Protein 6MNZ (pdb70)

Secondary structure (DSSP, 8-state):
--HHHHHHHHHHT--EEEE--TTTT--EEEEEEGGG--HHHHHHIIIIIBS--EEEE-HHHHHHHT--BS-S-S------BBS-EE-SS-SSS-SHHHHHHHHHHHHSTT--GGG-EEEEEEEEEE--TTGGGT--SHHHHHHHHHHHTTS-S-EEEEEBB-TTSSBP-HHHHHHHHHHTT-EEEEHHHHHHHHHHHS--EEEEEEEEEE-SS-EEEEEEEEETT-S--EEEEE-S-GGGS-EEEEEE---TTTTSS-SSHHHHTT---EEE---SSBPPSSTT---HHHHHHHHHHHHHHHHHTT--SEEE-SPP--TTSS-SSSSS-EEEE---/--HHHHHHHHHTT-EEEEE--TTTT--EEEEEEGGG--HHHHHHHHHHTBS--EEEE-HHHHHHHT--BS----------BBS-EE-SS-SSS-SHHHHHHHHHHHHSTT--GGG-EEEEEEEEEE--TTGGGT--SHHHHHHHHHHHTTS-S-EEEEEBB-TTSSBP-HHHHHHHHHHTT--EEEHHHHHHHHHHHS--EEEEEEEEEE-SS-EEEEEEEEETT---EEEEEE-S-GGGSEEEEB-----STTSSS-SSHHHHTTT--EEE---S-BPPS-TT---HHHHHHHHHHHHHHHHHTT--EEEE-SPP--TTTTTTSSS--EEEE---

InterPro domains:
  IPR000422 3,4-dihydroxy-2-butanone 4-phosphate synthase, RibB [MF_00180] (1-203)
  IPR000422 3,4-dihydroxy-2-butanone 4-phosphate synthase, RibB [PF00926] (7-198)
  IPR000422 3,4-dihydroxy-2-butanone 4-phosphate synthase, RibB [TIGR00506] (4-199)
  IPR017945 DHBP synthase RibB-like alpha/beta domain superfamily [SSF55821] (2-202)
  IPR032677 GTP cyclohydrolase II [PF00925] (210-365)
  IPR036144 GTP cyclohydrolase II superfamily [G3DSA:3.40.50.10990] (206-368)
  IPR036144 GTP cyclohydrolase II superfamily [SSF142695] (205-365)

Organism: Acinetobacter baumannii (NCBI:txid470)

Solvent-accessible surface area: 31764 Å² total; per-residue (Å²): 97,131,11,82,70,2,19,52,11,0,150,62,10,108,12,0,0,1,27,6,10,145,86,89,64,38,33,0,5,0,0,0,0,0,54,68,7,144,68,118,10,0,52,43,0,57,60,74,0,102,19,104,6,10,0,0,0,12,110,121,14,3,176,74,1,108,7,82,42,107,82,67,108,142,70,154,134,98,78,47,56,1,31,43,0,4,2,94,52,46,122,84,2,89,54,21,48,31,28,2,77,2,0,62,16,0,5,46,74,162,3,131,54,121,59,4,64,83,106,13,72,1,53,0,8,23,5,50,78,2,3,0,4,47,30,8,0,8,3,0,0,0,3,2,0,0,95,56,4,63,41,45,27,0,0,0,7,0,47,3,38,68,171,100,52,79,41,2,100,155,59,38,1,91,119,28,6,148,160,59,62,29,71,22,5,40,0,0,61,2,1,39,50,22,0,45,94,52,161,3,11,118,94,58,60,95,136,79,25,128,16,102,48,32,48,11,58,4,28,52,2,103,8,98,24,85,40,14,17,2,1,0,9,3,104,39,109,15,155,145,42,109,11,19,0,38,18,0,36,38,38,49,41,38,18,24,76,61,77,8,46,47,7,7,86,55,21,192,11,17,0,2,28,10,80,96,91,4,97,7,10,0,52,98,78,92,44,49,7,103,59,36,22,22,28,2,5,0,7,10,0,11,90,57,7,23,6,86,95,12,68,11,29,16,89,110,68,120,185,104,9,28,79,44,13,54,116,142,9,42,120,125,66,42,82,176,91,128,11,67,67,3,15,53,18,1,141,64,13,115,11,0,0,1,14,3,10,141,84,80,80,37,35,0,4,0,1,0,0,0,62,64,3,143,63,117,7,0,56,42,0,56,62,83,0,112,16,104,2,9,0,0,0,14,106,120,13,2,176,77,1,105,6,84,41,108,90,64,115,139,70,162,121,96,72,48,57,1,30,47,0,12,5,97,50,39,120,86,2,92,49,21,51,37,26,2,77,2,0,67,16,0,7,46,71,158,3,123,54,115,58,4,66,81,107,12,72,0,53,0,7,24,6,52,74,6,3,1,4,57,28,8,0,11,2,0,0,0,3,4,0,0,103,52,3,66,39,47,28,0,0,0,8,0,46,4,40,68,167,101,50,70,41,2,100,132,68,41,1,82,122,29,4,143,156,56,66,26,54,21,6,23,0,1,58,2,0,38,48,17,0,31,96,46,152,1,12,111,100,52,58,91,121,75,17,129,17,98,49,33,48,10,55,2,32,45,2,106,9,79,36,26,105,19,6,7,2,0,11,4,130,40,111,14,150,114,40,92,11,26,4,37,22,2,41,41,51,12,49,31,24,15,82,24,92,7,50,47,7,8,84,43,25,200,12,16,0,2,29,7,75,88,97,3,90,9,2,0,53,109,63,90,44,40,7,108,76,22,21,24,26,2,4,0,13,10,0,9,88,64,6,24,3,98,95,14,70,12,25,15,86,104,70,136,200,96,9,30,51,48,30,74,68,152,8,39,93,161,63,50,80,175

Sequence (672 aa):
SRVEELVADIRAGKMVILMDDEDRENEGDLVIAATHVRPEDINFMITHARGLVCLTLSRERCKQLNLPLMVDQNGAGTNFTLSIEAAEGITTGISAAERAHTIQAAVAAHAKPTDIVQPGHIFPLMAQPGGVLHRAGHTEAGCDLARLAGLEPASVICEIIKEDGTMARRADLEIFAEKHGLKIGTIADLIHYRMTNEQTVERLDQRTIQTEYGSFELYRYREIGNPDIHLALVKGEPKEGVTTVRVHGFSPVRDLLKLNKADGEPAWVLVWIGQDHLQDLGPALAALSHQYQTIGVGAQILRDLGVEKMKLLSSPLRFNALSGFNLEVVEYVTADSRVEELVADIRAGKMVILMDDEDRENEGDLVIAATHVRPEDINFMITHARGLVCLTLSRERCKQLNLPLMVDQNGAGTNFTLSIEAAEGITTGISAAERAHTIQAAVAAHAKPTDIVQPGHIFPLMAQPGGVLHRAGHTEAGCDLARLAGLEPASVICEIIKEDGTMARRADLEIFAEKHGLKIGTIADLIHYRMTNEQTVERLDQRTIQTEYGSFELYRYREIGNPDIHLALVKGEPKEGVTTVRVHGFSPVRDLLKLNKADGEPAWVLVWIGQDHLQDLGPALAALSHQYQTIGVGAQILRDLGVEKMKLLSSPLRFNALSGFNLEVVEYVTAD

Nearest PDB structures (foldseek):
  6mnz-assembly1_B  TM=9.993E-01  e=4.288E-69  Acinetobacter baumannii
  3h07-assembly1_B  TM=9.634E-01  e=2.143E-24  Yersinia pestis CO92
  3h07-assembly1_A  TM=9.671E-01  e=2.880E-24  Yersinia pestis CO92
  4p77-assembly1_A  TM=9.689E-01  e=4.925E-23  Vibrio cholerae O1 biovar El Tor str. N16961
  4ffj-assembly1_A  TM=9.693E-01  e=1.615E-21  Streptococcus pneumoniae

Radius of gyration: 29.87 Å; Cα contacts (8 Å, |Δi|>4): 1478; chains: 2; bounding box: 69×84×53 Å

Structure (mmCIF, N/CA/C/O backbone):
data_6MNZ
#
_entry.id   6MNZ
#
_cell.length_a   116.707
_cell.length_b   136.857
_cell.length_c   51.856
_cell.angle_alpha   90.000
_cell.angle_beta   98.527
_cell.angle_gamma   90.000
#
_symmetry.space_group_name_H-M   'C 1 2 1'
#
loop_
_entity.id
_entity.type
_entity.pdbx_description
1 polymer '3,4-dihydroxy-2-butanone 4-phosphate synthase'
2 non-polymer 'SULFATE ION'
3 non-polymer 'CHLORIDE ION'
4 water water
#
loop_
_atom_site.group_PDB
_atom_site.id
_atom_site.type_symbol
_atom_site.label_atom_id
_atom_site.label_alt_id
_atom_site.label_comp_id
_atom_site.label_asym_id
_atom_site.label_entity_id
_atom_site.label_seq_id
_atom_site.pdbx_PDB_ins_code
_atom_site.Cartn_x
_atom_site.Cartn_y
_atom_site.Cartn_z
_atom_site.occupancy
_atom_site.B_iso_or_equiv
_atom_site.auth_seq_id
_atom_site.auth_comp_id
_atom_site.auth_asym_id
_atom_site.auth_atom_id
_atom_site.pdbx_PDB_model_num
ATOM 1 N N . SER A 1 4 ? 380.16519 16.19454 36.68740 1.000 56.35938 4 SER A N 1
ATOM 2 C CA . SER A 1 4 ? 379.17511 15.49285 37.49530 1.000 52.79844 4 SER A CA 1
ATOM 3 C C . SER A 1 4 ? 378.47387 14.40740 36.68113 1.000 51.82727 4 SER A C 1
ATOM 4 O O . SER A 1 4 ? 377.64409 13.66556 37.20625 1.000 57.44108 4 SER A O 1
ATOM 11 N N . ARG A 1 5 ? 378.85280 14.28510 35.41141 1.000 45.13965 5 ARG A N 1
ATOM 12 C CA . ARG A 1 5 ? 378.07569 13.55392 34.41854 1.000 47.71364 5 ARG A CA 1
ATOM 13 C C . ARG A 1 5 ? 378.94865 12.47207 33.80062 1.000 51.25090 5 ARG A C 1
ATOM 14 O O . ARG A 1 5 ? 380.07118 12.74944 33.36534 1.000 60.83885 5 ARG A O 1
ATOM 35 N N . VAL A 1 6 ? 378.42117 11.24607 33.74612 1.000 53.88805 6 VAL A N 1
ATOM 36 C CA . VAL A 1 6 ? 379.27220 10.07415 33.55895 1.000 59.48865 6 VAL A CA 1
ATOM 37 C C . VAL A 1 6 ? 380.06093 10.18855 32.26094 1.000 58.24909 6 VAL A C 1
ATOM 38 O O . VAL A 1 6 ? 381.21027 9.74022 32.17473 1.000 58.16750 6 VAL A O 1
ATOM 51 N N . GLU A 1 7 ? 379.43661 10.72904 31.21221 1.000 55.79090 7 GLU A N 1
ATOM 52 C CA . GLU A 1 7 ? 380.07396 10.73184 29.90049 1.000 52.97221 7 GLU A CA 1
ATOM 53 C C . GLU A 1 7 ? 381.29582 11.64097 29.87364 1.000 56.20144 7 GLU A C 1
ATOM 54 O O . GLU A 1 7 ? 382.29317 11.31537 29.21922 1.000 49.71124 7 GLU A O 1
ATOM 66 N N . GLU A 1 8 ? 381.27439 12.73330 30.64110 1.000 52.89319 8 GLU A N 1
ATOM 67 C CA . GLU A 1 8 ? 382.47537 13.54674 30.79419 1.000 50.65872 8 GLU A CA 1
ATOM 68 C C . GLU A 1 8 ? 383.52817 12.82032 31.61988 1.000 47.87945 8 GLU A C 1
ATOM 69 O O . GLU A 1 8 ? 384.73007 12.96359 31.36748 1.000 55.48295 8 GLU A O 1
ATOM 81 N N . LEU A 1 9 ? 383.10307 12.14327 32.68836 1.000 48.07682 9 LEU A N 1
ATOM 82 C CA . LEU A 1 9 ? 384.03908 11.37054 33.49608 1.000 48.24260 9 LEU A CA 1
ATOM 83 C C . LEU A 1 9 ? 384.79999 10.36028 32.64636 1.000 46.04764 9 LEU A C 1
ATOM 84 O O . LEU A 1 9 ? 386.02851 10.26004 32.74274 1.000 64.86299 9 LEU A O 1
ATOM 100 N N . VAL A 1 10 ? 384.10457 9.67965 31.73372 1.000 32.34867 10 VAL A N 1
ATOM 101 C CA . VAL A 1 10 ? 384.78381 8.77731 30.80879 1.000 39.92054 10 VAL A CA 1
ATOM 102 C C . VAL A 1 10 ? 385.71559 9.55826 29.88958 1.000 39.05205 10 VAL A C 1
ATOM 103 O O . VAL A 1 10 ? 386.80314 9.08606 29.53993 1.000 39.87320 10 VAL A O 1
ATOM 116 N N . ALA A 1 11 ? 385.32170 10.77595 29.50656 1.000 35.40427 11 ALA A N 1
ATOM 117 C CA . ALA A 1 11 ? 386.09262 11.51756 28.51399 1.000 40.94700 11 ALA A CA 1
ATOM 118 C C . ALA A 1 11 ? 387.38635 12.05742 29.11101 1.000 39.20208 11 ALA A C 1
ATOM 119 O O . ALA A 1 11 ? 388.42521 12.08029 28.44054 1.000 36.20172 11 ALA A O 1
ATOM 126 N N . ASP A 1 12 ? 387.34520 12.49303 30.37104 1.000 43.37886 12 ASP A N 1
ATOM 127 C CA . ASP A 1 12 ? 388.55584 12.97263 31.02730 1.000 39.54161 12 ASP A CA 1
ATOM 128 C C . ASP A 1 12 ? 389.54490 11.83897 31.25657 1.000 41.34181 12 ASP A C 1
ATOM 129 O O . ASP A 1 12 ? 390.75108 12.00719 31.04175 1.000 50.72185 12 ASP A O 1
ATOM 138 N N . ILE A 1 13 ? 389.04056 10.64528 31.56935 1.000 38.71255 13 ILE A N 1
ATOM 139 C CA . ILE A 1 13 ? 389.91487 9.48614 31.70382 1.000 41.65761 13 ILE A CA 1
ATOM 140 C C . ILE A 1 13 ? 390.58663 9.18116 30.37269 1.000 42.23400 13 ILE A C 1
ATOM 141 O O . ILE A 1 13 ? 391.80735 8.99151 30.30555 1.000 40.96281 13 ILE A O 1
ATOM 157 N N . ARG A 1 14 ? 389.82345 9.25239 29.28005 1.000 38.60990 14 ARG A N 1
ATOM 158 C CA . ARG A 1 14 ? 390.41750 9.13478 27.95361 1.000 36.54916 14 ARG A CA 1
ATOM 159 C C . ARG A 1 14 ? 391.48925 10.19389 27.73490 1.000 44.67378 14 ARG A C 1
ATOM 160 O O . ARG A 1 14 ? 392.51255 9.92765 27.09388 1.000 51.97727 14 ARG A O 1
ATOM 181 N N . ALA A 1 15 ? 391.24421 11.41878 28.20332 1.000 47.42936 15 ALA A N 1
ATOM 182 C CA . ALA A 1 15 ? 392.20400 12.50097 28.02865 1.000 46.03971 15 ALA A CA 1
ATOM 183 C C . ALA A 1 15 ? 393.42048 12.38239 28.93801 1.000 48.76377 15 ALA A C 1
ATOM 184 O O . ALA A 1 15 ? 394.37514 13.14619 28.76005 1.000 67.83966 15 ALA A O 1
ATOM 191 N N . GLY A 1 16 ? 393.40692 11.47731 29.91226 1.000 44.23166 16 GLY A N 1
ATOM 192 C CA . GLY A 1 16 ? 394.52172 11.33449 30.82478 1.000 54.62231 16 GLY A CA 1
ATOM 193 C C . GLY A 1 16 ? 394.47439 12.21109 32.05589 1.000 52.53789 16 GLY A C 1
ATOM 194 O O . GLY A 1 16 ? 395.49070 12.32274 32.75231 1.000 61.60210 16 GLY A O 1
ATOM 198 N N . LYS A 1 17 ? 393.36664 12.90640 32.29749 1.000 44.43693 17 LYS A N 1
ATOM 199 C CA . LYS A 1 17 ? 393.21263 13.70559 33.50028 1.000 46.40293 17 LYS A CA 1
ATOM 200 C C . LYS A 1 17 ? 392.69980 12.83148 34.64343 1.000 46.22924 17 LYS A C 1
ATOM 201 O O . LYS A 1 17 ? 392.43247 11.63832 34.47875 1.000 45.28175 17 LYS A O 1
ATOM 220 N N . MET A 1 18 ? 392.55868 13.43332 35.81961 1.000 50.62709 18 MET A N 1
ATOM 221 C CA . MET A 1 18 ? 391.97005 12.74988 36.95931 1.000 43.30781 18 MET A CA 1
ATOM 222 C C . MET A 1 18 ? 390.47555 13.03995 37.05069 1.000 34.90681 18 MET A C 1
ATOM 223 O O . MET A 1 18 ? 389.96572 14.01246 36.48979 1.000 36.99917 18 MET A O 1
ATOM 237 N N . VAL A 1 19 ? 389.78113 12.19024 37.80450 1.000 20.07088 19 VAL A N 1
ATOM 238 C CA . VAL A 1 19 ? 388.37704 12.39691 38.13021 1.000 25.39256 19 VAL A CA 1
ATOM 239 C C . VAL A 1 19 ? 388.14400 11.84711 39.52768 1.000 25.59784 19 VAL A C 1
ATOM 240 O O . VAL A 1 19 ? 388.84735 10.93850 39.97642 1.000 36.43066 19 VAL A O 1
ATOM 253 N N . ILE A 1 20 ? 387.25178 12.49788 40.26490 1.000 27.00323 20 ILE A N 1
ATOM 254 C CA . ILE A 1 20 ? 386.90223 12.06720 41.61290 1.000 26.57688 20 ILE A CA 1
ATOM 255 C C . ILE A 1 20 ? 385.67195 11.17565 41.53350 1.000 26.56901 20 ILE A C 1
ATOM 256 O O . ILE A 1 20 ? 384.70993 11.48773 40.82197 1.000 37.21233 20 ILE A O 1
ATOM 272 N N . LEU A 1 21 ? 385.73152 10.03132 42.20837 1.000 31.47219 21 LEU A N 1
ATOM 273 C CA . LEU A 1 21 ? 384.63327 9.07353 42.24028 1.000 34.54363 21 LEU A CA 1
ATOM 274 C C . LEU A 1 21 ? 384.25341 8.82205 43.69135 1.000 36.49382 21 LEU A C 1
ATOM 275 O O . LEU A 1 21 ? 385.09054 8.38780 44.49036 1.000 37.10971 21 LEU A O 1
ATOM 291 N N . MET A 1 22 ? 382.98126 9.02511 44.00844 1.000 28.29815 22 MET A N 1
ATOM 292 C CA . MET A 1 22 ? 382.44045 8.69752 45.31750 1.000 27.24016 22 MET A CA 1
ATOM 293 C C . MET A 1 22 ? 381.67429 7.38649 45.23655 1.000 34.69365 22 MET A C 1
ATOM 294 O O . MET A 1 22 ? 380.93122 7.14795 44.27952 1.000 44.17896 22 MET A O 1
ATOM 308 N N . ASP A 1 23 ? 381.78617 6.58343 46.28860 1.000 38.27034 23 ASP A N 1
ATOM 309 C CA . ASP A 1 23 ? 380.90808 5.44285 46.46479 1.000 29.02194 23 ASP A CA 1
ATOM 310 C C . ASP A 1 23 ? 379.70156 5.84511 47.30910 1.000 31.32220 23 ASP A C 1
ATOM 311 O O . ASP A 1 23 ? 379.54326 7.00224 47.70450 1.000 39.24942 23 ASP A O 1
ATOM 320 N N . ASP A 1 24 ? 378.79296 4.89442 47.51255 1.000 34.44096 24 ASP A N 1
ATOM 321 C CA . ASP A 1 24 ? 377.55570 5.17721 48.22506 1.000 32.18282 24 ASP A CA 1
ATOM 322 C C . ASP A 1 24 ? 377.85641 5.78080 49.58976 1.000 31.77225 24 ASP A C 1
ATOM 323 O O . ASP A 1 24 ? 378.80140 5.37741 50.27277 1.000 37.18076 24 ASP A O 1
ATOM 332 N N . GLU A 1 25 ? 377.05886 6.77932 49.97277 1.000 34.14883 25 GLU A N 1
ATOM 333 C CA . GLU A 1 25 ? 377.30593 7.48448 51.22359 1.000 35.71219 25 GLU A CA 1
ATOM 334 C C . GLU A 1 25 ? 377.30921 6.53454 52.41232 1.000 32.04072 25 GLU A C 1
ATOM 335 O O . GLU A 1 25 ? 377.88621 6.86409 53.45430 1.000 44.01840 25 GLU A O 1
ATOM 347 N N . ASP A 1 26 ? 376.71390 5.35212 52.27113 1.000 31.51168 26 ASP A N 1
ATOM 348 C CA . ASP A 1 26 ? 376.62872 4.39767 53.36517 1.000 33.69088 26 ASP A CA 1
ATOM 349 C C . ASP A 1 26 ? 377.57038 3.20715 53.20930 1.000 40.97070 26 ASP A C 1
ATOM 350 O O . ASP A 1 26 ? 377.37817 2.20196 53.90310 1.000 44.75273 26 ASP A O 1
ATOM 359 N N . ARG A 1 27 ? 378.44615 3.20330 52.19903 1.000 41.97344 27 ARG A N 1
ATOM 360 C CA . ARG A 1 27 ? 379.38335 2.09071 52.07299 1.000 37.26766 27 ARG A CA 1
ATOM 361 C C . ARG A 1 27 ? 380.78193 2.36455 52.61485 1.000 44.83953 27 ARG A C 1
ATOM 362 O O . ARG A 1 27 ? 381.05099 2.07328 53.78509 1.000 46.38714 27 ARG A O 1
ATOM 383 N N . GLU A 1 28 ? 381.50407 3.24296 51.92630 1.000 28.52978 28 GLU A N 1
ATOM 384 C CA . GLU A 1 28 ? 382.72975 3.84351 52.43431 1.000 29.46670 28 GLU A CA 1
ATOM 385 C C . GLU A 1 28 ? 382.60147 5.34434 52.58998 1.000 28.73246 28 GLU A C 1
ATOM 386 O O . GLU A 1 28 ? 383.13904 5.91301 53.54189 1.000 41.15227 28 GLU A O 1
ATOM 398 N N . ASN A 1 29 ? 381.87743 5.99522 51.68016 1.000 40.44956 29 ASN A N 1
ATOM 399 C CA . ASN A 1 29 ? 381.60728 7.42510 51.77221 1.000 41.24703 29 ASN A CA 1
ATOM 400 C C . ASN A 1 29 ? 382.90247 8.22297 51.62764 1.000 36.76229 29 ASN A C 1
ATOM 401 O O . ASN A 1 29 ? 383.19283 9.12605 52.41223 1.000 31.05374 29 ASN A O 1
ATOM 412 N N . GLU A 1 30 ? 383.65851 7.90800 50.57996 1.000 32.33283 30 GLU A N 1
ATOM 413 C CA . GLU A 1 30 ? 384.94623 8.53100 50.32509 1.000 30.04314 30 GLU A CA 1
ATOM 414 C C . GLU A 1 30 ? 385.01980 8.95396 48.86586 1.000 29.55356 30 GLU A C 1
ATOM 415 O O . GLU A 1 30 ? 384.43156 8.32200 47.98587 1.000 36.25696 30 GLU A O 1
ATOM 427 N N . GLY A 1 31 ? 385.90650 9.90950 48.60113 1.000 29.76672 31 GLY A N 1
ATOM 428 C CA . GLY A 1 31 ? 386.23707 10.32054 47.24842 1.000 27.98230 31 GLY A CA 1
ATOM 429 C C . GLY A 1 31 ? 387.65669 9.90570 46.89940 1.000 26.89270 31 GLY A C 1
ATOM 430 O O . GLY A 1 31 ? 388.56325 10.00668 47.72848 1.000 33.80930 31 GLY A O 1
ATOM 434 N N . ASP A 1 32 ? 387.79999 9.31516 45.71803 1.000 20.22878 32 ASP A N 1
ATOM 435 C CA . ASP A 1 32 ? 389.09532 8.92615 45.17932 1.000 29.15874 32 ASP A CA 1
ATOM 436 C C . ASP A 1 32 ? 389.35149 9.70919 43.90192 1.000 29.79043 32 ASP A C 1
ATOM 437 O O . ASP A 1 32 ? 388.55070 9.64359 42.96338 1.000 36.09115 32 ASP A O 1
ATOM 446 N N . LEU A 1 33 ? 390.52705 10.32610 43.81311 1.000 31.11688 33 LEU A N 1
ATOM 447 C CA . LEU A 1 33 ? 391.11638 10.59883 42.51109 1.000 29.64832 33 LEU A CA 1
ATOM 448 C C . LEU A 1 33 ? 391.26966 9.29915 41.73293 1.000 29.38774 33 LEU A C 1
ATOM 449 O O . LEU A 1 33 ? 391.47709 8.23290 42.31641 1.000 31.32217 33 LEU A O 1
ATOM 465 N N . VAL A 1 34 ? 390.97803 9.36468 40.43593 1.000 29.98779 34 VAL A N 1
ATOM 466 C CA . VAL A 1 34 ? 390.97507 8.19388 39.56502 1.000 24.46091 34 VAL A CA 1
ATOM 467 C C . VAL A 1 34 ? 391.54224 8.62256 38.22126 1.000 34.39361 34 VAL A C 1
ATOM 468 O O . VAL A 1 34 ? 391.10928 9.63578 37.66023 1.000 42.73931 34 VAL A O 1
ATOM 481 N N . ILE A 1 35 ? 392.59844 7.94602 37.77904 1.000 39.32840 35 ILE A N 1
ATOM 482 C CA . ILE A 1 35 ? 393.21677 8.21687 36.48849 1.000 45.62910 35 ILE A CA 1
ATOM 483 C C . ILE A 1 35 ? 393.49190 6.89027 35.79706 1.000 36.62809 35 ILE A C 1
ATOM 484 O O . ILE A 1 35 ? 393.76479 5.87584 36.44538 1.000 39.81793 35 ILE A O 1
ATOM 500 N N . ALA A 1 36 ? 393.43366 6.90529 34.46808 1.000 31.85121 36 ALA A N 1
ATOM 501 C CA . ALA A 1 36 ? 393.77506 5.71955 33.69414 1.000 35.60164 36 ALA A CA 1
ATOM 502 C C . ALA A 1 36 ? 395.22484 5.33436 33.94870 1.000 46.19764 36 ALA A C 1
ATOM 503 O O . ALA A 1 36 ? 396.13976 6.12373 33.69338 1.000 59.91241 36 ALA A O 1
ATOM 510 N N . ALA A 1 37 ? 395.43087 4.12087 34.46683 1.000 42.48667 37 ALA A N 1
ATOM 511 C CA . ALA A 1 37 ? 396.78014 3.65495 34.76154 1.000 37.40976 37 ALA A CA 1
ATOM 512 C C . ALA A 1 37 ? 397.68789 3.76063 33.54504 1.000 38.87049 37 ALA A C 1
ATOM 513 O O . ALA A 1 37 ? 398.87709 4.06663 33.68338 1.000 55.65663 37 ALA A O 1
ATOM 520 N N . THR A 1 38 ? 397.11876 3.65779 32.34329 1.000 37.67035 38 THR A N 1
ATOM 521 C CA . THR A 1 38 ? 397.92919 3.72591 31.13422 1.000 55.11183 38 THR A CA 1
ATOM 522 C C . THR A 1 38 ? 398.46411 5.13174 30.89099 1.000 49.72704 38 THR A C 1
ATOM 523 O O . THR A 1 38 ? 399.50304 5.29104 30.24019 1.000 57.06998 38 THR A O 1
ATOM 534 N N . HIS A 1 39 ? 397.74650 6.15863 31.34401 1.000 46.00818 39 HIS A N 1
ATOM 535 C CA . HIS A 1 39 ? 398.16116 7.53983 31.14673 1.000 55.12763 39 HIS A CA 1
ATOM 536 C C . HIS A 1 39 ? 398.80006 8.14961 32.38832 1.000 55.19868 39 HIS A C 1
ATOM 537 O O . HIS A 1 39 ? 399.05172 9.35904 32.40914 1.000 45.55812 39 HIS A O 1
ATOM 551 N N . VAL A 1 40 ? 399.10131 7.34228 33.40755 1.000 49.81388 40 VAL A N 1
ATOM 552 C CA . VAL A 1 40 ? 399.60905 7.88833 34.65991 1.000 48.63738 40 VAL A CA 1
ATOM 553 C C . VAL A 1 40 ? 401.05930 8.31749 34.48210 1.000 46.22138 40 VAL A C 1
ATOM 554 O O . VAL A 1 40 ? 401.87417 7.59705 33.88910 1.000 59.08337 40 VAL A O 1
ATOM 567 N N . ARG A 1 41 ? 401.40311 9.46027 35.05845 1.000 47.79257 41 ARG A N 1
ATOM 568 C CA . ARG A 1 41 ? 402.70356 10.08864 34.89254 1.000 48.70054 41 ARG A CA 1
ATOM 569 C C . ARG A 1 41 ? 403.25684 10.46812 36.25565 1.000 38.19933 41 ARG A C 1
ATOM 570 O O . ARG A 1 41 ? 402.51437 10.50548 37.24263 1.000 35.91747 41 ARG A O 1
ATOM 591 N N . PRO A 1 42 ? 404.58525 10.58140 36.37587 1.000 35.65693 42 PRO A N 1
ATOM 592 C CA . PRO A 1 42 ? 405.17967 10.96138 37.66571 1.000 36.50172 42 PRO A CA 1
ATOM 593 C C . PRO A 1 42 ? 404.41478 12.06074 38.38358 1.000 26.88222 42 PRO A C 1
ATOM 594 O O . PRO A 1 42 ? 404.05501 11.90570 39.55448 1.000 26.08734 42 PRO A O 1
ATOM 605 N N . GLU A 1 43 ? 404.13169 13.16315 37.68721 1.000 37.51238 43 GLU A N 1
ATOM 606 C CA . GLU A 1 43 ? 403.45328 14.28321 38.32760 1.000 44.08945 43 GLU A CA 1
ATOM 607 C C . GLU A 1 43 ? 402.02454 13.94130 38.72823 1.000 36.50968 43 GLU A C 1
ATOM 608 O O . GLU A 1 43 ? 401.47792 14.58828 39.62700 1.000 34.18042 43 GLU A O 1
ATOM 620 N N . ASP A 1 44 ? 401.44476 12.88258 38.15799 1.000 48.26890 44 ASP A N 1
ATOM 621 C CA . ASP A 1 44 ? 400.11531 12.45705 38.58173 1.000 43.56837 44 ASP A CA 1
ATOM 622 C C . ASP A 1 44 ? 400.16452 11.75964 39.93555 1.000 37.59928 44 ASP A C 1
ATOM 623 O O . ASP A 1 44 ? 399.38145 12.08615 40.83510 1.000 39.24154 44 ASP A O 1
ATOM 632 N N . ILE A 1 45 ? 401.14306 10.87450 40.13565 1.000 42.67876 45 ILE A N 1
ATOM 633 C CA . ILE A 1 45 ? 401.32112 10.25368 41.44427 1.000 32.03281 45 ILE A CA 1
ATOM 634 C C . ILE A 1 45 ? 401.64297 11.31137 42.49117 1.000 33.16188 45 ILE A C 1
ATOM 635 O O . ILE A 1 45 ? 401.15018 11.25574 43.62389 1.000 30.01150 45 ILE A O 1
ATOM 651 N N . ASN A 1 46 ? 402.43989 12.31544 42.11907 1.000 41.34176 46 ASN A N 1
ATOM 652 C CA . ASN A 1 46 ? 402.83915 13.33268 43.08582 1.000 36.12275 46 ASN A CA 1
ATOM 653 C C . ASN A 1 46 ? 401.65163 14.18557 43.51392 1.000 30.45368 46 ASN A C 1
ATOM 654 O O . ASN A 1 46 ? 401.53575 14.55067 44.68933 1.000 27.23222 46 ASN A O 1
ATOM 665 N N . PHE A 1 47 ? 400.77967 14.54650 42.56955 1.000 38.46774 47 PHE A N 1
ATOM 666 C CA . PHE A 1 47 ? 399.54642 15.23524 42.93330 1.000 33.58826 47 PHE A CA 1
ATOM 667 C C . PHE A 1 47 ? 398.71049 14.39281 43.88662 1.000 33.83303 47 PHE A C 1
ATOM 668 O O . PHE A 1 47 ? 398.11919 14.91940 44.83658 1.000 48.26891 47 PHE A O 1
ATOM 685 N N . MET A 1 48 ? 398.72746 13.07109 43.70743 1.000 31.33796 48 MET A N 1
ATOM 686 C CA . MET A 1 48 ? 397.90803 12.20137 44.54303 1.000 27.35857 48 MET A CA 1
ATOM 687 C C . MET A 1 48 ? 398.41816 12.18407 45.97890 1.000 30.42997 48 MET A C 1
ATOM 688 O O . MET A 1 48 ? 397.66459 12.46201 46.91866 1.000 28.12180 48 MET A O 1
ATOM 702 N N . ILE A 1 49 ? 399.71525 11.92893 46.16522 1.000 37.97032 49 ILE A N 1
ATOM 703 C CA . ILE A 1 49 ? 400.27260 11.85610 47.50965 1.000 39.32049 49 ILE A CA 1
ATOM 704 C C . ILE A 1 49 ? 400.30555 13.20705 48.20592 1.000 36.69916 49 ILE A C 1
ATOM 705 O O . ILE A 1 49 ? 400.66519 13.27316 49.38649 1.000 37.74926 49 ILE A O 1
ATOM 721 N N . THR A 1 50 ? 400.07177 14.29454 47.47244 1.000 40.44958 50 THR A N 1
ATOM 722 C CA . THR A 1 50 ? 400.17256 15.64365 48.01682 1.000 41.27861 50 THR A CA 1
ATOM 723 C C . THR A 1 50 ? 398.81884 16.19988 48.44029 1.000 33.98304 50 THR A C 1
ATOM 724 O O . THR A 1 50 ? 398.68762 16.73907 49.54232 1.000 35.07262 50 THR A O 1
ATOM 735 N N . HIS A 1 51 ? 397.83640 16.17501 47.54301 1.000 31.76437 51 HIS A N 1
ATOM 736 C CA . HIS A 1 51 ? 396.56296 16.84251 47.76622 1.000 44.35001 51 HIS A CA 1
ATOM 737 C C . HIS A 1 51 ? 395.41815 15.87085 48.01398 1.000 41.76028 51 HIS A C 1
ATOM 738 O O . HIS A 1 51 ? 394.32590 16.31006 48.38842 1.000 47.38198 51 HIS A O 1
ATOM 752 N N . ALA A 1 52 ? 395.67434 14.56536 47.95061 1.000 39.34155 52 ALA A N 1
ATOM 753 C CA . ALA A 1 52 ? 394.73441 13.55503 48.42326 1.000 32.37235 52 ALA A CA 1
ATOM 754 C C . ALA A 1 52 ? 395.26933 12.76740 49.60766 1.000 38.53093 52 ALA A C 1
ATOM 755 O O . ALA A 1 52 ? 394.53149 12.52466 50.57160 1.000 32.34863 52 ALA A O 1
ATOM 762 N N . ARG A 1 53 ? 396.50925 12.29164 49.53289 1.000 48.05308 53 ARG A N 1
ATOM 763 C CA . ARG A 1 53 ? 397.23901 11.77809 50.68664 1.000 36.99133 53 ARG A CA 1
ATOM 764 C C . ARG A 1 53 ? 396.60310 10.52047 51.26617 1.000 45.47120 53 ARG A C 1
ATOM 765 O O . ARG A 1 53 ? 396.89650 10.14322 52.40574 1.000 39.14681 53 ARG A O 1
ATOM 786 N N . GLY A 1 54 ? 395.83413 9.79320 50.45943 1.000 44.24740 54 GLY A N 1
ATOM 787 C CA . GLY A 1 54 ? 395.51505 8.40989 50.73488 1.000 38.50725 54 GLY A CA 1
ATOM 788 C C . GLY A 1 54 ? 396.53751 7.44467 50.16459 1.000 33.58823 54 GLY A C 1
ATOM 789 O O . GLY A 1 54 ? 397.62755 7.81776 49.72771 1.000 35.87798 54 GLY A O 1
ATOM 793 N N . LEU A 1 55 ? 396.15525 6.17242 50.15734 1.000 24.75300 55 LEU A N 1
ATOM 794 C CA . LEU A 1 55 ? 396.95435 5.13367 49.52227 1.000 27.34278 55 LEU A CA 1
ATOM 795 C C . LEU A 1 55 ? 396.77831 5.20704 48.01000 1.000 38.93361 55 LEU A C 1
ATOM 796 O O . LEU A 1 55 ? 395.66869 5.02109 47.49810 1.000 41.98924 55 LEU A O 1
ATOM 812 N N . VAL A 1 56 ? 397.88812 5.36813 47.29344 1.000 44.50004 56 VAL A N 1
ATOM 813 C CA . VAL A 1 56 ? 397.88524 5.20088 45.84509 1.000 37.14131 56 VAL A CA 1
ATOM 814 C C . VAL A 1 56 ? 397.78127 3.71783 45.51691 1.000 33.15401 56 VAL A C 1
ATOM 815 O O . VAL A 1 56 ? 398.64586 2.92113 45.89851 1.000 34.59888 56 VAL A O 1
ATOM 828 N N . CYS A 1 57 ? 396.75691 3.35341 44.75148 1.000 39.62840 57 CYS A N 1
ATOM 829 C CA . CYS A 1 57 ? 396.48824 1.96875 44.39935 1.000 32.56970 57 CYS A CA 1
ATOM 830 C C . CYS A 1 57 ? 396.25100 1.87439 42.89905 1.000 34.70943 57 CYS A C 1
ATOM 831 O O . CYS A 1 57 ? 396.15713 2.89083 42.20732 1.000 32.30125 57 CYS A O 1
ATOM 839 N N . LEU A 1 58 ? 396.38738 0.65302 42.38042 1.000 42.82878 58 LEU A N 1
ATOM 840 C CA . LEU A 1 58 ? 396.35856 0.38795 40.94127 1.000 34.60679 58 LEU A CA 1
ATOM 841 C C . LEU A 1 58 ? 395.32735 -0.70699 40.68422 1.000 35.57005 58 LEU A C 1
ATOM 842 O O . LEU A 1 58 ? 395.56474 -1.87514 41.00070 1.000 38.87044 58 LEU A O 1
ATOM 858 N N . THR A 1 59 ? 394.13819 -0.31416 40.24345 1.000 31.36167 59 THR A N 1
ATOM 859 C CA . THR A 1 59 ? 393.07896 -1.28143 39.99408 1.000 34.07774 59 THR A CA 1
ATOM 860 C C . THR A 1 59 ? 393.39337 -2.09932 38.74571 1.000 29.82990 59 THR A C 1
ATOM 861 O O . THR A 1 59 ? 393.86095 -1.55394 37.74144 1.000 29.04032 59 THR A O 1
ATOM 872 N N . LEU A 1 60 ? 393.33717 -3.42468 38.88439 1.000 29.49829 60 LEU A N 1
ATOM 873 C CA . LEU A 1 60 ? 393.57144 -4.35138 37.78616 1.000 33.84088 60 LEU A CA 1
ATOM 874 C C . LEU A 1 60 ? 392.36619 -5.26549 37.62040 1.000 34.13302 60 LEU A C 1
ATOM 875 O O . LEU A 1 60 ? 391.76952 -5.71413 38.60475 1.000 31.69328 60 LEU A O 1
ATOM 891 N N . SER A 1 61 ? 392.23326 -5.78307 36.40431 1.000 30.43788 61 SER A N 1
ATOM 892 C CA . SER A 1 61 ? 391.32808 -6.88817 36.14393 1.000 34.14883 61 SER A CA 1
ATOM 893 C C . SER A 1 61 ? 391.93983 -8.21046 36.59867 1.000 38.30987 61 SER A C 1
ATOM 894 O O . SER A 1 61 ? 393.16057 -8.36516 36.69420 1.000 47.50830 61 SER A O 1
ATOM 902 N N . ARG A 1 62 ? 391.06528 -9.20044 36.79216 1.000 37.11759 62 ARG A N 1
ATOM 903 C CA . ARG A 1 62 ? 391.51923 -10.54531 37.12849 1.000 30.54841 62 ARG A CA 1
ATOM 904 C C . ARG A 1 62 ? 392.33069 -11.15747 35.99508 1.000 31.36167 62 ARG A C 1
ATOM 905 O O . ARG A 1 62 ? 393.37044 -11.78212 36.23450 1.000 35.99904 62 ARG A O 1
ATOM 926 N N . GLU A 1 63 ? 391.90984 -10.93263 34.74915 1.000 32.83027 63 GLU A N 1
ATOM 927 C CA . GLU A 1 63 ? 392.73310 -11.31912 33.60954 1.000 40.14161 63 GLU A CA 1
ATOM 928 C C . GLU A 1 63 ? 394.12926 -10.72408 33.72974 1.000 32.40392 63 GLU A C 1
ATOM 929 O O . GLU A 1 63 ? 395.13417 -11.43881 33.65269 1.000 41.34967 63 GLU A O 1
ATOM 941 N N . ARG A 1 64 ? 394.20654 -9.41987 33.99635 1.000 28.46395 64 ARG A N 1
ATOM 942 C CA . ARG A 1 64 ? 395.50454 -8.76697 34.10372 1.000 30.35890 64 ARG A CA 1
ATOM 943 C C . ARG A 1 64 ? 396.30554 -9.30945 35.27947 1.000 31.05372 64 ARG A C 1
ATOM 944 O O . ARG A 1 64 ? 397.54130 -9.30317 35.24036 1.000 28.89031 64 ARG A O 1
ATOM 965 N N . CYS A 1 65 ? 395.62960 -9.68456 36.36853 1.000 30.86422 65 CYS A N 1
ATOM 966 C CA . CYS A 1 65 ? 396.32703 -10.26028 37.51375 1.000 28.24287 65 CYS A CA 1
ATOM 967 C C . CYS A 1 65 ? 396.87023 -11.64731 37.19259 1.000 31.74067 65 CYS A C 1
ATOM 968 O O . CYS A 1 65 ? 398.03883 -11.94144 37.47155 1.000 33.87248 65 CYS A O 1
ATOM 976 N N . LYS A 1 66 ? 396.06741 -12.47910 36.52274 1.000 41.80762 66 LYS A N 1
ATOM 977 C CA . LYS A 1 66 ? 396.53294 -13.80307 36.12242 1.000 42.12347 66 LYS A CA 1
ATOM 978 C C . LYS A 1 66 ? 397.68956 -13.70343 35.13529 1.000 38.60199 66 LYS A C 1
ATOM 979 O O . LYS A 1 66 ? 398.72123 -14.36292 35.30826 1.000 41.39706 66 LYS A O 1
ATOM 998 N N . GLN A 1 67 ? 397.57733 -12.80765 34.15205 1.000 30.50895 67 GLN A N 1
ATOM 999 C CA . GLN A 1 67 ? 398.70627 -12.52094 33.27372 1.000 32.89343 67 GLN A CA 1
ATOM 1000 C C . GLN A 1 67 ? 399.94395 -12.13061 34.07249 1.000 43.51307 67 GLN A C 1
ATOM 1001 O O . GLN A 1 67 ? 401.06428 -12.52642 33.72860 1.000 39.01258 67 GLN A O 1
ATOM 1015 N N . LEU A 1 68 ? 399.75919 -11.40327 35.17237 1.000 41.11280 68 LEU A N 1
ATOM 1016 C CA . LEU A 1 68 ? 400.87224 -11.00874 36.02435 1.000 30.23260 68 LEU A CA 1
ATOM 1017 C C . LEU A 1 68 ? 401.24777 -12.06961 37.05146 1.000 34.44889 68 LEU A C 1
ATOM 1018 O O . LEU A 1 68 ? 402.22096 -11.87785 37.78730 1.000 35.65690 68 LEU A O 1
ATOM 1034 N N . ASN A 1 69 ? 400.51531 -13.17982 37.11479 1.000 44.13683 69 ASN A N 1
ATOM 1035 C CA . ASN A 1 69 ? 400.74813 -14.21350 38.12262 1.000 38.48355 69 ASN A CA 1
ATOM 1036 C C . ASN A 1 69 ? 400.72090 -13.61651 39.52848 1.000 35.27793 69 ASN A C 1
ATOM 1037 O O . ASN A 1 69 ? 401.66038 -13.76380 40.31345 1.000 36.65965 69 ASN A O 1
ATOM 1048 N N . LEU A 1 70 ? 399.69438 -12.80976 39.78636 1.000 36.32015 70 LEU A N 1
ATOM 1049 C CA . LEU A 1 70 ? 399.68653 -11.87445 40.91041 1.000 37.55183 70 LEU A CA 1
ATOM 1050 C C . LEU A 1 70 ? 398.42963 -12.09246 41.74336 1.000 29.37985 70 LEU A C 1
ATOM 1051 O O . LEU A 1 70 ? 397.34413 -11.62145 41.36314 1.000 30.83264 70 LEU A O 1
ATOM 1067 N N . PRO A 1 71 ? 398.53498 -12.76311 42.90207 1.000 22.55013 71 PRO A N 1
ATOM 1068 C CA . PRO A 1 71 ? 397.31931 -13.15255 43.63024 1.000 26.85322 71 PRO A CA 1
ATOM 1069 C C . PRO A 1 71 ? 396.91629 -12.16558 44.71458 1.000 34.62254 71 PRO A C 1
ATOM 1070 O O . PRO A 1 71 ? 397.72612 -11.33595 45.14131 1.000 30.71422 71 PRO A O 1
ATOM 1081 N N . LEU A 1 72 ? 395.76910 -12.42985 45.33561 1.000 32.68022 72 LEU A N 1
ATOM 1082 C CA . LEU A 1 72 ? 395.39708 -11.73532 46.55933 1.000 24.01872 72 LEU A CA 1
ATOM 1083 C C . LEU A 1 72 ? 396.34937 -12.09895 47.68924 1.000 28.62191 72 LEU A C 1
ATOM 1084 O O . LEU A 1 72 ? 396.68861 -13.26960 47.88341 1.000 42.13133 72 LEU A O 1
ATOM 1100 N N . MET A 1 73 ? 396.74700 -11.08963 48.46811 1.000 40.45745 73 MET A N 1
ATOM 1101 C CA . MET A 1 73 ? 397.73312 -11.31245 49.51919 1.000 40.29955 73 MET A CA 1
ATOM 1102 C C . MET A 1 73 ? 397.12342 -11.95749 50.75984 1.000 36.50966 73 MET A C 1
ATOM 1103 O O . MET A 1 73 ? 397.82628 -12.67747 51.47639 1.000 42.92092 73 MET A O 1
ATOM 1117 N N . VAL A 1 74 ? 395.83936 -11.72400 51.03412 1.000 34.78053 74 VAL A N 1
ATOM 1118 C CA . VAL A 1 74 ? 395.09698 -12.49898 52.02394 1.000 48.61372 74 VAL A CA 1
ATOM 1119 C C . VAL A 1 74 ? 393.82700 -13.04051 51.38147 1.000 58.99651 74 VAL A C 1
ATOM 1120 O O . VAL A 1 74 ? 393.14372 -12.32563 50.63962 1.000 49.36384 74 VAL A O 1
ATOM 1133 N N . ASP A 1 75 ? 393.50842 -14.30548 51.67292 1.000 63.72865 75 ASP A N 1
ATOM 1134 C CA . ASP A 1 75 ? 392.36483 -14.98079 51.06411 1.000 51.40893 75 ASP A CA 1
ATOM 1135 C C . ASP A 1 75 ? 391.16189 -15.07182 51.99965 1.000 70.41372 75 ASP A C 1
ATOM 1136 O O . ASP A 1 75 ? 390.12299 -14.46023 51.73426 1.000 78.12777 75 ASP A O 1
ATOM 1145 N N . GLN A 1 76 ? 391.31504 -15.74317 53.13953 1.000 85.72341 76 GLN A N 1
ATOM 1146 C CA . GLN A 1 76 ? 390.36942 -15.64198 54.24366 1.000 90.15296 76 GLN A CA 1
ATOM 1147 C C . GLN A 1 76 ? 391.04740 -14.93191 55.40446 1.000 112.34765 76 GLN A C 1
ATOM 1148 O O . GLN A 1 76 ? 392.20789 -15.21712 55.71935 1.000 105.51004 76 GLN A O 1
ATOM 1162 N N . ASN A 1 77 ? 390.35013 -13.95951 55.98695 1.000 130.42085 77 ASN A N 1
ATOM 1163 C CA . ASN A 1 77 ? 390.78613 -13.33174 57.22783 1.000 129.22863 77 ASN A CA 1
ATOM 1164 C C . ASN A 1 77 ? 389.80908 -13.55908 58.37126 1.000 140.93005 77 ASN A C 1
ATOM 1165 O O . ASN A 1 77 ? 390.12280 -14.31263 59.29948 1.000 150.34169 77 ASN A O 1
ATOM 1176 N N . GLY A 1 78 ? 388.57008 -13.10260 58.22328 1.000 141.36432 78 GLY A N 1
ATOM 1177 C CA . GLY A 1 78 ? 387.61990 -13.08007 59.31437 1.000 141.86962 78 GLY A CA 1
ATOM 1178 C C . GLY A 1 78 ? 386.19483 -13.21399 58.82456 1.000 135.82944 78 GLY A C 1
ATOM 1179 O O . GLY A 1 78 ? 385.28664 -12.63439 59.42786 1.000 125.92828 78 GLY A O 1
ATOM 1183 N N . ALA A 1 79 ? 386.05819 -13.64077 57.57294 1.000 139.09828 79 ALA A N 1
ATOM 1184 C CA . ALA A 1 79 ? 384.77073 -13.63009 56.88977 1.000 149.94688 79 ALA A CA 1
ATOM 1185 C C . ALA A 1 79 ? 384.29555 -12.20094 56.65266 1.000 144.26200 79 ALA A C 1
ATOM 1186 O O . ALA A 1 79 ? 384.17839 -11.75885 55.50998 1.000 125.46246 79 ALA A O 1
ATOM 1193 N N . GLY A 1 82 ? 386.83972 -5.13234 56.86285 1.000 64.94992 82 GLY A N 1
ATOM 1194 C CA . GLY A 1 82 ? 386.11999 -4.68965 55.68397 1.000 74.56682 82 GLY A CA 1
ATOM 1195 C C . GLY A 1 82 ? 386.25437 -5.65675 54.52519 1.000 79.89637 82 GLY A C 1
ATOM 1196 O O . GLY A 1 82 ? 386.97108 -6.65291 54.61763 1.000 71.47965 82 GLY A O 1
ATOM 1199 N N . THR A 1 83 ? 385.55791 -5.36146 53.43034 1.000 72.30078 83 THR A N 1
ATOM 1200 C CA . THR A 1 83 ? 385.67664 -6.11777 52.18819 1.000 65.53417 83 THR A CA 1
ATOM 1201 C C . THR A 1 83 ? 386.53067 -5.31032 51.21618 1.000 39.87330 83 THR A C 1
ATOM 1202 O O . THR A 1 83 ? 386.12187 -4.23225 50.77213 1.000 49.71120 83 THR A O 1
ATOM 1213 N N . ASN A 1 84 ? 387.74660 -5.78770 50.95218 1.000 41.09704 84 ASN A N 1
ATOM 1214 C CA . ASN A 1 84 ? 388.64459 -5.09615 50.03513 1.000 46.75822 84 ASN A CA 1
ATOM 1215 C C . ASN A 1 84 ? 389.70572 -6.06514 49.53955 1.000 52.00095 84 ASN A C 1
ATOM 1216 O O . ASN A 1 84 ? 390.47011 -6.60505 50.34530 1.000 48.32949 84 ASN A O 1
ATOM 1227 N N . PHE A 1 85 ? 389.89737 -6.09203 48.21944 1.000 52.76685 85 PHE A N 1
ATOM 1228 C CA . PHE A 1 85 ? 390.80964 -7.03754 47.57744 1.000 52.83787 85 PHE A CA 1
ATOM 1229 C C . PHE A 1 85 ? 392.11117 -6.30971 47.25042 1.000 43.71842 85 PHE A C 1
ATOM 1230 O O . PHE A 1 85 ? 392.37675 -5.92363 46.11218 1.000 43.98685 85 PHE A O 1
ATOM 1247 N N . THR A 1 86 ? 392.96608 -6.19378 48.26204 1.000 40.33116 86 THR A N 1
ATOM 1248 C CA . THR A 1 86 ? 394.36088 -5.84527 48.04728 1.000 40.97069 86 THR A CA 1
ATOM 1249 C C . THR A 1 86 ? 395.14528 -7.05107 47.53581 1.000 45.10013 86 THR A C 1
ATOM 1250 O O . THR A 1 86 ? 394.69681 -8.19872 47.61094 1.000 39.58108 86 THR A O 1
ATOM 1261 N N . LEU A 1 87 ? 396.28340 -6.76036 46.91575 1.000 49.51116 87 LEU A N 1
ATOM 1262 C CA . LEU A 1 87 ? 397.15853 -7.77200 46.34581 1.000 37.00709 87 LEU A CA 1
ATOM 1263 C C . LEU A 1 87 ? 398.48809 -7.79654 47.08739 1.000 44.17894 87 LEU A C 1
ATOM 1264 O O . LEU A 1 87 ? 398.83555 -6.87009 47.82495 1.000 42.09190 87 LEU A O 1
ATOM 1280 N N . SER A 1 88 ? 399.29741 -8.80174 46.75825 1.000 39.28102 88 SER A N 1
ATOM 1281 C CA . SER A 1 88 ? 400.73689 -8.69416 46.94284 1.000 31.36962 88 SER A CA 1
ATOM 1282 C C . SER A 1 88 ? 401.26067 -7.41895 46.29540 1.000 30.99059 88 SER A C 1
ATOM 1283 O O . SER A 1 88 ? 400.78186 -6.99792 45.23883 1.000 36.29644 88 SER A O 1
ATOM 1291 N N . ILE A 1 89 ? 402.13622 -6.72318 47.02211 1.000 38.88884 89 ILE A N 1
ATOM 1292 C CA . ILE A 1 89 ? 402.56067 -5.39353 46.61110 1.000 33.83306 89 ILE A CA 1
ATOM 1293 C C . ILE A 1 89 ? 403.42235 -5.49439 45.35673 1.000 43.62361 89 ILE A C 1
ATOM 1294 O O . ILE A 1 89 ? 404.13313 -6.48396 45.13535 1.000 44.04212 89 ILE A O 1
ATOM 1310 N N . GLU A 1 90 ? 403.43782 -4.41446 44.58260 1.000 37.25976 90 GLU A N 1
ATOM 1311 C CA . GLU A 1 90 ? 403.94712 -4.41673 43.22028 1.000 40.38904 90 GLU A CA 1
ATOM 1312 C C . GLU A 1 90 ? 405.17064 -3.51745 43.13957 1.000 37.78085 90 GLU A C 1
ATOM 1313 O O . GLU A 1 90 ? 405.20437 -2.44366 43.74992 1.000 38.15194 90 GLU A O 1
ATOM 1325 N N . ALA A 1 91 ? 406.20196 -3.99422 42.44861 1.000 35.83852 91 ALA A N 1
ATOM 1326 C CA . ALA A 1 91 ? 407.33837 -3.16047 42.09248 1.000 38.64147 91 ALA A CA 1
ATOM 1327 C C . ALA A 1 91 ? 407.86403 -3.57255 40.72675 1.000 41.65764 91 ALA A C 1
ATOM 1328 O O . ALA A 1 91 ? 407.80774 -4.74597 40.35069 1.000 50.28759 91 ALA A O 1
ATOM 1335 N N . ALA A 1 92 ? 408.35534 -2.58775 39.97782 1.000 39.53368 92 ALA A N 1
ATOM 1336 C CA . ALA A 1 92 ? 408.98462 -2.83731 38.69219 1.000 33.69093 92 ALA A CA 1
ATOM 1337 C C . ALA A 1 92 ? 410.49206 -3.01620 38.87869 1.000 45.08440 92 ALA A C 1
ATOM 1338 O O . ALA A 1 92 ? 410.95555 -3.42418 39.94651 1.000 63.14963 92 ALA A O 1
ATOM 1345 N N . GLU A 1 93 ? 411.21863 -3.01229 37.76215 1.000 55.54873 93 GLU A N 1
ATOM 1346 C CA . GLU A 1 93 ? 412.66951 -3.18006 37.73642 1.000 52.56152 93 GLU A CA 1
ATOM 1347 C C . GLU A 1 93 ? 413.31065 -2.14134 36.82138 1.000 44.42906 93 GLU A C 1
ATOM 1348 O O . GLU A 1 93 ? 414.11747 -2.45538 35.94327 1.000 65.61307 93 GLU A O 1
ATOM 1360 N N . GLY A 1 94 ? 412.91515 -0.88232 36.98815 1.000 33.62777 94 GLY A N 1
ATOM 1361 C CA . GLY A 1 94 ? 413.84384 0.22285 36.86327 1.000 42.77882 94 GLY A CA 1
ATOM 1362 C C . GLY A 1 94 ? 413.91532 1.06211 38.12110 1.000 52.91677 94 GLY A C 1
ATOM 1363 O O . GLY A 1 94 ? 414.08505 2.28363 38.05823 1.000 36.08332 94 GLY A O 1
ATOM 1367 N N . ILE A 1 95 ? 413.79915 0.40947 39.27276 1.000 40.00746 95 ILE A N 1
ATOM 1368 C CA . ILE A 1 95 ? 413.49433 1.07315 40.53214 1.000 39.76265 95 ILE A CA 1
ATOM 1369 C C . ILE A 1 95 ? 414.67616 0.89327 41.47051 1.000 32.08812 95 ILE A C 1
ATOM 1370 O O . ILE A 1 95 ? 415.38961 -0.11334 41.41012 1.000 44.15263 95 ILE A O 1
ATOM 1386 N N . THR A 1 96 ? 414.92643 1.90551 42.29901 1.000 35.15159 96 THR A N 1
ATOM 1387 C CA . THR A 1 96 ? 415.82776 1.74147 43.43298 1.000 40.52855 96 THR A CA 1
ATOM 1388 C C . THR A 1 96 ? 415.07397 1.41666 44.71623 1.000 41.35758 96 THR A C 1
ATOM 1389 O O . THR A 1 96 ? 415.14648 0.29079 45.21906 1.000 43.14990 96 THR A O 1
ATOM 1400 N N . THR A 1 97 ? 414.24454 2.34857 45.17969 1.000 34.37783 97 THR A N 1
ATOM 1401 C CA . THR A 1 97 ? 413.39650 2.13164 46.34022 1.000 35.44376 97 THR A CA 1
ATOM 1402 C C . THR A 1 97 ? 411.93316 1.94869 45.97973 1.000 43.26833 97 THR A C 1
ATOM 1403 O O . THR A 1 97 ? 411.21749 1.23913 46.68978 1.000 41.09704 97 THR A O 1
ATOM 1414 N N . GLY A 1 98 ? 411.46310 2.61208 44.92737 1.000 47.81885 98 GLY A N 1
ATOM 1415 C CA . GLY A 1 98 ? 410.11046 2.43553 44.45380 1.000 37.62296 98 GLY A CA 1
ATOM 1416 C C . GLY A 1 98 ? 409.08011 3.32531 45.11046 1.000 36.99919 98 GLY A C 1
ATOM 1417 O O . GLY A 1 98 ? 407.89891 3.23963 44.75254 1.000 30.87214 98 GLY A O 1
ATOM 1421 N N . ILE A 1 99 ? 409.49585 4.22377 46.00684 1.000 50.54809 99 ILE A N 1
ATOM 1422 C CA . ILE A 1 99 ? 408.57218 5.12866 46.68621 1.000 36.79395 99 ILE A CA 1
ATOM 1423 C C . ILE A 1 99 ? 408.53726 6.51030 46.04864 1.000 45.51857 99 ILE A C 1
ATOM 1424 O O . ILE A 1 99 ? 407.57338 7.25906 46.27704 1.000 36.05171 99 ILE A O 1
ATOM 1440 N N . SER A 1 100 ? 409.49280 6.83160 45.18121 1.000 48.41891 100 SER A N 1
ATOM 1441 C CA . SER A 1 100 ? 409.47010 8.10571 44.47953 1.000 31.59073 100 SER A CA 1
ATOM 1442 C C . SER A 1 100 ? 408.25455 8.18665 43.56351 1.000 38.64936 100 SER A C 1
ATOM 1443 O O . SER A 1 100 ? 407.76136 7.17599 43.05603 1.000 41.98134 100 SER A O 1
ATOM 1451 N N . ALA A 1 101 ? 407.82065 9.41853 43.29003 1.000 39.42312 101 ALA A N 1
ATOM 1452 C CA . ALA A 1 101 ? 406.65504 9.62251 42.43743 1.000 29.30882 101 ALA A CA 1
ATOM 1453 C C . ALA A 1 101 ? 406.87382 9.01216 41.05955 1.000 29.96412 101 ALA A C 1
ATOM 1454 O O . ALA A 1 101 ? 406.03344 8.25364 40.56212 1.000 25.93733 101 ALA A O 1
ATOM 1461 N N . ALA A 1 102 ? 408.03606 9.27299 40.45897 1.000 34.02248 102 ALA A N 1
ATOM 1462 C CA . ALA A 1 102 ? 408.34750 8.68332 39.16178 1.000 31.02217 102 ALA A CA 1
ATOM 1463 C C . ALA A 1 102 ? 408.39348 7.16279 39.24788 1.000 40.29953 102 ALA A C 1
ATOM 1464 O O . ALA A 1 102 ? 407.96286 6.46805 38.32072 1.000 28.50345 102 ALA A O 1
ATOM 1471 N N . GLU A 1 103 ? 409.08950 6.63590 40.25871 1.000 47.24773 103 GLU A N 1
ATOM 1472 C CA . GLU A 1 103 ? 409.31652 5.19611 40.32734 1.000 39.17839 103 GLU A CA 1
ATOM 1473 C C . GLU A 1 103 ? 408.00911 4.43962 40.52783 1.000 34.54365 103 GLU A C 1
ATOM 1474 O O . GLU A 1 103 ? 407.74152 3.45742 39.82509 1.000 45.16328 103 GLU A O 1
ATOM 1486 N N . ARG A 1 104 ? 407.12228 4.96733 41.37319 1.000 32.11178 104 ARG A N 1
ATOM 1487 C CA . ARG A 1 104 ? 405.78443 4.39914 41.49153 1.000 41.87075 104 ARG A CA 1
ATOM 1488 C C . ARG A 1 104 ? 405.05455 4.43678 40.15499 1.000 40.29958 104 ARG A C 1
ATOM 1489 O O . ARG A 1 104 ? 404.53159 3.41722 39.68981 1.000 46.59241 104 ARG A O 1
ATOM 1510 N N . ALA A 1 105 ? 404.99171 5.61538 39.53120 1.000 36.31225 105 ALA A N 1
ATOM 1511 C CA . ALA A 1 105 ? 404.45694 5.71715 38.17819 1.000 31.59066 105 ALA A CA 1
ATOM 1512 C C . ALA A 1 105 ? 405.09162 4.68038 37.26073 1.000 37.40977 105 ALA A C 1
ATOM 1513 O O . ALA A 1 105 ? 404.39051 3.89195 36.61663 1.000 45.20277 105 ALA A O 1
ATOM 1520 N N . HIS A 1 106 ? 406.42053 4.56755 37.31095 1.000 43.85261 106 HIS A N 1
ATOM 1521 C CA . HIS A 1 106 ? 407.11351 3.59113 36.47818 1.000 44.00262 106 HIS A CA 1
ATOM 1522 C C . HIS A 1 106 ? 406.66946 2.17178 36.80825 1.000 42.10767 106 HIS A C 1
ATOM 1523 O O . HIS A 1 106 ? 406.46314 1.35233 35.90499 1.000 43.70261 106 HIS A O 1
ATOM 1537 N N . THR A 1 107 ? 406.45501 1.87893 38.09201 1.000 33.08297 107 THR A N 1
ATOM 1538 C CA . THR A 1 107 ? 405.97457 0.55529 38.47415 1.000 46.57658 107 THR A CA 1
ATOM 1539 C C . THR A 1 107 ? 404.61704 0.26519 37.84494 1.000 44.04210 107 THR A C 1
ATOM 1540 O O . THR A 1 107 ? 404.36230 -0.85133 37.37829 1.000 41.53920 107 THR A O 1
ATOM 1551 N N . ILE A 1 108 ? 403.70300 1.23607 37.89780 1.000 36.53335 108 ILE A N 1
ATOM 1552 C CA . ILE A 1 108 ? 402.37405 1.03789 37.32655 1.000 38.61779 108 ILE A CA 1
ATOM 1553 C C . ILE A 1 108 ? 402.48070 0.70094 35.84418 1.000 38.57041 108 ILE A C 1
ATOM 1554 O O . ILE A 1 108 ? 401.84419 -0.23946 35.35476 1.000 28.66925 108 ILE A O 1
ATOM 1570 N N . GLN A 1 109 ? 403.30679 1.45188 35.11184 1.000 47.99783 109 GLN A N 1
ATOM 1571 C CA . GLN A 1 109 ? 403.44168 1.22686 33.67681 1.000 48.22684 109 GLN A CA 1
ATOM 1572 C C . GLN A 1 109 ? 403.80070 -0.22220 33.37858 1.000 45.76340 109 GLN A C 1
ATOM 1573 O O . GLN A 1 109 ? 403.23248 -0.83820 32.46917 1.000 41.30233 109 GLN A O 1
ATOM 1587 N N . ALA A 1 110 ? 404.72709 -0.79169 34.15319 1.000 55.07234 110 ALA A N 1
ATOM 1588 C CA . ALA A 1 110 ? 405.12934 -2.17510 33.92957 1.000 45.87389 110 ALA A CA 1
ATOM 1589 C C . ALA A 1 110 ? 403.94955 -3.12131 34.09918 1.000 39.50212 110 ALA A C 1
ATOM 1590 O O . ALA A 1 110 ? 403.77499 -4.05602 33.30863 1.000 42.53404 110 ALA A O 1
ATOM 1597 N N . ALA A 1 111 ? 403.08785 -2.85286 35.08171 1.000 37.66242 111 ALA A N 1
ATOM 1598 C CA . ALA A 1 111 ? 401.95878 -3.74037 35.33208 1.000 41.38917 111 ALA A CA 1
ATOM 1599 C C . ALA A 1 111 ? 400.94213 -3.67493 34.19911 1.000 40.11797 111 ALA A C 1
ATOM 1600 O O . ALA A 1 111 ? 400.45614 -4.71360 33.73621 1.000 40.22061 111 ALA A O 1
ATOM 1607 N N . VAL A 1 112 ? 400.69380 -2.47602 33.66473 1.000 39.32839 112 VAL A N 1
ATOM 1608 C CA . VAL A 1 112 ? 399.61185 -2.26904 32.71056 1.000 35.64110 112 VAL A CA 1
ATOM 1609 C C . VAL A 1 112 ? 400.11045 -2.15187 31.27950 1.000 34.71736 112 VAL A C 1
ATOM 1610 O O . VAL A 1 112 ? 399.32159 -1.81728 30.38556 1.000 41.45232 112 VAL A O 1
ATOM 1623 N N . ALA A 1 113 ? 401.40964 -2.32318 31.04804 1.000 41.23914 113 ALA A N 1
ATOM 1624 C CA . ALA A 1 113 ? 401.90703 -2.53372 29.69619 1.000 40.22851 113 ALA A CA 1
ATOM 1625 C C . ALA A 1 113 ? 401.13071 -3.64950 29.00863 1.000 36.34386 113 ALA A C 1
ATOM 1626 O O . ALA A 1 113 ? 400.66435 -4.59244 29.65317 1.000 32.29336 113 ALA A O 1
ATOM 1633 N N . ALA A 1 114 ? 400.92343 -3.49041 27.69930 1.000 46.37132 114 ALA A N 1
ATOM 1634 C CA . ALA A 1 114 ? 399.97232 -4.33722 26.98681 1.000 44.57908 114 ALA A CA 1
ATOM 1635 C C . ALA A 1 114 ? 400.30079 -5.81393 27.17564 1.000 44.71326 114 ALA A C 1
ATOM 1636 O O . ALA A 1 114 ? 399.46068 -6.59468 27.63813 1.000 44.08950 114 ALA A O 1
ATOM 1643 N N . HIS A 1 115 ? 401.53669 -6.20469 26.87140 1.000 47.09774 115 HIS A N 1
ATOM 1644 C CA . HIS A 1 115 ? 401.95297 -7.60342 26.88318 1.000 45.25804 115 HIS A CA 1
ATOM 1645 C C . HIS A 1 115 ? 402.85743 -7.90340 28.07699 1.000 41.23128 115 HIS A C 1
ATOM 1646 O O . HIS A 1 115 ? 403.82750 -8.65628 27.97034 1.000 43.67891 115 HIS A O 1
ATOM 1660 N N . ALA A 1 116 ? 402.58103 -7.26496 29.21224 1.000 43.62365 116 ALA A N 1
ATOM 1661 C CA . ALA A 1 116 ? 403.44413 -7.38960 30.37815 1.000 45.31330 116 ALA A CA 1
ATOM 1662 C C . ALA A 1 116 ? 403.55231 -8.84539 30.81597 1.000 40.63909 116 ALA A C 1
ATOM 1663 O O . ALA A 1 116 ? 402.62192 -9.63909 30.65320 1.000 40.56802 116 ALA A O 1
ATOM 1670 N N . LYS A 1 117 ? 404.70959 -9.19447 31.35703 1.000 40.48905 117 LYS A N 1
ATOM 1671 C CA . LYS A 1 117 ? 404.97013 -10.50474 31.92782 1.000 34.48049 117 LYS A CA 1
ATOM 1672 C C . LYS A 1 117 ? 405.02405 -10.43421 33.44726 1.000 32.15913 117 LYS A C 1
ATOM 1673 O O . LYS A 1 117 ? 405.16296 -9.35423 34.03093 1.000 35.20684 117 LYS A O 1
ATOM 1692 N N . PRO A 1 118 ? 404.98950 -11.58453 34.12344 1.000 29.76938 118 PRO A N 1
ATOM 1693 C CA . PRO A 1 118 ? 405.24930 -11.57773 35.57286 1.000 30.51683 118 PRO A CA 1
ATOM 1694 C C . PRO A 1 118 ? 406.65423 -11.13028 35.92829 1.000 33.62773 118 PRO A C 1
ATOM 1695 O O . PRO A 1 118 ? 406.88941 -10.74645 37.08034 1.000 36.02800 118 PRO A O 1
ATOM 1706 N N . THR A 1 119 ? 407.63013 -11.39748 35.05949 1.000 40.56011 119 THR A N 1
ATOM 1707 C CA . THR A 1 119 ? 409.00827 -10.99228 35.30166 1.000 41.93397 119 THR A CA 1
ATOM 1708 C C . THR A 1 119 ? 409.25957 -9.52153 34.99547 1.000 43.66312 119 THR A C 1
ATOM 1709 O O . THR A 1 119 ? 410.29480 -8.98893 35.40979 1.000 48.63740 119 THR A O 1
ATOM 1720 N N . ASP A 1 120 ? 408.30343 -8.83085 34.37616 1.000 36.83339 120 ASP A N 1
ATOM 1721 C CA . ASP A 1 120 ? 408.31224 -7.37418 34.36149 1.000 39.51788 120 ASP A CA 1
ATOM 1722 C C . ASP A 1 120 ? 408.08703 -6.76207 35.73889 1.000 38.83097 120 ASP A C 1
ATOM 1723 O O . ASP A 1 120 ? 408.06862 -5.53091 35.84589 1.000 40.63118 120 ASP A O 1
ATOM 1732 N N . ILE A 1 121 ? 407.83198 -7.57040 36.76727 1.000 36.28857 121 ILE A N 1
ATOM 1733 C CA . ILE A 1 121 ? 407.24551 -7.08509 38.01175 1.000 35.03317 121 ILE A CA 1
ATOM 1734 C C . ILE A 1 121 ? 407.66368 -8.01961 39.13782 1.000 34.33046 121 ILE A C 1
ATOM 1735 O O . ILE A 1 121 ? 408.03860 -9.17178 38.90407 1.000 45.88968 121 ILE A O 1
ATOM 1751 N N . VAL A 1 122 ? 407.67925 -7.48768 40.35932 1.000 33.99091 122 VAL A N 1
ATOM 1752 C CA . VAL A 1 122 ? 408.14030 -8.22301 41.52990 1.000 32.33285 122 VAL A CA 1
ATOM 1753 C C . VAL A 1 122 ? 407.27521 -7.83585 42.72429 1.000 31.51168 122 VAL A C 1
ATOM 1754 O O . VAL A 1 122 ? 406.65338 -6.77266 42.75002 1.000 32.40388 122 VAL A O 1
ATOM 1767 N N . GLN A 1 123 ? 407.39975 -8.62466 43.79305 1.000 32.75918 123 GLN A N 1
ATOM 1768 C CA . GLN A 1 123 ? 406.69337 -8.39737 45.04515 1.000 31.57227 123 GLN A CA 1
ATOM 1769 C C . GLN A 1 123 ? 407.64987 -8.65979 46.20006 1.000 40.71018 123 GLN A C 1
ATOM 1770 O O . GLN A 1 123 ? 408.42613 -9.62457 46.14775 1.000 52.49837 123 GLN A O 1
ATOM 1784 N N . PRO A 1 124 ? 407.55855 -7.88748 47.29548 1.000 53.40629 124 PRO A N 1
ATOM 1785 C CA . PRO A 1 124 ? 406.64047 -6.76397 47.51339 1.000 32.08022 124 PRO A CA 1
ATOM 1786 C C . PRO A 1 124 ? 407.16828 -5.48769 46.88359 1.000 30.50108 124 PRO A C 1
ATOM 1787 O O . PRO A 1 124 ? 408.28026 -5.51059 46.35879 1.000 39.40733 124 PRO A O 1
ATOM 1798 N N . GLY A 1 125 ? 406.51311 -4.36335 47.15685 1.000 41.07337 125 GLY A N 1
ATOM 1799 C CA . GLY A 1 125 ? 406.90241 -3.10772 46.55018 1.000 60.00712 125 GLY A CA 1
ATOM 1800 C C . GLY A 1 125 ? 406.33910 -1.89742 47.26232 1.000 49.30862 125 GLY A C 1
ATOM 1801 O O . GLY A 1 125 ? 406.12679 -1.92717 48.47828 1.000 72.94026 125 GLY A O 1
ATOM 1805 N N . HIS A 1 126 ? 405.90776 -0.90687 46.47888 1.000 43.44995 126 HIS A N 1
ATOM 1806 C CA . HIS A 1 126 ? 405.26011 0.27582 47.02939 1.000 38.87837 126 HIS A CA 1
ATOM 1807 C C . HIS A 1 126 ? 404.06992 0.72745 46.19102 1.000 43.90786 126 HIS A C 1
ATOM 1808 O O . HIS A 1 126 ? 403.52480 1.80760 46.45142 1.000 34.81999 126 HIS A O 1
ATOM 1822 N N . ILE A 1 127 ? 403.65504 -0.05263 45.19671 1.000 43.33151 127 ILE A N 1
ATOM 1823 C CA . ILE A 1 127 ? 402.36567 0.11590 44.53882 1.000 42.32873 127 ILE A CA 1
ATOM 1824 C C . ILE A 1 127 ? 401.47030 -1.03942 44.95744 1.000 38.68095 127 ILE A C 1
ATOM 1825 O O . ILE A 1 127 ? 401.94256 -2.16647 45.14508 1.000 36.34384 127 ILE A O 1
ATOM 1841 N N . PHE A 1 128 ? 400.18411 -0.74659 45.14846 1.000 35.03318 128 PHE A N 1
ATOM 1842 C CA . PHE A 1 128 ? 399.25596 -1.64186 45.83745 1.000 42.28925 128 PHE A CA 1
ATOM 1843 C C . PHE A 1 128 ? 398.11810 -1.98158 44.88674 1.000 44.42109 128 PHE A C 1
ATOM 1844 O O . PHE A 1 128 ? 397.08641 -1.29128 44.86859 1.000 38.15985 128 PHE A O 1
ATOM 1861 N N . PRO A 1 129 ? 398.27974 -2.99582 44.03994 1.000 44.42107 129 PRO A N 1
ATOM 1862 C CA . PRO A 1 129 ? 397.23105 -3.30037 43.06222 1.000 32.59339 129 PRO A CA 1
ATOM 1863 C C . PRO A 1 129 ? 396.00186 -3.87970 43.73817 1.000 28.77979 129 PRO A C 1
ATOM 1864 O O . PRO A 1 129 ? 396.07678 -4.47633 44.81479 1.000 24.43715 129 PRO A O 1
ATOM 1875 N N . LEU A 1 130 ? 394.85280 -3.65869 43.10498 1.000 38.75986 130 LEU A N 1
ATOM 1876 C CA . LEU A 1 130 ? 393.57243 -4.13891 43.60509 1.000 30.87216 130 LEU A CA 1
ATOM 1877 C C . LEU A 1 130 ? 392.85943 -4.89517 42.49620 1.000 34.21989 130 LEU A C 1
ATOM 1878 O O . LEU A 1 130 ? 392.82651 -4.43675 41.34960 1.000 42.95250 130 LEU A O 1
ATOM 1894 N N . MET A 1 131 ? 392.37487 -6.09042 42.82071 1.000 27.62702 131 MET A N 1
ATOM 1895 C CA . MET A 1 131 ? 391.74128 -6.97364 41.84702 1.000 30.73794 131 MET A CA 1
ATOM 1896 C C . MET A 1 131 ? 390.23674 -6.72993 41.87626 1.000 37.13341 131 MET A C 1
ATOM 1897 O O . MET A 1 131 ? 389.56235 -7.07668 42.85137 1.000 47.58726 131 MET A O 1
ATOM 1911 N N . ALA A 1 132 ? 389.71158 -6.13872 40.80696 1.000 38.42829 132 ALA A N 1
ATOM 1912 C CA . ALA A 1 132 ? 388.27296 -5.99566 40.65542 1.000 37.65190 132 ALA A CA 1
ATOM 1913 C C . ALA A 1 132 ? 387.62045 -7.35370 40.40798 1.000 39.91267 132 ALA A C 1
ATOM 1914 O O . ALA A 1 132 ? 388.26751 -8.32230 40.00017 1.000 46.74243 132 ALA A O 1
ATOM 1921 N N . GLN A 1 133 ? 386.34025 -7.43896 40.75243 1.000 30.35895 133 GLN A N 1
ATOM 1922 C CA . GLN A 1 133 ? 385.55454 -8.62621 40.46327 1.000 40.04690 133 GLN A CA 1
ATOM 1923 C C . GLN A 1 133 ? 385.14084 -8.65220 38.99493 1.000 48.58209 133 GLN A C 1
ATOM 1924 O O . GLN A 1 133 ? 385.25605 -7.64348 38.29303 1.000 39.66794 133 GLN A O 1
ATOM 1938 N N . PRO A 1 134 ? 384.86144 -9.84542 38.45856 1.000 45.78709 134 PRO A N 1
ATOM 1939 C CA . PRO A 1 134 ? 384.76191 -9.97754 36.99333 1.000 44.88963 134 PRO A CA 1
ATOM 1940 C C . PRO A 1 134 ? 383.81026 -8.98006 36.35345 1.000 54.81965 134 PRO A C 1
ATOM 1941 O O . PRO A 1 134 ? 384.19391 -8.26980 35.41471 1.000 52.40366 134 PRO A O 1
ATOM 1952 N N . GLY A 1 135 ? 382.57102 -8.91484 36.82801 1.000 35.46747 135 GLY A N 1
ATOM 1953 C CA . GLY A 1 135 ? 381.58671 -8.04772 36.22039 1.000 39.43894 135 GLY A CA 1
ATOM 1954 C C . GLY A 1 135 ? 381.75239 -6.58040 36.52425 1.000 42.38402 135 GLY A C 1
ATOM 1955 O O . GLY A 1 135 ? 380.91262 -5.77145 36.12018 1.000 32.12756 135 GLY A O 1
ATOM 1959 N N . GLY A 1 136 ? 382.78594 -6.21450 37.27713 1.000 54.03012 136 GLY A N 1
ATOM 1960 C CA . GLY A 1 136 ? 383.02488 -4.81163 37.55288 1.000 49.70331 136 GLY A CA 1
ATOM 1961 C C . GLY A 1 136 ? 381.97410 -4.24618 38.48705 1.000 39.20210 136 GLY A C 1
ATOM 1962 O O . GLY A 1 136 ? 381.44349 -4.93570 39.36519 1.000 40.00743 136 GLY A O 1
ATOM 1966 N N . VAL A 1 137 ? 381.56522 -3.01492 38.19790 1.000 38.44408 137 VAL A N 1
ATOM 1967 C CA . VAL A 1 137 ? 380.69635 -2.24472 39.07953 1.000 38.15192 137 VAL A CA 1
ATOM 1968 C C . VAL A 1 137 ? 379.27829 -2.80407 39.02007 1.000 31.52748 137 VAL A C 1
ATOM 1969 O O . VAL A 1 137 ? 378.38617 -2.34201 39.73964 1.000 21.26310 137 VAL A O 1
ATOM 1982 N N . LEU A 1 138 ? 379.07466 -3.85958 38.22878 1.000 42.72350 138 LEU A N 1
ATOM 1983 C CA . LEU A 1 138 ? 377.76277 -4.49676 38.19065 1.000 37.78084 138 LEU A CA 1
ATOM 1984 C C . LEU A 1 138 ? 377.40701 -5.13709 39.52668 1.000 35.89378 138 LEU A C 1
ATOM 1985 O O . LEU A 1 138 ? 376.22288 -5.36741 39.79863 1.000 35.25423 138 LEU A O 1
ATOM 2001 N N . HIS A 1 139 ? 378.40650 -5.63815 40.25033 1.000 33.91986 139 HIS A N 1
ATOM 2002 C CA . HIS A 1 139 ? 378.17263 -6.48522 41.41294 1.000 32.17233 139 HIS A CA 1
ATOM 2003 C C . HIS A 1 139 ? 378.74674 -5.90362 42.69342 1.000 37.55191 139 HIS A C 1
ATOM 2004 O O . HIS A 1 139 ? 378.00770 -5.71763 43.66771 1.000 52.16674 139 HIS A O 1
ATOM 2018 N N . ARG A 1 140 ? 380.03353 -5.56617 42.70816 1.000 41.33388 140 ARG A N 1
ATOM 2019 C CA . ARG A 1 140 ? 380.62804 -4.79851 43.79460 1.000 35.68849 140 ARG A CA 1
ATOM 2020 C C . ARG A 1 140 ? 380.74415 -3.34218 43.36598 1.000 37.10975 140 ARG A C 1
ATOM 2021 O O . ARG A 1 140 ? 381.48046 -3.02607 42.42517 1.000 47.84781 140 ARG A O 1
ATOM 2042 N N . ALA A 1 141 ? 380.12683 -2.45323 44.13736 1.000 40.62329 141 ALA A N 1
ATOM 2043 C CA . ALA A 1 141 ? 380.16622 -1.01856 43.85744 1.000 42.59723 141 ALA A CA 1
ATOM 2044 C C . ALA A 1 141 ? 381.28499 -0.32817 44.63297 1.000 46.70293 141 ALA A C 1
ATOM 2045 O O . ALA A 1 141 ? 381.07432 0.68235 45.30253 1.000 43.90790 141 ALA A O 1
ATOM 2052 N N . GLY A 1 142 ? 382.51151 -0.82490 44.46401 1.000 37.86774 142 GLY A N 1
ATOM 2053 C CA . GLY A 1 142 ? 383.67920 -0.21578 45.05751 1.000 42.85774 142 GLY A CA 1
ATOM 2054 C C . GLY A 1 142 ? 384.44581 0.65568 44.07923 1.000 34.88316 142 GLY A C 1
ATOM 2055 O O . GLY A 1 142 ? 384.35613 0.48491 42.86513 1.000 40.96279 142 GLY A O 1
ATOM 2059 N N . HIS A 1 143 ? 385.33181 1.48939 44.63323 1.000 32.29335 143 HIS A N 1
ATOM 2060 C CA . HIS A 1 143 ? 386.22436 2.28086 43.79342 1.000 30.79317 143 HIS A CA 1
ATOM 2061 C C . HIS A 1 143 ? 387.10691 1.39320 42.92691 1.000 28.76398 143 HIS A C 1
ATOM 2062 O O . HIS A 1 143 ? 387.56673 1.82465 41.86381 1.000 24.65823 143 HIS A O 1
ATOM 2076 N N . THR A 1 144 ? 387.45121 0.20229 43.41903 1.000 31.24323 144 THR A N 1
ATOM 2077 C CA . THR A 1 144 ? 388.28056 -0.71738 42.64849 1.000 38.15983 144 THR A CA 1
ATOM 2078 C C . THR A 1 144 ? 387.61553 -1.07095 41.32435 1.000 33.28032 144 THR A C 1
ATOM 2079 O O . THR A 1 144 ? 388.19954 -0.89317 40.24918 1.000 31.70907 144 THR A O 1
ATOM 2090 N N . GLU A 1 145 ? 386.41143 -1.64125 41.39073 1.000 34.40152 145 GLU A N 1
ATOM 2091 C CA . GLU A 1 145 ? 385.66577 -1.94339 40.17562 1.000 44.88690 145 GLU A CA 1
ATOM 2092 C C . GLU A 1 145 ? 385.37137 -0.68164 39.37705 1.000 35.59375 145 GLU A C 1
ATOM 2093 O O . GLU A 1 145 ? 385.44401 -0.69868 38.14265 1.000 32.04859 145 GLU A O 1
ATOM 2105 N N . ALA A 1 146 ? 385.19405 0.44997 40.06140 1.000 33.73036 146 ALA A N 1
ATOM 2106 C CA . ALA A 1 146 ? 384.81158 1.67562 39.37174 1.000 32.85394 146 ALA A CA 1
ATOM 2107 C C . ALA A 1 146 ? 385.97715 2.24074 38.57288 1.000 31.96965 146 ALA A C 1
ATOM 2108 O O . ALA A 1 146 ? 385.79982 2.67951 37.43085 1.000 36.54121 146 ALA A O 1
ATOM 2115 N N . GLY A 1 147 ? 387.18595 2.18372 39.13194 1.000 35.93324 147 GLY A N 1
ATOM 2116 C CA . GLY A 1 147 ? 388.35182 2.62940 38.39001 1.000 32.98029 147 GLY A CA 1
ATOM 2117 C C . GLY A 1 147 ? 388.57559 1.83090 37.12148 1.000 38.34140 147 GLY A C 1
ATOM 2118 O O . 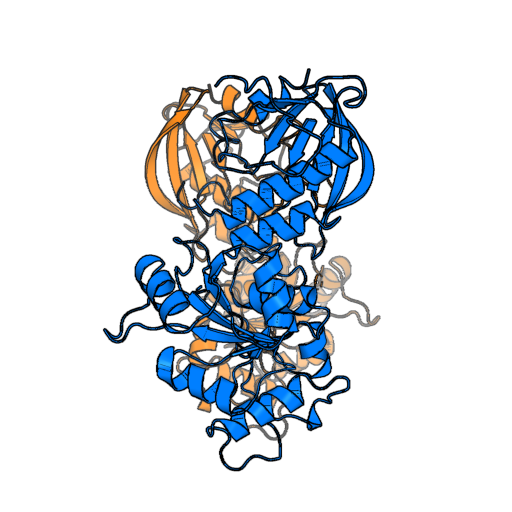GLY A 1 147 ? 388.82768 2.39919 36.05578 1.000 31.67750 147 GLY A O 1
ATOM 2122 N N . CYS A 1 148 ? 388.41174 0.50940 37.20061 1.000 34.78839 148 CYS A N 1
ATOM 2123 C CA . CYS A 1 148 ? 388.59765 -0.33310 36.02460 1.000 36.23328 148 CYS A CA 1
ATOM 2124 C C . CYS A 1 148 ? 387.52695 -0.04985 34.97856 1.000 27.87180 148 CYS A C 1
ATOM 2125 O O . CYS A 1 148 ? 387.83492 0.18529 33.80485 1.000 29.86936 148 CYS A O 1
ATOM 2133 N N . ASP A 1 149 ? 386.25435 -0.16292 35.36664 1.000 33.58034 149 ASP A N 1
ATOM 2134 C CA . ASP A 1 149 ? 385.17408 0.00338 34.40094 1.000 37.18076 149 ASP A CA 1
ATOM 2135 C C . ASP A 1 149 ? 385.20271 1.38532 33.76356 1.000 39.06782 149 ASP A C 1
ATOM 2136 O O . ASP A 1 149 ? 385.02801 1.50771 32.54545 1.000 37.89139 149 ASP A O 1
ATOM 2145 N N . LEU A 1 150 ? 385.59541 2.40517 34.52832 1.000 33.00396 150 LEU A N 1
ATOM 2146 C CA . LEU A 1 150 ? 385.72818 3.74365 33.96520 1.000 26.52955 150 LEU A CA 1
ATOM 2147 C C . LEU A 1 150 ? 386.82145 3.78199 32.90577 1.000 33.15398 150 LEU A C 1
ATOM 2148 O O . LEU A 1 150 ? 386.60711 4.27259 31.79116 1.000 36.92021 150 LEU A O 1
ATOM 2164 N N . ALA A 1 151 ? 387.99717 3.23777 33.22587 1.000 37.39394 151 ALA A N 1
ATOM 2165 C CA . ALA A 1 151 ? 389.07515 3.19092 32.24517 1.000 37.26762 151 ALA A CA 1
ATOM 2166 C C . ALA A 1 151 ? 388.67117 2.37046 31.02834 1.000 37.78085 151 ALA A C 1
ATOM 2167 O O . ALA A 1 151 ? 389.05135 2.69271 29.89650 1.000 36.43069 151 ALA A O 1
ATOM 2174 N N . ARG A 1 152 ? 387.90615 1.29855 31.24274 1.000 40.81276 152 ARG A N 1
ATOM 2175 C CA . ARG A 1 152 ? 387.42367 0.49825 30.12410 1.000 31.74070 152 ARG A CA 1
ATOM 2176 C C . ARG A 1 152 ? 386.54382 1.32340 29.19501 1.000 34.62259 152 ARG A C 1
ATOM 2177 O O . ARG A 1 152 ? 386.71011 1.27678 27.97114 1.000 41.28651 152 ARG A O 1
ATOM 2198 N N . LEU A 1 153 ? 385.70091 2.18880 29.76060 1.000 39.61264 153 LEU A N 1
ATOM 2199 C CA . LEU A 1 153 ? 384.76970 2.95673 28.94403 1.000 42.70776 153 LEU A CA 1
ATOM 2200 C C . LEU A 1 153 ? 385.47507 4.01381 28.10650 1.000 47.72941 153 LEU A C 1
ATOM 2201 O O . LEU A 1 153 ? 384.96370 4.39117 27.04673 1.000 48.46370 153 LEU A O 1
ATOM 2217 N N . ALA A 1 154 ? 386.65343 4.46199 28.53068 1.000 52.59311 154 ALA A N 1
ATOM 2218 C CA . ALA A 1 154 ? 387.53875 5.24549 27.68087 1.000 42.09194 154 ALA A CA 1
ATOM 2219 C C . ALA A 1 154 ? 388.27816 4.39680 26.65575 1.000 42.81038 154 ALA A C 1
ATOM 2220 O O . ALA A 1 154 ? 389.26942 4.86932 26.08861 1.000 42.28139 154 ALA A O 1
ATOM 2227 N N . GLY A 1 155 ? 387.91669 3.12250 26.51877 1.000 39.43108 155 GLY A N 1
ATOM 2228 C CA . GLY A 1 155 ? 388.55989 2.26297 25.54764 1.000 49.49011 155 GLY A CA 1
ATOM 2229 C C . GLY A 1 155 ? 389.99137 1.91631 25.87049 1.000 45.81865 155 GLY A C 1
ATOM 2230 O O . GLY A 1 155 ? 390.69565 1.37384 25.01573 1.000 48.10050 155 GLY A O 1
ATOM 2234 N N . LEU A 1 156 ? 390.41579 2.13327 27.10803 1.000 40.11011 156 LEU A N 1
ATOM 2235 C CA . LEU A 1 156 ? 391.77790 1.85276 27.53170 1.000 47.27932 156 LEU A CA 1
ATOM 2236 C C . LEU A 1 156 ? 391.83137 0.54091 28.30846 1.000 47.80046 156 LEU A C 1
ATOM 2237 O O . LEU A 1 156 ? 390.82794 -0.15965 28.46199 1.000 51.02980 156 LEU A O 1
ATOM 2253 N N . GLU A 1 157 ? 393.05276 0.12084 28.61993 1.000 41.64973 157 GLU A N 1
ATOM 2254 C CA . GLU A 1 157 ? 393.24862 -1.01197 29.50989 1.000 36.45442 157 GLU A CA 1
ATOM 2255 C C . GLU A 1 157 ? 392.39463 -0.83092 30.76407 1.000 41.46814 157 GLU A C 1
ATOM 2256 O O . GLU A 1 157 ? 392.40911 0.25371 31.36215 1.000 50.02703 157 GLU A O 1
ATOM 2268 N N . PRO A 1 158 ? 391.65730 -1.86269 31.20624 1.000 40.97070 158 PRO A N 1
ATOM 2269 C CA . PRO A 1 158 ? 390.77644 -1.66958 32.36867 1.000 34.06993 158 PRO A CA 1
ATOM 2270 C C . PRO A 1 158 ? 391.56813 -1.46122 33.64977 1.000 44.90271 158 PRO A C 1
ATOM 2271 O O . PRO A 1 158 ? 391.47967 -2.26266 34.58539 1.000 42.18664 158 PRO A O 1
ATOM 2282 N N . ALA A 1 159 ? 392.39315 -0.41534 33.67194 1.000 42.51822 159 ALA A N 1
ATOM 2283 C CA . ALA A 1 159 ? 393.34180 -0.18547 34.75286 1.000 26.17427 159 ALA A CA 1
ATOM 2284 C C . ALA A 1 159 ? 393.33636 1.29143 35.11043 1.000 39.08363 159 ALA A C 1
ATOM 2285 O O . ALA A 1 159 ? 393.49857 2.14469 34.23357 1.000 52.15885 159 ALA A O 1
ATOM 2292 N N . SER A 1 160 ? 393.22985 1.58344 36.40370 1.000 39.58104 160 SER A N 1
ATOM 2293 C CA . SER A 1 160 ? 393.21937 2.95364 36.89029 1.000 31.44856 160 SER A CA 1
ATOM 2294 C C . SER A 1 160 ? 394.07292 3.04091 38.14523 1.000 43.14197 160 SER A C 1
ATOM 2295 O O . SER A 1 160 ? 394.28373 2.04987 38.84891 1.000 38.83888 160 SER A O 1
ATOM 2303 N N . VAL A 1 161 ? 394.51285 4.25749 38.45098 1.000 41.78129 161 VAL A N 1
ATOM 2304 C CA . VAL A 1 161 ? 395.21814 4.55752 39.69156 1.000 25.06887 161 VAL A CA 1
ATOM 2305 C C . VAL A 1 161 ? 394.31287 5.42645 40.55065 1.000 28.35338 161 VAL A C 1
ATOM 2306 O O . VAL A 1 161 ? 393.75375 6.41759 40.06496 1.000 30.80895 161 VAL A O 1
ATOM 2319 N N . ILE A 1 162 ? 394.10458 5.01388 41.79923 1.000 21.15256 162 ILE A N 1
ATOM 2320 C CA . ILE A 1 162 ? 393.12858 5.65982 42.66584 1.000 23.10281 162 ILE A CA 1
ATOM 2321 C C . ILE A 1 162 ? 393.75552 5.93045 44.02625 1.000 38.03347 162 ILE A C 1
ATOM 2322 O O . ILE A 1 162 ? 394.63403 5.19594 44.48804 1.000 46.56082 162 ILE A O 1
ATOM 2338 N N . CYS A 1 163 ? 393.29636 7.00530 44.66483 1.000 30.42209 163 CYS A N 1
ATOM 2339 C CA . CYS A 1 163 ? 393.86473 7.47394 45.92213 1.000 29.49039 163 CYS A CA 1
ATOM 2340 C C . CYS A 1 163 ? 392.76890 8.16933 46.71529 1.000 26.21370 163 CYS A C 1
ATOM 2341 O O . CYS A 1 163 ? 392.12356 9.08796 46.20138 1.000 29.49826 163 CYS A O 1
ATOM 2349 N N . GLU A 1 164 ? 392.64256 7.81295 47.99149 1.000 30.49312 164 GLU A N 1
ATOM 2350 C CA . GLU A 1 164 ? 391.62761 8.42225 48.84029 1.000 32.25387 164 GLU A CA 1
ATOM 2351 C C . GLU A 1 164 ? 391.93653 9.89713 49.07342 1.000 38.54673 164 GLU A C 1
ATOM 2352 O O . GLU A 1 164 ? 393.09130 10.28248 49.27467 1.000 50.51655 164 GLU A O 1
ATOM 2364 N N . ILE A 1 165 ? 390.88601 10.71002 49.12847 1.000 33.69880 165 ILE A N 1
ATOM 2365 C CA . ILE A 1 165 ? 391.01011 12.14841 49.33841 1.000 37.98872 165 ILE A CA 1
ATOM 2366 C C . ILE A 1 165 ? 390.73682 12.42934 50.81160 1.000 31.77223 165 ILE A C 1
ATOM 2367 O O . ILE A 1 165 ? 389.60118 12.30099 51.28194 1.000 29.19035 165 ILE A O 1
ATOM 2383 N N . ILE A 1 166 ? 391.78686 12.77820 51.55012 1.000 30.09048 166 ILE A N 1
ATOM 2384 C CA . ILE A 1 166 ? 391.70949 13.01616 52.98716 1.000 39.91261 166 ILE A CA 1
ATOM 2385 C C . ILE A 1 166 ? 391.81692 14.51531 53.22842 1.000 27.35860 166 ILE A C 1
ATOM 2386 O O . ILE A 1 166 ? 392.73605 15.16834 52.71917 1.000 33.50926 166 ILE A O 1
ATOM 2402 N N . LYS A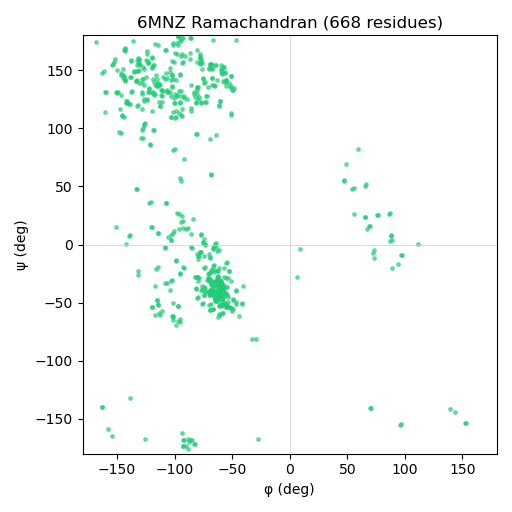 1 167 ? 390.90336 15.05122 54.03292 1.000 28.44026 167 LYS A N 1
ATOM 2403 C CA . LYS A 1 167 ? 390.90786 16.47766 54.32058 1.000 34.56728 167 LYS A CA 1
ATOM 2404 C C . LYS A 1 167 ? 392.24083 16.89514 54.92999 1.000 35.87800 167 LYS A C 1
ATOM 2405 O O . LYS A 1 167 ? 392.94006 16.09836 55.56202 1.000 39.57316 167 LYS A O 1
ATOM 2424 N N . GLU A 1 168 ? 392.59533 18.16575 54.72334 1.000 40.04690 168 GLU A N 1
ATOM 2425 C CA . GLU A 1 168 ? 393.62110 18.79563 55.54733 1.000 40.33116 168 GLU A CA 1
ATOM 2426 C C . GLU A 1 168 ? 393.38720 18.51629 57.02577 1.000 34.97001 168 GLU A C 1
ATOM 2427 O O . GLU A 1 168 ? 394.30266 18.07486 57.73008 1.000 33.96723 168 GLU A O 1
ATOM 2439 N N . ASP A 1 169 ? 392.12084 18.54441 57.44892 1.000 41.56286 169 ASP A N 1
ATOM 2440 C CA . ASP A 1 169 ? 391.76767 18.22667 58.82771 1.000 41.48392 169 ASP A CA 1
ATOM 2441 C C . ASP A 1 169 ? 392.32414 16.88345 59.27812 1.000 41.34180 169 ASP A C 1
ATOM 2442 O O . ASP A 1 169 ? 392.56842 16.69535 60.47513 1.000 35.38847 169 ASP A O 1
ATOM 2451 N N . GLY A 1 170 ? 392.61695 15.98227 58.34278 1.000 48.77160 170 GLY A N 1
ATOM 2452 C CA . GLY A 1 170 ? 393.06310 14.64563 58.66576 1.000 40.41803 170 GLY A CA 1
ATOM 2453 C C . GLY A 1 170 ? 391.97301 13.59670 58.65367 1.000 43.18936 170 GLY A C 1
ATOM 2454 O O . GLY A 1 170 ? 392.28633 12.40137 58.72334 1.000 31.28273 170 GLY A O 1
ATOM 2458 N N . THR A 1 171 ? 390.71407 14.00379 58.54043 1.000 45.33697 171 THR A N 1
ATOM 2459 C CA . THR A 1 171 ? 389.59840 13.08719 58.37253 1.000 29.55358 171 THR A CA 1
ATOM 2460 C C . THR A 1 171 ? 389.22907 12.97815 56.89730 1.000 27.95075 171 THR A C 1
ATOM 2461 O O . THR A 1 171 ? 389.83950 13.60656 56.02925 1.000 35.76743 171 THR A O 1
ATOM 2472 N N . MET A 1 172 ? 388.31332 12.05645 56.60960 1.000 31.25112 172 MET A N 1
ATOM 2473 C CA . MET A 1 172 ? 387.99734 11.70164 55.23335 1.000 35.60163 172 MET A CA 1
ATOM 2474 C C . MET A 1 172 ? 387.07845 12.75019 54.61668 1.000 37.33076 172 MET A C 1
ATOM 2475 O O . MET A 1 172 ? 386.08075 13.15208 55.22458 1.000 31.03005 172 MET A O 1
ATOM 2489 N N . ALA A 1 173 ? 387.48535 13.27682 53.46516 1.000 35.04105 173 ALA A N 1
ATOM 2490 C CA . ALA A 1 173 ? 386.64634 14.20396 52.71790 1.000 35.44375 173 ALA A CA 1
ATOM 2491 C C . ALA A 1 173 ? 385.33211 13.54123 52.32602 1.000 36.14906 173 ALA A C 1
ATOM 2492 O O . ALA A 1 173 ? 385.32486 12.48718 51.68328 1.000 33.24084 173 ALA A O 1
ATOM 2499 N N . ARG A 1 174 ? 384.22178 14.15706 52.72335 1.000 37.44922 174 ARG A N 1
ATOM 2500 C CA . ARG A 1 174 ? 382.89449 13.73352 52.31048 1.000 37.20186 174 ARG A CA 1
ATOM 2501 C C . ARG A 1 174 ? 382.41450 14.57835 51.13244 1.000 47.13721 174 ARG A C 1
ATOM 2502 O O . ARG A 1 174 ? 383.11671 15.46691 50.64407 1.000 48.72426 174 ARG A O 1
ATOM 2523 N N . ARG A 1 175 ? 381.20176 14.27198 50.65894 1.000 47.31095 175 ARG A N 1
ATOM 2524 C CA . ARG A 1 175 ? 380.68182 14.89479 49.44430 1.000 54.88287 175 ARG A CA 1
ATOM 2525 C C . ARG A 1 175 ? 380.88869 16.40473 49.46375 1.000 48.13209 175 ARG A C 1
ATOM 2526 O O . ARG A 1 175 ? 381.45862 16.97785 48.52839 1.000 45.73970 175 ARG A O 1
ATOM 2547 N N . ALA A 1 176 ? 380.47814 17.05780 50.55307 1.000 43.93948 176 ALA A N 1
ATOM 2548 C CA . ALA A 1 176 ? 380.67847 18.49688 50.68306 1.000 42.35245 176 ALA A CA 1
ATOM 2549 C C . ALA A 1 176 ? 382.12761 18.87905 50.40826 1.000 47.00300 176 ALA A C 1
ATOM 2550 O O . ALA A 1 176 ? 382.41189 19.69836 49.52727 1.000 49.70332 176 ALA A O 1
ATOM 2557 N N . ASP A 1 177 ? 383.06460 18.25781 51.12791 1.000 49.06376 177 ASP A N 1
ATOM 2558 C CA . ASP A 1 177 ? 384.47143 18.60560 50.96698 1.000 45.77129 177 ASP A CA 1
ATOM 2559 C C . ASP A 1 177 ? 385.01989 18.13757 49.62504 1.000 51.48771 177 ASP A C 1
ATOM 2560 O O . ASP A 1 177 ? 385.88566 18.80429 49.04656 1.000 46.00027 177 ASP A O 1
ATOM 2569 N N . LEU A 1 178 ? 384.50783 17.02386 49.09507 1.000 46.26871 178 LEU A N 1
ATOM 2570 C CA . LEU A 1 178 ? 384.96766 16.55288 47.79311 1.000 42.05241 178 LEU A CA 1
ATOM 2571 C C . LEU A 1 178 ? 384.51892 17.49051 46.67918 1.000 40.89967 178 LEU A C 1
ATOM 2572 O O . LEU A 1 178 ? 385.28976 17.77972 45.75670 1.000 41.46023 178 LEU A O 1
ATOM 2588 N N . GLU A 1 179 ? 383.29517 18.01704 46.77474 1.000 50.42968 179 GLU A N 1
ATOM 2589 C CA . GLU A 1 179 ? 382.80756 18.94975 45.76416 1.000 41.39711 179 GLU A CA 1
ATOM 2590 C C . GLU A 1 179 ? 383.68008 20.19630 45.71141 1.000 42.73147 179 GLU A C 1
ATOM 2591 O O . GLU A 1 179 ? 384.05887 20.66117 44.63013 1.000 49.37169 179 GLU A O 1
ATOM 2603 N N . ILE A 1 180 ? 383.99893 20.76010 46.87842 1.000 48.97688 180 ILE A N 1
ATOM 2604 C CA . ILE A 1 180 ? 384.93596 21.87917 46.93857 1.000 38.93366 180 ILE A CA 1
ATOM 2605 C C . ILE A 1 180 ? 386.24745 21.50177 46.26373 1.000 45.10016 180 ILE A C 1
ATOM 2606 O O . ILE A 1 180 ? 386.78686 22.25600 45.44610 1.000 45.62915 180 ILE A O 1
ATOM 2622 N N . PHE A 1 181 ? 386.83389 20.37712 46.68167 1.000 56.24878 181 PHE A N 1
ATOM 2623 C CA . PHE A 1 181 ? 388.12957 19.97251 46.14704 1.000 39.40740 181 PHE A CA 1
ATOM 2624 C C . PHE A 1 181 ? 388.07353 19.80696 44.63365 1.000 39.47051 181 PHE A C 1
ATOM 2625 O O . PHE A 1 181 ? 389.00062 20.21264 43.92293 1.000 33.88039 181 PHE A O 1
ATOM 2642 N N . ALA A 1 182 ? 386.97362 19.25236 44.11855 1.000 41.00229 182 ALA A N 1
ATOM 2643 C CA . ALA A 1 182 ? 386.86363 19.01916 42.68283 1.000 43.44996 182 ALA A CA 1
ATOM 2644 C C . ALA A 1 182 ? 387.01145 20.31735 41.89938 1.000 53.24054 182 ALA A C 1
ATOM 2645 O O . ALA A 1 182 ? 387.67173 20.34881 40.85373 1.000 48.40845 182 ALA A O 1
ATOM 2652 N N . GLU A 1 183 ? 386.36804 21.39014 42.36495 1.000 48.28215 183 GLU A N 1
ATOM 2653 C CA . GLU A 1 183 ? 386.36706 22.64045 41.61603 1.000 61.30204 183 GLU A CA 1
ATOM 2654 C C . GLU A 1 183 ? 387.63150 23.45356 41.85807 1.000 53.99858 183 GLU A C 1
ATOM 2655 O O . GLU A 1 183 ? 387.99796 24.28295 41.01792 1.000 53.80119 183 GLU A O 1
ATOM 2667 N N . LYS A 1 184 ? 388.25041 23.30477 43.03195 1.000 47.17673 184 LYS A N 1
ATOM 2668 C CA . LYS A 1 184 ? 389.49580 24.01150 43.30824 1.000 46.68720 184 LYS A CA 1
ATOM 2669 C C . LYS A 1 184 ? 390.59785 23.59958 42.34237 1.000 56.64359 184 LYS A C 1
ATOM 2670 O O . LYS A 1 184 ? 391.48911 24.40230 42.04166 1.000 55.68826 184 LYS A O 1
ATOM 2689 N N . HIS A 1 185 ? 390.58233 22.34760 41.88427 1.000 51.50354 185 HIS A N 1
ATOM 2690 C CA . HIS A 1 185 ? 391.63942 21.81023 41.03784 1.000 46.41086 185 HIS A CA 1
ATOM 2691 C C . HIS A 1 185 ? 391.15121 21.46189 39.63583 1.000 50.41128 185 HIS A C 1
ATOM 2692 O O . HIS A 1 185 ? 391.90159 20.85828 38.86105 1.000 51.44827 185 HIS A O 1
ATOM 2706 N N . GLY A 1 186 ? 389.93114 21.85448 39.27844 1.000 41.38129 186 GLY A N 1
ATOM 2707 C CA . GLY A 1 186 ? 389.48947 21.75320 37.90222 1.000 38.74414 186 GLY A CA 1
ATOM 2708 C C . GLY A 1 186 ? 389.11514 20.35696 37.46628 1.000 42.62881 186 GLY A C 1
ATOM 2709 O O . GLY A 1 186 ? 389.25691 20.02529 36.28465 1.000 49.21378 186 GLY A O 1
ATOM 2713 N N . LEU A 1 187 ? 388.72480 19.50115 38.40396 1.000 47.17669 187 LEU A N 1
ATOM 2714 C CA . LEU A 1 187 ? 388.41570 18.10627 38.13226 1.000 44.87905 187 LEU A CA 1
ATOM 2715 C C . LEU A 1 187 ? 386.91204 17.88131 38.21211 1.000 41.27865 187 LEU A C 1
ATOM 2716 O O . LEU A 1 187 ? 386.22802 18.46280 39.05839 1.000 50.26390 187 LEU A O 1
ATOM 2732 N N . LYS A 1 188 ? 386.41750 16.95971 37.39297 1.000 36.46230 188 LYS A N 1
ATOM 2733 C CA . LYS A 1 188 ? 385.03313 16.53316 37.51369 1.000 45.70017 188 LYS A CA 1
ATOM 2734 C C . LYS A 1 188 ? 384.91421 15.40408 38.53298 1.000 42.14716 188 LYS A C 1
ATOM 2735 O O . LYS A 1 188 ? 385.86598 14.66519 38.79827 1.000 41.12072 188 LYS A O 1
ATOM 2754 N N . ILE A 1 189 ? 383.69521 15.22477 39.03504 1.000 41.48392 189 ILE A N 1
ATOM 2755 C CA . ILE A 1 189 ? 383.42413 14.34782 40.16572 1.000 40.94700 189 ILE A CA 1
ATOM 2756 C C . ILE A 1 189 ? 382.22310 13.48169 39.81764 1.000 37.96248 189 ILE A C 1
ATOM 2757 O O . ILE A 1 189 ? 381.43164 13.81945 38.93304 1.000 45.55018 189 ILE A O 1
ATOM 2773 N N . GLY A 1 190 ? 382.14836 12.30884 40.44003 1.000 39.69948 190 GLY A N 1
ATOM 2774 C CA . GLY A 1 190 ? 381.21713 11.29128 39.99155 1.000 35.25422 190 GLY A CA 1
ATOM 2775 C C . GLY A 1 190 ? 380.79588 10.37266 41.11680 1.000 28.74826 190 GLY A C 1
ATOM 2776 O O . GLY A 1 190 ? 381.56856 10.08550 42.03653 1.000 34.81205 190 GLY A O 1
ATOM 2780 N N . THR A 1 191 ? 379.63832 9.75181 40.90822 1.000 43.59992 191 THR A N 1
ATOM 2781 C CA . THR A 1 191 ? 379.09407 8.73688 41.80040 1.000 43.25255 191 THR A CA 1
ATOM 2782 C C . THR A 1 191 ? 379.22494 7.36649 41.15083 1.000 41.19181 191 THR A C 1
ATOM 2783 O O . THR A 1 191 ? 378.84099 7.18911 39.99025 1.000 44.91853 191 THR A O 1
ATOM 2794 N N . ILE A 1 192 ? 379.70901 6.38542 41.91625 1.000 47.61095 192 ILE A N 1
ATOM 2795 C CA . ILE A 1 192 ? 379.78902 5.02353 41.39546 1.000 45.36857 192 ILE A CA 1
ATOM 2796 C C . ILE A 1 192 ? 378.40032 4.50800 41.04077 1.000 37.10974 192 ILE A C 1
ATOM 2797 O O . ILE A 1 192 ? 378.20871 3.87107 39.99767 1.000 40.07059 192 ILE A O 1
ATOM 2813 N N . ALA A 1 193 ? 377.39105 4.87904 41.83377 1.000 35.87009 193 ALA A N 1
ATOM 2814 C CA . ALA A 1 193 ? 376.01402 4.55160 41.47736 1.000 35.23846 193 ALA A CA 1
ATOM 2815 C C . ALA A 1 193 ? 375.62220 5.18058 40.14571 1.000 45.85809 193 ALA A C 1
ATOM 2816 O O . ALA A 1 193 ? 374.93994 4.54920 39.33009 1.000 39.09944 193 ALA A O 1
ATOM 2823 N N . ASP A 1 194 ? 376.05198 6.42139 39.90012 1.000 47.08194 194 ASP A N 1
ATOM 2824 C CA . ASP A 1 194 ? 375.80427 7.03586 38.60106 1.000 41.24708 194 ASP A CA 1
ATOM 2825 C C . ASP A 1 194 ? 376.49014 6.26545 37.48151 1.000 39.47844 194 ASP A C 1
ATOM 2826 O O . ASP A 1 194 ? 376.00964 6.26699 36.34241 1.000 46.45818 194 ASP A O 1
ATOM 2835 N N . LEU A 1 195 ? 377.61014 5.60469 37.78050 1.000 41.04174 195 LEU A N 1
ATOM 2836 C CA . LEU A 1 195 ? 378.24734 4.73886 36.79530 1.000 34.86734 195 LEU A CA 1
ATOM 2837 C C . LEU A 1 195 ? 377.51549 3.40846 36.65671 1.000 32.75920 195 LEU A C 1
ATOM 2838 O O . LEU A 1 195 ? 377.43367 2.85868 35.55268 1.000 31.66959 195 LEU A O 1
ATOM 2854 N N . ILE A 1 196 ? 377.04030 2.84206 37.76974 1.000 35.83059 196 ILE A N 1
ATOM 2855 C CA . ILE A 1 196 ? 376.16673 1.67146 37.69620 1.000 32.46706 196 ILE A CA 1
ATOM 2856 C C . ILE A 1 196 ? 375.04527 1.92463 36.69824 1.000 42.21819 196 ILE A C 1
ATOM 2857 O O . ILE A 1 196 ? 374.81577 1.13980 35.77065 1.000 44.08949 196 ILE A O 1
ATOM 2873 N N . HIS A 1 197 ? 374.29547 3.00723 36.91154 1.000 39.85740 197 HIS A N 1
ATOM 2874 C CA . HIS A 1 197 ? 373.11819 3.26336 36.09369 1.000 32.08023 197 HIS A CA 1
ATOM 2875 C C . HIS A 1 197 ? 373.49184 3.52117 34.64158 1.000 33.28030 197 HIS A C 1
ATOM 2876 O O . HIS A 1 197 ? 372.80517 3.04143 33.73304 1.000 35.04893 197 HIS A O 1
ATOM 2890 N N . TYR A 1 198 ? 374.64483 4.14638 34.40054 1.000 31.14849 198 TYR A N 1
ATOM 2891 C CA . TYR A 1 198 ? 375.10435 4.33574 33.02924 1.000 35.11212 198 TYR A CA 1
ATOM 2892 C C . TYR A 1 198 ? 375.31352 2.99477 32.33732 1.000 38.16775 198 TYR A C 1
ATOM 2893 O O . TYR A 1 198 ? 374.80336 2.76343 31.23496 1.000 42.42350 198 TYR A O 1
ATOM 2911 N N . ARG A 1 199 ? 376.07948 2.10088 32.96771 1.000 42.05240 199 ARG A N 1
ATOM 2912 C CA . ARG A 1 199 ? 376.33896 0.79413 32.37424 1.000 41.58655 199 ARG A CA 1
ATOM 2913 C C . ARG A 1 199 ? 375.04132 0.04528 32.10412 1.000 36.77810 199 ARG A C 1
ATOM 2914 O O . ARG A 1 199 ? 374.92821 -0.67535 31.10546 1.000 37.64662 199 ARG A O 1
ATOM 2935 N N . MET A 1 200 ? 374.07886 0.13945 33.02323 1.000 34.13305 200 MET A N 1
ATOM 2936 C CA . MET A 1 200 ? 372.80372 -0.53616 32.82988 1.000 36.32802 200 MET A CA 1
ATOM 2937 C C . MET A 1 200 ? 371.99676 0.07119 31.69052 1.000 38.63358 200 MET A C 1
ATOM 2938 O O . MET A 1 200 ? 371.16008 -0.62348 31.10462 1.000 45.54229 200 MET A O 1
ATOM 2952 N N . THR A 1 201 ? 372.26629 1.32343 31.32300 1.000 33.31979 201 THR A N 1
ATOM 2953 C CA . THR A 1 201 ? 371.46485 1.99608 30.30919 1.000 31.46438 201 THR A CA 1
ATOM 2954 C C . THR A 1 201 ? 372.06993 1.88957 28.91745 1.000 43.75000 201 THR A C 1
ATOM 2955 O O . THR A 1 201 ? 371.35033 2.05491 27.92591 1.000 55.12763 201 THR A O 1
ATOM 2966 N N . ASN A 1 202 ? 373.38838 1.70632 28.82070 1.000 52.55363 202 ASN A N 1
ATOM 2967 C CA . ASN A 1 202 ? 374.09208 1.76855 27.54460 1.000 46.11080 202 ASN A CA 1
ATOM 2968 C C . ASN A 1 202 ? 374.80905 0.46288 27.21943 1.000 44.31848 202 ASN A C 1
ATOM 2969 O O . ASN A 1 202 ? 375.65868 0.43282 26.32342 1.000 58.97282 202 ASN A O 1
ATOM 2980 N N . GLU A 1 203 ? 374.47354 -0.62029 27.91763 1.000 31.24326 203 GLU A N 1
ATOM 2981 C CA . GLU A 1 203 ? 375.05906 -1.92791 27.65965 1.000 34.89103 203 GLU A CA 1
ATOM 2982 C C . GLU A 1 203 ? 373.99372 -2.99930 27.83946 1.000 37.86768 203 GLU A C 1
ATOM 2983 O O . GLU A 1 203 ? 373.20100 -2.94442 28.78376 1.000 36.77020 203 GLU A O 1
ATOM 2995 N N . GLN A 1 204 ? 374.02475 -4.00973 26.97306 1.000 33.73038 204 GLN A N 1
ATOM 2996 C CA . GLN A 1 204 ? 373.23574 -5.22338 27.17801 1.000 36.68340 204 GLN A CA 1
ATOM 2997 C C . GLN A 1 204 ? 373.98988 -6.12216 28.14823 1.000 45.05275 204 GLN A C 1
ATOM 2998 O O . GLN A 1 204 ? 374.95669 -6.79612 27.78770 1.000 48.51897 204 GLN A O 1
ATOM 3012 N N . THR A 1 205 ? 373.63576 -6.00890 29.42563 1.000 41.31811 205 THR A N 1
ATOM 3013 C CA . THR A 1 205 ? 374.35442 -6.70078 30.48441 1.000 36.87286 205 THR A CA 1
ATOM 3014 C C . THR A 1 205 ? 373.75512 -8.05931 30.82280 1.000 38.48359 205 THR A C 1
ATOM 3015 O O . THR A 1 205 ? 374.46894 -8.91645 31.35354 1.000 42.43929 205 THR A O 1
ATOM 3026 N N . VAL A 1 206 ? 372.50132 -8.31019 30.45393 1.000 46.83718 206 VAL A N 1
ATOM 3027 C CA . VAL A 1 206 ? 371.78724 -9.51320 30.86401 1.000 51.01135 206 VAL A CA 1
ATOM 3028 C C . VAL A 1 206 ? 371.44192 -10.31848 29.61942 1.000 46.22922 206 VAL A C 1
ATOM 3029 O O . VAL A 1 206 ? 371.17577 -9.74694 28.55642 1.000 47.20039 206 VAL A O 1
ATOM 3042 N 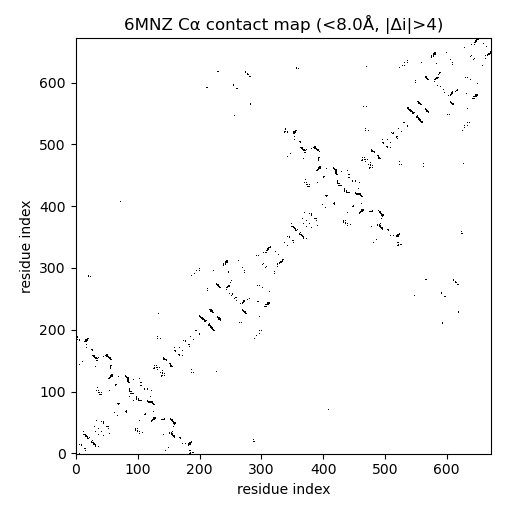N . GLU A 1 207 ? 371.57064 -11.64137 29.72272 1.000 36.27282 207 GLU A N 1
ATOM 3043 C CA . GLU A 1 207 ? 371.19065 -12.55558 28.65454 1.000 47.49253 207 GLU A CA 1
ATOM 3044 C C . GLU A 1 207 ? 370.38218 -13.71112 29.22606 1.000 46.70297 207 GLU A C 1
ATOM 3045 O O . GLU A 1 207 ? 370.76721 -14.30843 30.23575 1.000 38.19144 207 GLU A O 1
ATOM 3057 N N . ARG A 1 208 ? 369.35240 -14.11503 28.48475 1.000 54.84340 208 ARG A N 1
ATOM 3058 C CA . ARG A 1 208 ? 368.52023 -15.25271 28.84307 1.000 54.99342 208 ARG A CA 1
ATOM 3059 C C . ARG A 1 208 ? 369.21710 -16.57303 28.51987 1.000 53.84066 208 ARG A C 1
ATOM 3060 O O . ARG A 1 208 ? 370.01572 -16.67533 27.58434 1.000 55.64877 208 ARG A O 1
ATOM 3081 N N . LEU A 1 209 ? 368.78889 -17.62295 29.22236 1.000 47.98210 209 LEU A N 1
ATOM 3082 C CA . LEU A 1 209 ? 369.38406 -18.94733 29.09742 1.000 52.86161 209 LEU A CA 1
ATOM 3083 C C . LEU A 1 209 ? 368.44024 -19.93749 28.42763 1.000 53.34326 209 LEU A C 1
ATOM 3084 O O . LEU A 1 209 ? 368.80190 -20.55706 27.42303 1.000 68.65293 209 LEU A O 1
ATOM 3100 N N . ASP A 1 210 ? 367.24565 -20.13386 28.97915 1.000 48.59798 210 ASP A N 1
ATOM 3101 C CA . ASP A 1 210 ? 366.32627 -21.14124 28.47201 1.000 62.31267 210 ASP A CA 1
ATOM 3102 C C . ASP A 1 210 ? 364.93136 -20.81785 28.98032 1.000 61.65734 210 ASP A C 1
ATOM 3103 O O . ASP A 1 210 ? 364.76848 -20.26149 30.06972 1.000 38.75997 210 ASP A O 1
ATOM 3112 N N . GLN A 1 211 ? 363.93100 -21.18203 28.18491 1.000 64.30238 211 GLN A N 1
ATOM 3113 C CA . GLN A 1 211 ? 362.53920 -21.03978 28.57956 1.000 41.87878 211 GLN A CA 1
ATOM 3114 C C . GLN A 1 211 ? 361.97126 -22.38696 29.00700 1.000 41.87872 211 GLN A C 1
ATOM 3115 O O . GLN A 1 211 ? 362.28998 -23.43052 28.43180 1.000 55.25133 211 GLN A O 1
ATOM 3129 N N . ARG A 1 212 ? 361.07261 -22.33952 29.98663 1.000 36.05964 212 ARG A N 1
ATOM 3130 C CA . ARG A 1 212 ? 360.47600 -23.53041 30.56947 1.000 51.81146 212 ARG A CA 1
ATOM 3131 C C . ARG A 1 212 ? 359.02587 -23.21911 30.90622 1.000 52.53788 212 ARG A C 1
ATOM 3132 O O . ARG A 1 212 ? 358.62535 -22.05537 30.99567 1.000 46.86879 212 ARG A O 1
ATOM 3153 N N . THR A 1 213 ? 358.26801 -24.26935 31.21022 1.000 60.03874 213 THR A N 1
ATOM 3154 C CA . THR A 1 213 ? 356.93037 -24.13743 31.77015 1.000 52.08785 213 THR A CA 1
ATOM 3155 C C . THR A 1 213 ? 356.86728 -24.87457 33.09838 1.000 59.87296 213 THR A C 1
ATOM 3156 O O . THR A 1 213 ? 357.29494 -26.03010 33.19255 1.000 73.01925 213 THR A O 1
ATOM 3167 N N . ILE A 1 214 ? 356.27120 -24.23011 34.09816 1.000 50.16920 214 ILE A N 1
ATOM 3168 C CA . ILE A 1 214 ? 356.20107 -24.76466 35.45000 1.000 52.48259 214 ILE A CA 1
ATOM 3169 C C . ILE A 1 214 ? 354.74624 -24.77197 35.89068 1.000 52.18259 214 ILE A C 1
ATOM 3170 O O . ILE A 1 214 ? 353.97622 -23.86480 35.56067 1.000 55.80668 214 ILE A O 1
ATOM 3186 N N . GLN A 1 215 ? 354.41773 -25.71245 36.76954 1.000 53.26430 215 GLN A N 1
ATOM 3187 C CA . GLN A 1 215 ? 353.06353 -25.87217 37.28251 1.000 61.31783 215 GLN A CA 1
ATOM 3188 C C . GLN A 1 215 ? 353.06369 -25.51630 38.76155 1.000 55.98826 215 GLN A C 1
ATOM 3189 O O . GLN A 1 215 ? 353.83061 -26.09347 39.54013 1.000 41.67346 215 GLN A O 1
ATOM 3203 N N . THR A 1 216 ? 352.28931 -24.49665 39.12010 1.000 51.44827 216 THR A N 1
ATOM 3204 C CA . THR A 1 216 ? 352.31110 -23.92241 40.45447 1.000 47.31888 216 THR A CA 1
ATOM 3205 C C . THR A 1 216 ? 350.90977 -23.94680 41.05007 1.000 53.61163 216 THR A C 1
ATOM 3206 O O . THR A 1 216 ? 349.90766 -23.97507 40.33033 1.000 45.95290 216 THR A O 1
ATOM 3217 N N . GLU A 1 217 ? 350.84937 -23.76398 42.37089 1.000 45.66868 217 GLU A N 1
ATOM 3218 C CA . GLU A 1 217 ? 349.56676 -23.61653 43.04561 1.000 54.18810 217 GLU A CA 1
ATOM 3219 C C . GLU A 1 217 ? 348.83502 -22.34347 42.64125 1.000 58.04902 217 GLU A C 1
ATOM 3220 O O . GLU A 1 217 ? 347.62312 -22.24733 42.86477 1.000 51.55883 217 GLU A O 1
ATOM 3232 N N . TYR A 1 218 ? 349.55312 -21.32746 42.15657 1.000 51.03772 218 TYR A N 1
ATOM 3233 C CA . TYR A 1 218 ? 348.89017 -20.17952 41.55073 1.000 52.94848 218 TYR A CA 1
ATOM 3234 C C . TYR A 1 218 ? 348.47833 -20.45446 40.11162 1.000 58.64118 218 TYR A C 1
ATOM 3235 O O . TYR A 1 218 ? 347.54123 -19.82385 39.60970 1.000 61.75213 218 TYR A O 1
ATOM 3253 N N . GLY A 1 219 ? 349.18989 -21.32774 39.42498 1.000 38.31784 219 GLY A N 1
ATOM 3254 C CA . GLY A 1 219 ? 348.86623 -21.65921 38.05283 1.000 50.08230 219 GLY A CA 1
ATOM 3255 C C . GLY A 1 219 ? 350.11511 -22.09730 37.30698 1.000 52.76686 219 GLY A C 1
ATOM 3256 O O . GLY A 1 219 ? 351.06845 -22.58772 37.90903 1.000 61.46787 219 GLY A O 1
ATOM 3260 N N . SER A 1 220 ? 350.08369 -21.89292 35.99399 1.000 51.02979 220 SER A N 1
ATOM 3261 C CA . SER A 1 220 ? 351.19902 -22.22520 35.12015 1.000 45.28176 220 SER A CA 1
ATOM 3262 C C . SER A 1 220 ? 351.96215 -20.96001 34.75615 1.000 34.70162 220 SER A C 1
ATOM 3263 O O . SER A 1 220 ? 351.36208 -19.94193 34.39991 1.000 58.67276 220 SER A O 1
ATOM 3271 N N . PHE A 1 221 ? 353.28706 -21.04136 34.81272 1.000 36.73075 221 PHE A N 1
ATOM 3272 C CA . PHE A 1 221 ? 354.15617 -19.93026 34.46208 1.000 49.71121 221 PHE A CA 1
ATOM 3273 C C . PHE A 1 221 ? 355.14319 -20.37098 33.39034 1.000 57.03049 221 PHE A C 1
ATOM 3274 O O . PHE A 1 221 ? 355.49066 -21.55059 33.28676 1.000 62.81015 221 PHE A O 1
ATOM 3291 N N . GLU A 1 222 ? 355.68307 -19.38963 32.67312 1.000 46.07925 222 GLU A N 1
ATOM 3292 C CA . GLU A 1 222 ? 356.86304 -19.58482 31.84112 1.000 50.11394 222 GLU A CA 1
ATOM 3293 C C . GLU A 1 222 ? 358.10217 -19.11353 32.59194 1.000 61.19940 222 GLU A C 1
ATOM 3294 O O . GLU A 1 222 ? 358.13057 -17.99283 33.11118 1.000 54.21968 222 GLU A O 1
ATOM 3306 N N . LEU A 1 223 ? 359.10838 -19.98332 32.67558 1.000 62.06000 223 LEU A N 1
ATOM 3307 C CA . LEU A 1 223 ? 360.34826 -19.69158 33.38951 1.000 36.84924 223 LEU A CA 1
ATOM 3308 C C . LEU A 1 223 ? 361.38379 -19.18888 32.39034 1.000 41.16023 223 LEU A C 1
ATOM 3309 O O . LEU A 1 223 ? 361.98030 -19.98546 31.65908 1.000 56.24881 223 LEU A O 1
ATOM 3325 N N . TYR A 1 224 ? 361.75531 -17.91890 32.52173 1.000 43.78945 224 TYR A N 1
ATOM 3326 C CA . TYR A 1 224 ? 362.89344 -17.35079 31.80676 1.000 41.33392 224 TYR A CA 1
ATOM 3327 C C . TYR A 1 224 ? 364.07611 -17.26468 32.76686 1.000 49.11905 224 TYR A C 1
ATOM 3328 O O . TYR A 1 224 ? 363.98690 -16.60947 33.80968 1.000 56.05144 224 TYR A O 1
ATOM 3346 N N . ARG A 1 225 ? 365.12247 -18.03916 32.48544 1.000 49.36378 225 ARG A N 1
ATOM 3347 C CA . ARG A 1 225 ? 366.38000 -17.95712 33.21938 1.000 37.20455 225 ARG A CA 1
ATOM 3348 C C . ARG A 1 225 ? 367.33328 -16.98745 32.53024 1.000 38.93362 225 ARG A C 1
ATOM 3349 O O . ARG A 1 225 ? 367.68020 -17.17595 31.36021 1.000 36.35963 225 ARG A O 1
ATOM 3370 N N . TYR A 1 226 ? 367.83081 -16.01303 33.28917 1.000 44.57899 226 TYR A N 1
ATOM 3371 C CA . TYR A 1 226 ? 368.75446 -15.00946 32.78093 1.000 35.36218 226 TYR A CA 1
ATOM 3372 C C . TYR A 1 226 ? 370.08468 -15.08751 33.51901 1.000 40.56010 226 TYR A C 1
ATOM 3373 O O . TYR A 1 226 ? 370.15296 -15.54055 34.66558 1.000 36.99129 226 TYR A O 1
ATOM 3391 N N . ARG A 1 227 ? 371.14435 -14.63343 32.84974 1.000 40.02321 227 ARG A N 1
ATOM 3392 C CA . ARG A 1 227 ? 372.44278 -14.43257 33.47793 1.000 37.85194 227 ARG A CA 1
ATOM 3393 C C . ARG A 1 227 ? 373.00119 -13.07236 33.08604 1.000 42.48668 227 ARG A C 1
ATOM 3394 O O . ARG A 1 227 ? 372.95413 -12.68862 31.91372 1.000 43.75787 227 ARG A O 1
ATOM 3415 N N . GLU A 1 228 ? 373.63122 -12.40258 34.04806 1.000 48.21101 228 GLU A N 1
ATOM 3416 C CA . GLU A 1 228 ? 374.26025 -11.10809 33.82969 1.000 39.80217 228 GLU A CA 1
ATOM 3417 C C . GLU A 1 228 ? 375.77599 -11.24793 33.75103 1.000 40.56017 228 GLU A C 1
ATOM 3418 O O . GLU A 1 228 ? 376.35413 -12.21593 34.25221 1.000 49.67962 228 GLU A O 1
ATOM 3430 N N . ILE A 1 229 ? 376.40018 -10.32252 33.01477 1.000 48.91107 229 ILE A N 1
ATOM 3431 C CA . ILE A 1 229 ? 377.85352 -10.28784 32.91897 1.000 36.90181 229 ILE A CA 1
ATOM 3432 C C . ILE A 1 229 ? 378.45486 -10.37482 34.31029 1.000 39.23364 229 ILE A C 1
ATOM 3433 O O . ILE A 1 229 ? 378.09273 -9.60740 35.20851 1.000 43.59995 229 ILE A O 1
ATOM 3449 N N . GLY A 1 230 ? 379.47664 -11.21459 34.44938 1.000 33.45406 230 GLY A N 1
ATOM 3450 C CA . GLY A 1 230 ? 380.17951 -11.37654 35.69630 1.000 47.81884 230 GLY A CA 1
ATOM 3451 C C . GLY A 1 230 ? 379.60184 -12.42897 36.61718 1.000 44.08954 230 GLY A C 1
ATOM 3452 O O . GLY A 1 230 ? 380.34573 -12.99490 37.42454 1.000 55.90930 230 GLY A O 1
ATOM 3456 N N . ASN A 1 231 ? 378.33277 -12.80027 36.42682 1.000 45.55021 231 ASN A N 1
ATOM 3457 C CA . ASN A 1 231 ? 377.78614 -14.06055 36.91429 1.000 51.29828 231 ASN A CA 1
ATOM 3458 C C . ASN A 1 231 ? 378.14301 -14.27787 38.37929 1.000 62.77067 231 ASN A C 1
ATOM 3459 O O . ASN A 1 231 ? 378.88872 -15.20779 38.70842 1.000 76.70653 231 ASN A O 1
ATOM 3470 N N . PRO A 1 232 ? 377.56984 -13.49526 39.29728 1.000 56.20156 232 PRO A N 1
ATOM 3471 C CA . PRO A 1 232 ? 377.21303 -14.02466 40.62049 1.000 73.83249 232 PRO A CA 1
ATOM 3472 C C . PRO A 1 232 ? 375.80992 -14.61059 40.71975 1.000 68.02921 232 PRO A C 1
ATOM 3473 O O . PRO A 1 232 ? 375.27727 -14.69120 41.83009 1.000 66.11056 232 PRO A O 1
ATOM 3484 N N . ASP A 1 233 ? 375.13765 -14.85640 39.59838 1.000 65.93686 233 ASP A N 1
ATOM 3485 C CA . ASP A 1 233 ? 373.68397 -14.80953 39.55812 1.000 67.04221 233 ASP A CA 1
ATOM 3486 C C . ASP A 1 233 ? 373.18514 -15.87321 38.59417 1.000 43.32368 233 ASP A C 1
ATOM 3487 O O . ASP A 1 233 ? 373.86582 -16.21928 37.62624 1.000 47.73729 233 ASP A O 1
ATOM 3496 N N . ILE A 1 234 ? 371.98360 -16.37827 38.85449 1.000 39.51794 234 ILE A N 1
ATOM 3497 C CA . ILE A 1 234 ? 371.04158 -16.75810 37.80815 1.000 54.97758 234 ILE A CA 1
ATOM 3498 C C . ILE A 1 234 ? 369.69893 -16.09831 38.10914 1.000 48.96114 234 ILE A C 1
ATOM 3499 O O . ILE A 1 234 ? 369.17441 -16.24143 39.22011 1.000 39.12314 234 ILE A O 1
ATOM 3515 N N . HIS A 1 235 ? 369.26019 -15.21593 37.21587 1.000 54.18805 235 HIS A N 1
ATOM 3516 C CA . HIS A 1 235 ? 368.03018 -14.45926 37.40562 1.000 51.32196 235 HIS A CA 1
ATOM 3517 C C . HIS A 1 235 ? 366.85942 -15.14095 36.70617 1.000 51.11664 235 HIS A C 1
ATOM 3518 O O . HIS A 1 235 ? 367.00032 -15.68523 35.60849 1.000 57.14894 235 HIS A O 1
ATOM 3532 N N . LEU A 1 236 ? 365.67703 -15.00930 37.30296 1.000 39.43897 236 LEU A N 1
ATOM 3533 C CA . LEU A 1 236 ? 364.46788 -15.62838 36.78335 1.000 40.56013 236 LEU A CA 1
ATOM 3534 C C . LEU A 1 236 ? 363.42396 -14.56868 36.45560 1.000 39.05998 236 LEU A C 1
ATOM 3535 O O . LEU A 1 236 ? 363.43738 -13.46040 36.99880 1.000 43.67891 236 LEU A O 1
ATOM 3551 N N . ALA A 1 237 ? 362.46391 -14.95880 35.61712 1.000 47.12931 237 ALA A N 1
ATOM 3552 C CA . ALA A 1 237 ? 361.29118 -14.13106 35.34397 1.000 47.13722 237 ALA A CA 1
ATOM 3553 C C . ALA A 1 237 ? 360.09839 -15.05171 35.12762 1.000 41.57867 237 ALA A C 1
ATOM 3554 O O . ALA A 1 237 ? 360.13521 -15.90569 34.23627 1.000 38.31776 237 ALA A O 1
ATOM 3561 N N . LEU A 1 238 ? 359.16476 -15.03297 36.07548 1.000 38.87837 238 LEU A N 1
ATOM 3562 C CA . LEU A 1 238 ? 357.90582 -15.75727 35.95206 1.000 43.59995 238 LEU A CA 1
ATOM 3563 C C . LEU A 1 238 ? 356.89142 -14.89833 35.20498 1.000 43.06305 238 LEU A C 1
ATOM 3564 O O . LEU A 1 238 ? 356.57258 -13.78718 35.64243 1.000 38.53095 238 LEU A O 1
ATOM 3580 N N . VAL A 1 239 ? 356.44478 -15.38093 34.04622 1.000 44.46057 239 VAL A N 1
ATOM 3581 C CA . VAL A 1 239 ? 355.54255 -14.64149 33.17205 1.000 37.20184 239 VAL A CA 1
ATOM 3582 C C . VAL A 1 239 ? 354.22009 -15.38972 33.08631 1.000 40.96280 239 VAL A C 1
ATOM 3583 O O . VAL A 1 239 ? 354.19562 -16.62495 33.04376 1.000 47.94257 239 VAL A O 1
ATOM 3596 N N . LYS A 1 240 ? 353.12015 -14.63886 33.12832 1.000 36.75445 240 LYS A N 1
ATOM 3597 C CA . LYS A 1 240 ? 351.79861 -15.15130 32.78295 1.000 47.50835 240 LYS A CA 1
ATOM 3598 C C . LYS A 1 240 ? 351.19241 -14.24550 31.72362 1.000 64.11290 240 LYS A C 1
ATOM 3599 O O . LYS A 1 240 ? 350.96297 -13.05834 31.97835 1.000 69.44252 240 LYS A O 1
ATOM 3618 N N . GLY A 1 241 ? 350.81671 -14.83255 30.59610 1.000 57.41745 241 GLY A N 1
ATOM 3619 C CA . GLY A 1 241 ? 350.32950 -14.07905 29.46252 1.000 66.22897 241 GLY A CA 1
ATOM 3620 C C . GLY A 1 241 ? 351.41249 -13.78965 28.44331 1.000 65.42360 241 GLY A C 1
ATOM 3621 O O . GLY A 1 241 ? 352.43391 -14.47532 28.35096 1.000 49.00065 241 GLY A O 1
ATOM 3625 N N . GLU A 1 242 ? 351.18741 -12.71764 27.68324 1.000 69.03192 242 GLU A N 1
ATOM 3626 C CA . GLU A 1 242 ? 352.13737 -12.24117 26.67842 1.000 58.23069 242 GLU A CA 1
ATOM 3627 C C . GLU A 1 242 ? 352.38071 -10.75603 26.90795 1.000 57.52011 242 GLU A C 1
ATOM 3628 O O . GLU A 1 242 ? 351.60703 -9.91310 26.43120 1.000 67.68967 242 GLU A O 1
ATOM 3640 N N . PRO A 1 243 ? 353.40030 -10.39879 27.69637 1.000 69.63190 243 PRO A N 1
ATOM 3641 C CA . PRO A 1 243 ? 353.57586 -8.97980 28.06372 1.000 48.17161 243 PRO A CA 1
ATOM 3642 C C . PRO A 1 243 ? 353.65609 -8.05465 26.86451 1.000 49.94809 243 PRO A C 1
ATOM 3643 O O . PRO A 1 243 ? 353.61046 -6.82636 27.03771 1.000 53.13004 243 PRO A O 1
ATOM 3654 N N . LYS A 1 244 ? 353.89320 -8.59077 25.66882 1.000 45.70814 244 LYS A N 1
ATOM 3655 C CA . LYS A 1 244 ? 353.96539 -7.75729 24.48048 1.000 51.81148 244 LYS A CA 1
ATOM 3656 C C . LYS A 1 244 ? 352.59889 -7.32283 23.96903 1.000 68.31074 244 LYS A C 1
ATOM 3657 O O . LYS A 1 244 ? 352.53220 -6.40872 23.13993 1.000 66.25269 244 LYS A O 1
ATOM 3676 N N . GLU A 1 245 ? 351.51771 -7.83550 24.54979 1.000 54.44867 245 GLU A N 1
ATOM 3677 C CA . GLU A 1 245 ? 350.16420 -7.52656 24.10935 1.000 54.97765 245 GLU A CA 1
ATOM 3678 C C . GLU A 1 245 ? 349.51937 -6.40359 24.91480 1.000 63.78131 245 GLU A C 1
ATOM 3679 O O . GLU A 1 245 ? 348.29134 -6.26986 24.89424 1.000 66.21320 245 GLU A O 1
ATOM 3691 N N . GLY A 1 246 ? 350.30221 -5.67155 25.70642 1.000 60.19670 246 GLY A N 1
ATOM 3692 C CA . GLY A 1 246 ? 349.79951 -4.52304 26.43834 1.000 59.64399 246 GLY A CA 1
ATOM 3693 C C . GLY A 1 246 ? 350.42140 -4.37959 27.81262 1.000 58.72812 246 GLY A C 1
ATOM 3694 O O . GLY A 1 246 ? 351.62872 -4.58703 27.96433 1.000 69.41093 246 GLY A O 1
ATOM 3698 N N . VAL A 1 247 ? 349.64572 -3.93728 28.80206 1.000 55.14347 247 VAL A N 1
ATOM 3699 C CA . VAL A 1 247 ? 350.21381 -3.60139 30.10392 1.000 56.29881 247 VAL A CA 1
ATOM 3700 C C . VAL A 1 247 ? 350.54075 -4.88651 30.84938 1.000 54.51973 247 VAL A C 1
ATOM 3701 O O . VAL A 1 247 ? 349.79492 -5.87140 30.78471 1.000 65.21042 247 VAL A O 1
ATOM 3714 N N . THR A 1 248 ? 351.64878 -4.87190 31.58228 1.000 54.06965 248 THR A N 1
ATOM 3715 C CA . THR A 1 248 ? 352.09112 -6.01843 32.36288 1.000 57.63058 248 THR A CA 1
ATOM 3716 C C . THR A 1 248 ? 352.15459 -5.62923 33.83238 1.000 49.60858 248 THR A C 1
ATOM 3717 O O . THR A 1 248 ? 352.65197 -4.55026 34.17176 1.000 41.54711 248 THR A O 1
ATOM 3728 N N . THR A 1 249 ? 351.55081 -6.45553 34.68303 1.000 48.48740 249 THR A N 1
ATOM 3729 C CA . THR A 1 249 ? 351.65411 -6.28953 36.12710 1.000 49.30856 249 THR A CA 1
ATOM 3730 C C . THR A 1 249 ? 352.96334 -6.89724 36.61632 1.000 51.73249 249 THR A C 1
ATOM 3731 O O . THR A 1 249 ? 353.25170 -8.06686 36.33888 1.000 48.48740 249 THR A O 1
ATOM 3742 N N . VAL A 1 250 ? 353.78882 -6.08520 37.27205 1.000 44.93436 250 VAL A N 1
ATOM 3743 C CA . VAL A 1 250 ? 355.21113 -6.36651 37.41807 1.000 48.13994 250 VAL A CA 1
ATOM 3744 C C . VAL A 1 250 ? 355.58329 -6.28141 38.89089 1.000 44.69746 250 VAL A C 1
ATOM 3745 O O . VAL A 1 250 ? 355.09851 -5.40582 39.61624 1.000 42.66828 250 VAL A O 1
ATOM 3758 N N . ARG A 1 251 ? 356.47148 -7.17473 39.32284 1.000 42.98410 251 ARG A N 1
ATOM 3759 C CA . ARG A 1 251 ? 357.21943 -6.99421 40.56144 1.000 42.38402 251 ARG A CA 1
ATOM 3760 C C . ARG A 1 251 ? 358.65208 -7.44928 40.34175 1.000 45.61338 251 ARG A C 1
ATOM 3761 O O . ARG A 1 251 ? 358.89178 -8.62313 40.04545 1.000 47.02669 251 ARG A O 1
ATOM 3782 N N . VAL A 1 252 ? 359.59829 -6.53899 40.54538 1.000 52.60101 252 VAL A N 1
ATOM 3783 C CA . VAL A 1 252 ? 360.98730 -6.91083 40.78962 1.000 45.55022 252 VAL A CA 1
ATOM 3784 C C . VAL A 1 252 ? 361.16684 -7.24625 42.26423 1.000 47.68993 252 VAL A C 1
ATOM 3785 O O . VAL A 1 252 ? 360.78037 -6.46664 43.14290 1.000 39.20209 252 VAL A O 1
ATOM 3798 N N . HIS A 1 253 ? 361.79898 -8.38670 42.53900 1.000 59.87291 253 HIS A N 1
ATOM 3799 C CA . HIS A 1 253 ? 361.69009 -9.05286 43.83189 1.000 49.47437 253 HIS A CA 1
ATOM 3800 C C . HIS A 1 253 ? 363.07696 -9.43147 44.32927 1.000 52.60896 253 HIS A C 1
ATOM 3801 O O . HIS A 1 253 ? 363.77732 -10.21630 43.68164 1.000 50.53238 253 HIS A O 1
ATOM 3815 N N . GLY A 1 254 ? 363.45523 -8.89986 45.48721 1.000 66.52901 254 GLY A N 1
ATOM 3816 C CA . GLY A 1 254 ? 364.60757 -9.37978 46.24186 1.000 72.82975 254 GLY A CA 1
ATOM 3817 C C . GLY A 1 254 ? 364.18720 -10.01528 47.55796 1.000 65.55001 254 GLY A C 1
ATOM 3818 O O . GLY A 1 254 ? 363.33679 -9.47615 48.27105 1.000 65.24993 254 GLY A O 1
ATOM 3822 N N . PHE A 1 255 ? 364.82864 -11.13498 47.89316 1.000 75.11160 255 PHE A N 1
ATOM 3823 C CA . PHE A 1 255 ? 364.46119 -11.89663 49.08056 1.000 69.82155 255 PHE A CA 1
ATOM 3824 C C . PHE A 1 255 ? 364.59251 -11.04301 50.33784 1.000 73.95097 255 PHE A C 1
ATOM 3825 O O . PHE A 1 255 ? 365.38220 -10.09722 50.39690 1.000 85.81815 255 PHE A O 1
ATOM 3842 N N . SER A 1 256 ? 363.77460 -11.36297 51.34115 1.000 67.04232 256 SER A N 1
ATOM 3843 C CA . SER A 1 256 ? 363.81809 -10.67140 52.62595 1.000 86.41033 256 SER A CA 1
ATOM 3844 C C . SER A 1 256 ? 362.98391 -11.43910 53.64724 1.000 80.67813 256 SER A C 1
ATOM 3845 O O . SER A 1 256 ? 362.38431 -12.46421 53.30234 1.000 72.36396 256 SER A O 1
ATOM 3853 N N . PRO A 1 257 ? 362.97990 -11.03136 54.92372 1.000 95.03238 257 PRO A N 1
ATOM 3854 C CA . PRO A 1 257 ? 362.33160 -11.86939 55.95041 1.000 89.72650 257 PRO A CA 1
ATOM 3855 C C . PRO A 1 257 ? 360.82965 -12.05189 55.76605 1.000 74.14840 257 PRO A C 1
ATOM 3856 O O . PRO A 1 257 ? 360.21270 -12.73062 56.59732 1.000 59.69140 257 PRO A O 1
ATOM 3867 N N . VAL A 1 258 ? 360.20180 -11.37447 54.80522 1.000 85.63653 258 VAL A N 1
ATOM 3868 C CA . VAL A 1 258 ? 358.74644 -11.26330 54.79112 1.000 78.75157 258 VAL A CA 1
ATOM 3869 C C . VAL A 1 258 ? 358.15352 -12.30323 53.84950 1.000 78.50677 258 VAL A C 1
ATOM 3870 O O . VAL A 1 258 ? 357.01287 -12.15890 53.39342 1.000 66.97911 258 VAL A O 1
ATOM 3883 N N . ARG A 1 259 ? 358.86205 -13.41537 53.65730 1.000 85.31277 259 ARG A N 1
ATOM 3884 C CA . ARG A 1 259 ? 358.31419 -14.53204 52.89935 1.000 58.75980 259 ARG A CA 1
ATOM 3885 C C . ARG A 1 259 ? 357.80774 -15.64912 53.79767 1.000 66.73434 259 ARG A C 1
ATOM 3886 O O . ARG A 1 259 ? 356.78449 -16.26885 53.49482 1.000 92.22941 259 ARG A O 1
ATOM 3907 N N . ASP A 1 260 ? 358.63538 -16.08109 54.74312 1.000 57.80433 260 ASP A N 1
ATOM 3908 C CA . ASP A 1 260 ? 358.25269 -17.19882 55.59284 1.000 62.01276 260 ASP A CA 1
ATOM 3909 C C . ASP A 1 260 ? 357.25030 -16.78799 56.66519 1.000 71.67704 260 ASP A C 1
ATOM 3910 O O . ASP A 1 260 ? 356.39727 -17.59448 57.05225 1.000 92.33997 260 ASP A O 1
ATOM 3919 N N . LEU A 1 261 ? 357.37087 -15.57187 57.20427 1.000 69.51361 261 LEU A N 1
ATOM 3920 C CA . LEU A 1 261 ? 356.59041 -15.17549 58.37442 1.000 71.14806 261 LEU A CA 1
ATOM 3921 C C . LEU A 1 261 ? 355.39966 -14.29128 58.01634 1.000 75.35902 261 LEU A C 1
ATOM 3922 O O . LEU A 1 261 ? 354.24781 -14.71068 58.16123 1.000 81.63346 261 LEU A O 1
ATOM 3938 N N . LEU A 1 262 ? 355.65766 -13.11065 57.45951 1.000 65.81057 262 LEU A N 1
ATOM 3939 C CA . LEU A 1 262 ? 354.61349 -12.33014 56.81035 1.000 73.97206 262 LEU A CA 1
ATOM 3940 C C . LEU A 1 262 ? 354.47035 -12.82278 55.36716 1.000 82.61254 262 LEU A C 1
ATOM 3941 O O . LEU A 1 262 ? 354.97688 -13.88607 54.99681 1.000 79.42269 262 LEU A O 1
ATOM 3957 N N . LYS A 1 263 ? 353.74011 -12.07321 54.53851 1.000 95.96413 263 LYS A N 1
ATOM 3958 C CA . LYS A 1 263 ? 353.31448 -12.57238 53.22985 1.000 105.32835 263 LYS A CA 1
ATOM 3959 C C . LYS A 1 263 ? 353.29752 -11.38803 52.26620 1.000 86.85256 263 LYS A C 1
ATOM 3960 O O . LYS A 1 263 ? 352.31079 -10.64802 52.20591 1.000 96.12992 263 LYS A O 1
ATOM 3979 N N . LEU A 1 264 ? 354.38379 -11.22576 51.51119 1.000 74.32999 264 LEU A N 1
ATOM 3980 C CA . LEU A 1 264 ? 354.41922 -10.32498 50.36505 1.000 70.69004 264 LEU A CA 1
ATOM 3981 C C . LEU A 1 264 ? 354.60792 -11.05891 49.04550 1.000 50.76145 264 LEU A C 1
ATOM 3982 O O . LEU A 1 264 ? 353.84523 -10.83411 48.10106 1.000 59.84926 264 LEU A O 1
ATOM 3998 N N . ASN A 1 265 ? 355.62880 -11.91378 48.93989 1.000 59.40708 265 ASN A N 1
ATOM 3999 C CA . ASN A 1 265 ? 355.89691 -12.59122 47.67464 1.000 51.57205 265 ASN A CA 1
ATOM 4000 C C . ASN A 1 265 ? 354.71323 -13.44670 47.23790 1.000 65.72365 265 ASN A C 1
ATOM 4001 O O . ASN A 1 265 ? 354.42857 -13.55227 46.03898 1.000 65.50259 265 ASN A O 1
ATOM 4012 N N . LYS A 1 266 ? 354.12544 -14.20028 48.17003 1.000 71.78753 266 LYS A N 1
ATOM 4013 C CA . LYS A 1 266 ? 352.91889 -14.95706 47.85129 1.000 70.24791 266 LYS A CA 1
ATOM 4014 C C . LYS A 1 266 ? 351.80127 -14.02994 47.39186 1.000 70.67428 266 LYS A C 1
ATOM 4015 O O . LYS A 1 266 ? 351.33731 -14.12362 46.24974 1.000 71.39277 266 LYS A O 1
ATOM 4034 N N . ALA A 1 267 ? 351.53404 -12.98408 48.17436 1.000 78.42776 267 ALA A N 1
ATOM 4035 C CA . ALA A 1 267 ? 350.55999 -11.96698 47.79864 1.000 62.04429 267 ALA A CA 1
ATOM 4036 C C . ALA A 1 267 ? 351.00714 -11.19945 46.56057 1.000 61.95744 267 ALA A C 1
ATOM 4037 O O . ALA A 1 267 ? 350.38944 -10.19383 46.19576 1.000 73.00346 267 ALA A O 1
ATOM 4044 N N . ASP A 1 268 ? 352.17019 -11.55831 46.01983 1.000 55.14347 268 ASP A N 1
ATOM 4045 C CA . ASP A 1 268 ? 352.55117 -11.17033 44.66837 1.000 55.15926 268 ASP A CA 1
ATOM 4046 C C . ASP A 1 268 ? 352.39169 -12.29237 43.65405 1.000 55.93302 268 ASP A C 1
ATOM 4047 O O . ASP A 1 268 ? 351.99408 -12.02586 42.51497 1.000 48.74797 268 ASP A O 1
ATOM 4056 N N . GLY A 1 269 ? 352.55747 -13.54701 44.07487 1.000 62.27320 269 GLY A N 1
ATOM 4057 C CA . GLY A 1 269 ? 352.24247 -14.65953 43.19840 1.000 45.96871 269 GLY A CA 1
ATOM 4058 C C . GLY A 1 269 ? 350.79187 -14.68844 42.76183 1.000 46.66349 269 GLY A C 1
ATOM 4059 O O . GLY A 1 269 ? 350.48821 -15.09444 41.63733 1.000 44.12898 269 GLY A O 1
ATOM 4063 N N . GLU A 1 270 ? 349.88212 -14.22101 43.61334 1.000 51.85094 270 GLU A N 1
ATOM 4064 C CA . GLU A 1 270 ? 348.46626 -14.32056 43.28151 1.000 50.80874 270 GLU A CA 1
ATOM 4065 C C . GLU A 1 270 ? 348.07013 -13.20858 42.31458 1.000 42.70780 270 GLU A C 1
ATOM 4066 O O . GLU A 1 270 ? 347.46592 -13.48877 41.27421 1.000 35.94117 270 GLU A O 1
ATOM 4078 N N . PRO A 1 271 ? 348.48408 -11.95479 42.55145 1.000 60.23872 271 PRO A N 1
ATOM 4079 C CA . PRO A 1 271 ? 348.13376 -10.89633 41.59662 1.000 55.53822 271 PRO A CA 1
ATOM 4080 C C . PRO A 1 271 ? 348.73927 -11.08087 40.21171 1.000 47.94267 271 PRO A C 1
ATOM 4081 O O . PRO A 1 271 ? 348.64928 -10.16510 39.39553 1.000 66.53688 271 PRO A O 1
ATOM 4092 N N . ALA A 1 272 ? 349.54454 -12.11587 40.00882 1.000 52.26153 272 ALA A N 1
ATOM 4093 C CA . ALA A 1 272 ? 349.93556 -12.54191 38.67033 1.000 57.66224 272 ALA A CA 1
ATOM 4094 C C . ALA A 1 272 ? 348.91097 -13.45323 37.99659 1.000 70.69799 272 ALA A C 1
ATOM 4095 O O . ALA A 1 272 ? 349.33842 -14.45698 37.41165 1.000 90.05812 272 ALA A O 1
ATOM 4102 N N . TRP A 1 273 ? 347.65941 -13.40878 38.43968 1.000 80.70174 273 TRP A N 1
ATOM 4103 C CA . TRP A 1 273 ? 346.54521 -13.98398 37.68219 1.000 75.91703 273 TRP A CA 1
ATOM 4104 C C . TRP A 1 273 ? 347.00040 -14.75649 36.44514 1.000 85.44701 273 TRP A C 1
ATOM 4105 O O . TRP A 1 273 ? 346.78980 -15.96448 36.34049 1.000 65.36052 273 TRP A O 1
ATOM 4126 N N . VAL A 1 289 ? 354.62348 -9.95950 35.19642 1.000 59.09125 289 VAL A N 1
ATOM 4127 C CA . VAL A 1 289 ? 355.92947 -10.58861 35.35183 1.000 43.02363 289 VAL A CA 1
ATOM 4128 C C . VAL A 1 289 ? 356.40075 -10.40704 36.79046 1.000 43.26837 289 VAL A C 1
ATOM 4129 O O . VAL A 1 289 ? 356.47712 -9.28535 37.28742 1.000 55.98036 289 VAL A O 1
ATOM 4141 N N . LEU A 1 290 ? 356.78331 -11.50502 37.43438 1.000 41.01809 290 LEU A N 1
ATOM 4142 C CA . LEU A 1 290 ? 357.62583 -11.45868 38.62238 1.000 42.43134 290 LEU A CA 1
ATOM 4143 C C . LEU A 1 290 ? 359.07475 -11.65101 38.19761 1.000 34.97001 290 LEU A C 1
ATOM 4144 O O . LEU A 1 290 ? 359.40079 -12.63188 37.52093 1.000 35.42793 290 LEU A O 1
ATOM 4160 N N . VAL A 1 291 ? 359.91579 -10.67723 38.51718 1.000 39.08365 291 VAL A N 1
ATOM 4161 C CA . VAL A 1 291 ? 361.35339 -10.83048 38.36981 1.000 50.66654 291 VAL A CA 1
ATOM 4162 C C . VAL A 1 291 ? 361.94197 -11.31423 39.68833 1.000 46.33977 291 VAL A C 1
ATOM 4163 O O . VAL A 1 291 ? 361.43400 -11.01862 40.77295 1.000 41.79186 291 VAL A O 1
ATOM 4176 N N . TRP A 1 292 ? 363.10673 -11.95122 39.59423 1.000 49.52171 292 TRP A N 1
ATOM 4177 C CA . TRP A 1 292 ? 363.82348 -12.45330 40.76037 1.000 44.87907 292 TRP A CA 1
ATOM 4178 C C . TRP A 1 292 ? 365.30799 -12.22022 40.53905 1.000 45.54232 292 TRP A C 1
ATOM 4179 O O . TRP A 1 292 ? 365.87243 -12.70758 39.55452 1.000 50.51657 292 TRP A O 1
ATOM 4200 N N . ILE A 1 293 ? 365.93397 -11.47833 41.44669 1.000 46.87668 293 ILE A N 1
ATOM 4201 C CA . ILE A 1 293 ? 367.36878 -11.23214 41.37043 1.000 50.16125 293 ILE A CA 1
ATOM 4202 C C . ILE A 1 293 ? 368.09693 -12.44019 41.94084 1.000 44.27898 293 ILE A C 1
ATOM 4203 O O . ILE A 1 293 ? 367.89710 -12.80335 43.10667 1.000 33.50931 293 ILE A O 1
ATOM 4219 N N . GLY A 1 294 ? 369.06855 -12.94734 41.18999 1.000 45.55021 294 GLY A N 1
ATOM 4220 C CA . GLY A 1 294 ? 369.99836 -13.90634 41.75212 1.000 52.55367 294 GLY A CA 1
ATOM 4221 C C . GLY A 1 294 ? 370.89014 -13.25923 42.79716 1.000 61.11254 294 GLY A C 1
ATOM 4222 O O . GLY A 1 294 ? 371.37461 -12.13895 42.62868 1.000 43.03942 294 GLY A O 1
ATOM 4226 N N . GLN A 1 295 ? 371.09268 -13.97934 43.89874 1.000 68.06865 295 GLN A N 1
ATOM 4227 C CA . GLN A 1 295 ? 372.00704 -13.57726 44.95710 1.000 60.52047 295 GLN A CA 1
ATOM 4228 C C . GLN A 1 295 ? 372.99063 -14.71268 45.19190 1.000 68.88198 295 GLN A C 1
ATOM 4229 O O . GLN A 1 295 ? 372.63400 -15.88758 45.06241 1.000 79.31211 295 GLN A O 1
ATOM 4243 N N . ASP A 1 296 ? 374.24069 -14.36247 45.50118 1.000 80.90705 296 ASP A N 1
ATOM 4244 C CA . ASP A 1 296 ? 375.23258 -15.39524 45.77691 1.000 87.43674 296 ASP A CA 1
ATOM 4245 C C . ASP A 1 296 ? 374.82313 -16.25058 46.96472 1.000 70.09793 296 ASP A C 1
ATOM 4246 O O . ASP A 1 296 ? 374.96775 -17.47743 46.92326 1.000 75.52220 296 ASP A O 1
ATOM 4255 N N . HIS A 1 297 ? 374.12133 -15.65154 47.92223 1.000 66.36322 297 HIS A N 1
ATOM 4256 C CA . HIS A 1 297 ? 373.50292 -16.37273 49.02188 1.000 64.45248 297 HIS A CA 1
ATOM 4257 C C . HIS A 1 297 ? 372.26444 -15.60198 49.45032 1.000 66.07109 297 HIS A C 1
ATOM 4258 O O . HIS A 1 297 ? 372.20981 -14.37478 49.32928 1.000 83.34679 297 HIS A O 1
ATOM 4272 N N . LEU A 1 298 ? 371.27259 -16.32777 49.95232 1.000 53.41436 298 LEU A N 1
ATOM 4273 C CA . LEU A 1 298 ? 370.09028 -15.71718 50.54311 1.000 65.29723 298 LEU A CA 1
ATOM 4274 C C . LEU A 1 298 ? 370.21324 -15.74818 52.06002 1.000 55.76723 298 LEU A C 1
ATOM 4275 O O . LEU A 1 298 ? 370.45759 -16.80797 52.64683 1.000 59.47817 298 LEU A O 1
ATOM 4291 N N . GLN A 1 299 ? 370.06464 -14.58275 52.68587 1.000 50.99825 299 GLN A N 1
ATOM 4292 C CA . GLN A 1 299 ? 370.20611 -14.49164 54.13104 1.000 57.74111 299 GLN A CA 1
ATOM 4293 C C . GLN A 1 299 ? 369.25673 -15.46738 54.81102 1.000 55.91723 299 GLN A C 1
ATOM 4294 O O . GLN A 1 299 ? 368.09708 -15.61025 54.41520 1.000 48.92167 299 GLN A O 1
ATOM 4308 N N . ASP A 1 300 ? 369.72970 -16.07974 55.88920 1.000 60.74934 300 ASP A N 1
ATOM 4309 C CA . ASP A 1 300 ? 368.89115 -16.98149 56.65763 1.000 45.32129 300 ASP A CA 1
ATOM 4310 C C . ASP A 1 300 ? 367.92981 -16.18866 57.53854 1.000 45.61340 300 ASP A C 1
ATOM 4311 O O . ASP A 1 300 ? 368.07166 -14.97790 57.73035 1.000 58.07272 300 ASP A O 1
ATOM 4320 N N . LEU A 1 301 ? 366.88628 -16.87529 58.00587 1.000 45.62128 301 LEU A N 1
ATOM 4321 C CA . LEU A 1 301 ? 365.80888 -16.18498 58.70447 1.000 53.46163 301 LEU A CA 1
ATOM 4322 C C . LEU A 1 301 ? 366.24758 -15.70727 60.08285 1.000 59.28864 301 LEU A C 1
ATOM 4323 O O . LEU A 1 301 ? 365.76075 -14.67795 60.56323 1.000 52.00099 301 LEU A O 1
ATOM 4339 N N . GLY A 1 302 ? 367.17267 -16.42029 60.71970 1.000 54.78816 302 GLY A N 1
ATOM 4340 C CA . GLY A 1 302 ? 367.59824 -16.09825 62.06017 1.000 54.36967 302 GLY A CA 1
ATOM 4341 C C . GLY A 1 302 ? 368.39176 -14.80973 62.12515 1.000 49.97971 302 GLY A C 1
ATOM 4342 O O . GLY A 1 302 ? 368.07892 -13.90298 62.90317 1.000 53.46166 302 GLY A O 1
ATOM 4346 N N . PRO A 1 303 ? 369.48205 -14.73102 61.34842 1.000 52.98007 303 PRO A N 1
ATOM 4347 C CA . PRO A 1 303 ? 370.45635 -13.64910 61.54956 1.000 67.05801 303 PRO A CA 1
ATOM 4348 C C . PRO A 1 303 ? 369.81903 -12.26998 61.58258 1.000 76.68283 303 PRO A C 1
ATOM 4349 O O . PRO A 1 303 ? 369.11246 -11.88749 60.64486 1.000 54.33815 303 PRO A O 1
ATOM 4360 N N . ALA A 1 304 ? 369.87504 -11.62644 62.74835 1.000 91.92146 304 ALA A N 1
ATOM 4361 C CA . ALA A 1 304 ? 369.36425 -10.28058 62.98048 1.000 75.44328 304 ALA A CA 1
ATOM 4362 C C . ALA A 1 304 ? 367.84239 -10.23435 63.02848 1.000 61.38106 304 ALA A C 1
ATOM 4363 O O . ALA A 1 304 ? 367.28237 -9.18400 63.36729 1.000 56.32782 304 ALA A O 1
ATOM 4370 N N . LEU A 1 305 ? 367.15659 -11.34483 62.76839 1.000 58.72020 305 LEU A N 1
ATOM 4371 C CA . LEU A 1 305 ? 365.73065 -11.31832 62.46533 1.000 56.00408 305 LEU A CA 1
ATOM 4372 C C . LEU A 1 305 ? 364.99682 -12.42471 63.21316 1.000 54.09329 305 LEU A C 1
ATOM 4373 O O . LEU A 1 305 ? 363.89301 -12.81343 62.83181 1.000 39.49425 305 LEU A O 1
ATOM 4389 N N . ALA A 1 318 ? 369.67247 3.05110 52.17300 1.000 59.77029 318 ALA A N 1
ATOM 4390 C CA . ALA A 1 318 ? 369.87779 3.34584 50.75999 1.000 46.75038 318 ALA A CA 1
ATOM 4391 C C . ALA A 1 318 ? 370.47123 2.13643 50.04232 1.000 47.76891 318 ALA A C 1
ATOM 4392 O O . ALA A 1 318 ? 369.74932 1.36197 49.41301 1.000 62.09162 318 ALA A O 1
ATOM 4398 N N . ALA A 1 319 ? 371.78447 1.96279 50.16291 1.000 44.68956 319 ALA A N 1
ATOM 4399 C CA . ALA A 1 319 ? 372.54369 1.09637 49.26698 1.000 38.00198 319 ALA A CA 1
ATOM 4400 C C . ALA A 1 319 ? 372.16559 1.36959 47.81128 1.000 44.00262 319 ALA A C 1
ATOM 4401 O O . ALA A 1 319 ? 371.58925 0.52848 47.11787 1.000 43.07885 319 ALA A O 1
ATOM 4408 N N . LEU A 1 320 ? 372.30449 2.64341 47.43491 1.000 42.73141 320 LEU A N 1
ATOM 4409 C CA . LEU A 1 320 ? 371.80123 3.09929 46.14457 1.000 28.81145 320 LEU A CA 1
ATOM 4410 C C . LEU A 1 320 ? 372.43784 2.33228 44.99616 1.000 44.71324 320 LEU A C 1
ATOM 4411 O O . LEU A 1 320 ? 371.78860 2.09631 43.97050 1.000 48.44791 320 LEU A O 1
ATOM 4427 N N . SER A 1 321 ? 373.70377 1.94019 45.14467 1.000 52.59311 321 SER A N 1
ATOM 4428 C CA . SER A 1 321 ? 374.31756 1.03576 44.17950 1.000 45.77127 321 SER A CA 1
ATOM 4429 C C . SER A 1 321 ? 373.50327 -0.24274 44.03408 1.000 39.04415 321 SER A C 1
ATOM 4430 O O . SER A 1 321 ? 373.17434 -0.66019 42.91803 1.000 34.03830 321 SER A O 1
ATOM 4438 N N . HIS A 1 322 ? 373.18668 -0.89231 45.15581 1.000 37.13341 322 HIS A N 1
ATOM 4439 C CA . HIS A 1 322 ? 372.43005 -2.13603 45.10663 1.000 39.27312 322 HIS A CA 1
ATOM 4440 C C . HIS A 1 322 ? 371.03979 -1.94210 44.51838 1.000 36.25699 322 HIS A C 1
ATOM 4441 O O . HIS A 1 322 ? 370.45933 -2.90258 44.00212 1.000 36.17012 322 HIS A O 1
ATOM 4455 N N . GLN A 1 323 ? 370.50300 -0.72160 44.55994 1.000 38.87045 323 GLN A N 1
ATOM 4456 C CA . GLN A 1 323 ? 369.20887 -0.45606 43.94234 1.000 41.61023 323 GLN A CA 1
ATOM 4457 C C . GLN A 1 323 ? 369.32778 -0.38590 42.42452 1.000 40.58384 323 GLN A C 1
ATOM 4458 O O . GLN A 1 323 ? 368.59311 -1.07112 41.70425 1.000 46.94772 323 GLN A O 1
ATOM 4472 N N . TYR A 1 324 ? 370.27671 0.40877 41.92246 1.000 44.05001 324 TYR A N 1
ATOM 4473 C CA . TYR A 1 324 ? 370.46530 0.51750 40.48079 1.000 42.80251 324 TYR A CA 1
ATOM 4474 C C . TYR A 1 324 ? 370.94539 -0.79566 39.88019 1.000 36.87286 324 TYR A C 1
ATOM 4475 O O . TYR A 1 324 ? 370.65984 -1.08367 38.71237 1.000 40.63118 324 TYR A O 1
ATOM 4493 N N . GLN A 1 325 ? 371.72333 -1.57026 40.63687 1.000 34.75680 325 GLN A N 1
ATOM 4494 C CA . GLN A 1 325 ? 371.97598 -2.95641 40.26432 1.000 35.07265 325 GLN A CA 1
ATOM 4495 C C . GLN A 1 325 ? 370.66894 -3.72497 40.12101 1.000 38.22299 325 GLN A C 1
ATOM 4496 O O . GLN A 1 325 ? 370.44095 -4.40404 39.11275 1.000 37.82032 325 GLN A O 1
ATOM 4510 N N . THR A 1 326 ? 369.79205 -3.62580 41.12252 1.000 36.24120 326 THR A N 1
ATOM 4511 C CA . THR A 1 326 ? 368.56343 -4.41179 41.11354 1.000 40.49695 326 THR A CA 1
ATOM 4512 C C . THR A 1 326 ? 367.71353 -4.06618 39.89842 1.000 43.62362 326 THR A C 1
ATOM 4513 O O . THR A 1 326 ? 367.51594 -4.89564 39.00338 1.000 48.21893 326 THR A O 1
ATOM 4524 N N . ILE A 1 327 ? 367.30632 -2.79971 39.79074 1.000 29.18250 327 ILE A N 1
ATOM 4525 C CA . ILE A 1 327 ? 366.31411 -2.42783 38.79350 1.000 34.97790 327 ILE A CA 1
ATOM 4526 C C . ILE A 1 327 ? 366.91687 -2.39175 37.39686 1.000 34.41733 327 ILE A C 1
ATOM 4527 O O . ILE A 1 327 ? 366.20532 -2.64304 36.41869 1.000 38.08877 327 ILE A O 1
ATOM 4543 N N . GLY A 1 328 ? 368.24216 -2.28535 37.29133 1.000 46.10287 328 GLY A N 1
ATOM 4544 C CA . GLY A 1 328 ? 368.88214 -2.42295 35.99405 1.000 48.59001 328 GLY A CA 1
ATOM 4545 C C . GLY A 1 328 ? 368.82865 -3.84127 35.45975 1.000 42.24189 328 GLY A C 1
ATOM 4546 O O . GLY A 1 328 ? 368.54516 -4.05830 34.27829 1.000 31.92228 328 GLY A O 1
ATOM 4550 N N . VAL A 1 329 ? 369.08918 -4.82771 36.32001 1.000 40.53907 329 VAL A N 1
ATOM 4551 C CA . VAL A 1 329 ? 368.87903 -6.21992 35.93366 1.000 37.86769 329 VAL A CA 1
ATOM 4552 C C . VAL A 1 329 ? 367.39928 -6.47656 35.68691 1.000 32.75921 329 VAL A C 1
ATOM 4553 O O . VAL A 1 329 ? 367.00694 -6.97491 34.62593 1.000 30.01150 329 VAL A O 1
ATOM 4566 N N . GLY A 1 330 ? 366.54843 -6.01702 36.60557 1.000 36.70702 330 GLY A N 1
ATOM 4567 C CA . GLY A 1 330 ? 365.11928 -6.20073 36.43394 1.000 34.43308 330 GLY A CA 1
ATOM 4568 C C . GLY A 1 330 ? 364.56750 -5.49613 35.21148 1.000 34.10937 330 GLY A C 1
ATOM 4569 O O . GLY A 1 330 ? 363.63873 -5.99628 34.57280 1.000 36.47805 330 GLY A O 1
ATOM 4573 N N . ALA A 1 331 ? 365.20814 -4.40355 34.79244 1.000 37.21234 331 ALA A N 1
ATOM 4574 C CA . ALA A 1 331 ? 364.69538 -3.63274 33.66596 1.000 36.49385 331 ALA A CA 1
ATOM 4575 C C . ALA A 1 331 ? 365.09347 -4.25713 32.33425 1.000 35.68061 331 ALA A C 1
ATOM 4576 O O . ALA A 1 331 ? 364.27929 -4.31553 31.40603 1.000 37.44922 331 ALA A O 1
ATOM 4583 N N . GLN A 1 332 ? 366.31152 -4.79675 32.24628 1.000 37.55974 332 GLN A N 1
ATOM 4584 C CA . GLN A 1 332 ? 366.72987 -5.47439 31.02509 1.000 27.37441 332 GLN A CA 1
ATOM 4585 C C . GLN A 1 332 ? 365.96411 -6.77327 30.81550 1.000 37.18869 332 GLN A C 1
ATOM 4586 O O . GLN A 1 332 ? 365.63372 -7.11667 29.67484 1.000 47.27933 332 GLN A O 1
ATOM 4600 N N . ILE A 1 333 ? 365.55390 -7.42926 31.90204 1.000 43.63152 333 ILE A N 1
ATOM 4601 C CA . ILE A 1 333 ? 364.67668 -8.59034 31.78497 1.000 40.18906 333 ILE A CA 1
ATOM 4602 C C . ILE A 1 333 ? 363.33219 -8.17556 31.20186 1.000 48.82686 333 ILE A C 1
ATOM 4603 O O . ILE A 1 333 ? 362.77381 -8.85606 30.33304 1.000 39.13893 333 ILE A O 1
ATOM 4619 N N . LEU A 1 334 ? 362.74505 -7.10831 31.74565 1.000 50.36654 334 LEU A N 1
ATOM 4620 C CA . LEU A 1 334 ? 361.39835 -6.72320 31.34415 1.000 41.23917 334 LEU A CA 1
ATOM 4621 C C . LEU A 1 334 ? 361.36303 -6.20972 29.91063 1.000 47.32670 334 LEU A C 1
ATOM 4622 O O . LEU A 1 334 ? 360.41272 -6.50083 29.17569 1.000 45.59758 334 LEU A O 1
ATOM 4638 N N . ARG A 1 335 ? 362.42007 -5.52712 29.46566 1.000 46.71876 335 ARG A N 1
ATOM 4639 C CA . ARG A 1 335 ? 362.52444 -5.18576 28.05161 1.000 47.08985 335 ARG A CA 1
ATOM 4640 C C . ARG A 1 335 ? 362.68719 -6.43330 27.19359 1.000 41.75243 335 ARG A C 1
ATOM 4641 O O . ARG A 1 335 ? 362.09620 -6.53023 26.11144 1.000 56.57253 335 ARG A O 1
ATOM 4662 N N . ASP A 1 336 ? 363.55010 -7.36002 27.61695 1.000 42.10769 336 ASP A N 1
ATOM 4663 C CA . ASP A 1 336 ? 363.73818 -8.59020 26.85799 1.000 47.26352 336 ASP A CA 1
ATOM 4664 C C . ASP A 1 336 ? 362.43630 -9.36714 26.73278 1.000 50.22183 336 ASP A C 1
ATOM 4665 O O . ASP A 1 336 ? 362.18852 -10.00105 25.70118 1.000 55.86195 336 ASP A O 1
ATOM 4674 N N . LEU A 1 337 ? 361.57382 -9.28992 27.74496 1.000 53.62746 337 LEU A N 1
ATOM 4675 C CA . LEU A 1 337 ? 360.24974 -9.88994 27.66953 1.000 47.35833 337 LEU A CA 1
ATOM 4676 C C . LEU A 1 337 ? 359.26563 -9.06248 26.85362 1.000 50.23232 337 LEU A C 1
ATOM 4677 O O . LEU A 1 337 ? 358.17220 -9.55386 26.55425 1.000 54.29861 337 LEU A O 1
ATOM 4693 N N . GLY A 1 338 ? 359.64708 -7.86182 26.42736 1.000 43.41841 338 GLY A N 1
ATOM 4694 C CA . GLY A 1 338 ? 358.76774 -7.03351 25.63018 1.000 53.61165 338 GLY A CA 1
ATOM 4695 C C . GLY A 1 338 ? 357.81200 -6.17831 26.42607 1.000 46.42926 338 GLY A C 1
ATOM 4696 O O . GLY A 1 338 ? 356.72868 -5.84937 25.92856 1.000 43.04727 338 GLY A O 1
ATOM 4700 N N . VAL A 1 339 ? 358.16449 -5.82945 27.65622 1.000 47.13719 339 VAL A N 1
ATOM 4701 C CA . VAL A 1 339 ? 357.33227 -4.96579 28.48305 1.000 33.75414 339 VAL A CA 1
ATOM 4702 C C . VAL A 1 339 ? 357.55849 -3.51439 28.08463 1.000 49.48224 339 VAL A C 1
ATOM 4703 O O . VAL A 1 339 ? 358.69216 -3.09072 27.82763 1.000 54.67760 339 VAL A O 1
ATOM 4716 N N . GLU A 1 340 ? 356.46392 -2.76292 27.96978 1.000 56.68310 340 GLU A N 1
ATOM 4717 C CA . GLU A 1 340 ? 356.51367 -1.35808 27.58188 1.000 61.29419 340 GLU A CA 1
ATOM 4718 C C . GLU A 1 340 ? 355.69342 -0.44424 28.48002 1.000 65.92108 340 GLU A C 1
ATOM 4719 O O . GLU A 1 340 ? 356.00499 0.75070 28.55473 1.000 78.54886 340 GLU A O 1
ATOM 4731 N N . LYS A 1 341 ? 354.68789 -0.96027 29.18344 1.000 64.33403 341 LYS A N 1
ATOM 4732 C CA . LYS A 1 341 ? 353.88655 -0.16257 30.10114 1.000 62.51011 341 LYS A CA 1
ATOM 4733 C C . LYS A 1 341 ? 353.47343 -1.05451 31.26070 1.000 49.55338 341 LYS A C 1
ATOM 4734 O O . LYS A 1 341 ? 352.94702 -2.14893 31.04094 1.000 65.06829 341 LYS A O 1
ATOM 4753 N N . MET A 1 342 ? 353.71472 -0.59132 32.48493 1.000 47.67417 342 MET A N 1
ATOM 4754 C CA . MET A 1 342 ? 353.75983 -1.46295 33.64876 1.000 57.44107 342 MET A CA 1
ATOM 4755 C C . MET A 1 342 ? 352.70039 -1.04154 34.65464 1.000 49.49016 342 MET A C 1
ATOM 4756 O O . MET A 1 342 ? 352.46405 0.15192 34.86526 1.000 53.01161 342 MET A O 1
ATOM 4770 N N . LYS A 1 343 ? 352.25614 -2.01862 35.43657 1.000 45.29753 343 LYS A N 1
ATOM 4771 C CA . LYS A 1 343 ? 351.53074 -1.78444 36.68208 1.000 37.33875 343 LYS A CA 1
ATOM 4772 C C . LYS A 1 343 ? 352.35595 -2.38132 37.81729 1.000 41.80767 343 LYS A C 1
ATOM 4773 O O . LYS A 1 343 ? 352.38167 -3.60243 38.00014 1.000 47.31092 343 LYS A O 1
ATOM 4792 N N . LEU A 1 344 ? 353.11215 -1.53091 38.50768 1.000 49.00060 344 LEU A N 1
ATOM 4793 C CA . LEU A 1 344 ? 354.09095 -1.99864 39.47912 1.000 50.54027 344 LEU A CA 1
ATOM 4794 C C . LEU A 1 344 ? 353.40157 -2.34843 40.79196 1.000 44.33430 344 LEU A C 1
ATOM 4795 O O . LEU A 1 344 ? 352.66780 -1.52922 41.35667 1.000 45.36860 344 LEU A O 1
ATOM 4811 N N . LEU A 1 345 ? 353.77536 -3.49360 41.35498 1.000 50.31129 345 LEU A N 1
ATOM 4812 C CA . LEU A 1 345 ? 353.35612 -3.88324 42.69143 1.000 53.16951 345 LEU A CA 1
ATOM 4813 C C . LEU A 1 345 ? 354.35561 -3.46176 43.76324 1.000 46.34771 345 LEU A C 1
ATOM 4814 O O . LEU A 1 345 ? 354.33647 -4.01464 44.86927 1.000 53.54851 345 LEU A O 1
ATOM 4830 N N . SER A 1 346 ? 355.20661 -2.48568 43.46953 1.000 49.33225 346 SER A N 1
ATOM 4831 C CA . SER A 1 346 ? 356.18938 -1.99052 44.41970 1.000 59.43078 346 SER A CA 1
ATOM 4832 C C . SER A 1 346 ? 355.70506 -0.68908 45.04578 1.000 54.51181 346 SER A C 1
ATOM 4833 O O . SER A 1 346 ? 354.87789 0.03130 44.48199 1.000 54.07754 346 SER A O 1
ATOM 4841 N N . SER A 1 347 ? 356.24379 -0.39055 46.22388 1.000 53.95121 347 SER A N 1
ATOM 4842 C CA . SER A 1 347 ? 356.21069 0.96843 46.73307 1.000 54.55917 347 SER A CA 1
ATOM 4843 C C . SER A 1 347 ? 357.09395 1.87322 45.87479 1.000 55.04083 347 SER A C 1
ATOM 4844 O O . SER A 1 347 ? 357.98771 1.39186 45.17318 1.000 62.84962 347 SER A O 1
ATOM 4852 N N . PRO A 1 348 ? 356.76159 3.16151 45.79030 1.000 55.07241 348 PRO A N 1
ATOM 4853 C CA . PRO A 1 348 ? 357.39809 4.01740 44.78316 1.000 61.52315 348 PRO A CA 1
ATOM 4854 C C . PRO A 1 348 ? 358.91447 4.00610 44.90698 1.000 59.80978 348 PRO A C 1
ATOM 4855 O O . PRO A 1 348 ? 359.47370 3.91223 46.00210 1.000 52.71950 348 PRO A O 1
ATOM 4866 N N . LEU A 1 349 ? 359.57736 4.14043 43.76148 1.000 58.35702 349 LEU A N 1
ATOM 4867 C CA . LEU A 1 349 ? 361.01716 3.96281 43.67315 1.000 65.91317 349 LEU A CA 1
ATOM 4868 C C . LEU A 1 349 ? 361.70758 5.31595 43.84883 1.000 72.19019 349 LEU A C 1
ATOM 4869 O O . LEU A 1 349 ? 361.06652 6.33522 44.11794 1.000 79.01998 349 LEU A O 1
ATOM 4885 N N . ARG A 1 350 ? 363.02498 5.34686 43.66235 1.000 54.39345 350 ARG A N 1
ATOM 4886 C CA . ARG A 1 350 ? 363.71538 6.61220 43.46465 1.000 69.60832 350 ARG A CA 1
ATOM 4887 C C . ARG A 1 350 ? 363.16352 7.32803 42.23750 1.000 70.92688 350 ARG A C 1
ATOM 4888 O O . ARG A 1 350 ? 362.73033 6.70324 41.26598 1.000 67.34229 350 ARG A O 1
ATOM 4909 N N . PHE A 1 351 ? 363.19017 8.65660 42.28446 1.000 59.75196 351 PHE A N 1
ATOM 4910 C CA . PHE A 1 351 ? 362.83139 9.44489 41.11578 1.000 71.66120 351 PHE A CA 1
ATOM 4911 C C . PHE A 1 351 ? 363.80335 9.17267 39.97485 1.000 76.60390 351 PHE A C 1
ATOM 4912 O O . PHE A 1 351 ? 364.99728 8.94791 40.19217 1.000 73.80096 351 PHE A O 1
ATOM 4929 N N . ASN A 1 352 ? 363.26452 9.11456 38.75679 1.000 74.66159 352 ASN A N 1
ATOM 4930 C CA . ASN A 1 352 ? 364.04172 8.77715 37.56546 1.000 74.62211 352 ASN A CA 1
ATOM 4931 C C . ASN A 1 352 ? 364.75728 7.43971 37.72102 1.000 70.20839 352 ASN A C 1
ATOM 4932 O O . ASN A 1 352 ? 365.77991 7.19112 37.07827 1.000 61.68900 352 ASN A O 1
ATOM 4943 N N . ALA A 1 353 ? 364.21733 6.55619 38.56162 1.000 63.41024 353 ALA A N 1
ATOM 4944 C CA . ALA A 1 353 ? 364.89963 5.29825 38.83277 1.000 60.19669 353 ALA A CA 1
ATOM 4945 C C . ALA A 1 353 ? 365.13710 4.50893 37.55238 1.000 61.35733 353 ALA A C 1
ATOM 4946 O O . ALA A 1 353 ? 366.11186 3.75325 37.46522 1.000 62.38379 353 ALA A O 1
ATOM 4953 N N . LEU A 1 354 ? 364.20940 4.58340 36.59588 1.000 52.38789 354 LEU A N 1
ATOM 4954 C CA . LEU A 1 354 ? 364.24046 3.67071 35.46079 1.000 55.60138 354 LEU A CA 1
ATOM 4955 C C . LEU A 1 354 ? 364.94900 4.26626 34.24611 1.000 61.61796 354 LEU A C 1
ATOM 4956 O O . LEU A 1 354 ? 366.09093 3.90323 33.94628 1.000 83.33099 354 LEU A O 1
ATOM 4972 N N . SER A 1 355 ? 364.35228 5.30577 33.66611 1.000 63.53656 355 SER A N 1
ATOM 4973 C CA . SER A 1 355 ? 365.02875 6.41643 33.00852 1.000 64.03402 355 SER A CA 1
ATOM 4974 C C . SER A 1 355 ? 365.66275 6.11433 31.65450 1.000 79.43840 355 SER A C 1
ATOM 4975 O O . SER A 1 355 ? 365.84869 7.03785 30.85427 1.000 86.56036 355 SER A O 1
ATOM 4983 N N . GLY A 1 356 ? 365.76740 4.84473 31.28495 1.000 58.68079 356 GLY A N 1
ATOM 4984 C CA . GLY A 1 356 ? 366.55883 4.49925 30.11813 1.000 64.41302 356 GLY A CA 1
ATOM 4985 C C . GLY A 1 356 ? 365.93444 3.38357 29.31492 1.000 81.95715 356 GLY A C 1
ATOM 4986 O O . GLY A 1 356 ? 366.28368 3.17182 28.14988 1.000 82.47831 356 GLY A O 1
ATOM 4990 N N . PHE A 1 357 ? 364.79164 2.92863 29.81169 1.000 80.02277 357 PHE A N 1
ATOM 4991 C CA . PHE A 1 357 ? 364.22701 1.63260 29.45287 1.000 85.28124 357 PHE A CA 1
ATOM 4992 C C . PHE A 1 357 ? 362.80924 1.92080 28.97261 1.000 83.55213 357 PHE A C 1
ATOM 4993 O O . PHE A 1 357 ? 361.90786 2.14247 29.78637 1.000 99.20133 357 PHE A O 1
ATOM 5010 N N . ASN A 1 358 ? 362.59807 1.87445 27.65916 1.000 68.84258 358 ASN A N 1
ATOM 5011 C CA . ASN A 1 358 ? 361.27391 1.53391 27.16718 1.000 96.53256 358 ASN A CA 1
ATOM 5012 C C . ASN A 1 358 ? 360.20892 2.50945 27.64660 1.000 109.18150 358 ASN A C 1
ATOM 5013 O O . ASN A 1 358 ? 359.28682 2.06080 28.32448 1.000 108.85779 358 ASN A O 1
ATOM 5024 N N . LEU A 1 359 ? 360.05887 3.65166 26.98477 1.000 117.76146 359 LEU A N 1
ATOM 5025 C CA . LEU A 1 359 ? 359.64285 4.92132 27.57367 1.000 117.18771 359 LEU A CA 1
ATOM 5026 C C . LEU A 1 359 ? 358.76708 4.79802 28.81686 1.000 107.74188 359 LEU A C 1
ATOM 5027 O O . LEU A 1 359 ? 359.00940 3.90004 29.62160 1.000 106.71806 359 LEU A O 1
ATOM 5043 N N . GLU A 1 360 ? 358.15541 5.91243 29.22740 1.000 105.96799 360 GLU A N 1
ATOM 5044 C CA . GLU A 1 360 ? 357.85457 6.16227 30.63221 1.000 113.80839 360 GLU A CA 1
ATOM 5045 C C . GLU A 1 360 ? 356.86436 5.11815 31.13430 1.000 114.58209 360 GLU A C 1
ATOM 5046 O O . GLU A 1 360 ? 355.69869 5.12094 30.72309 1.000 103.97039 360 GLU A O 1
ATOM 5058 N N . VAL A 1 361 ? 357.41007 4.04589 31.72198 1.000 100.79891 361 VAL A N 1
ATOM 5059 C CA . VAL A 1 361 ? 356.74187 2.74887 31.69705 1.000 79.42271 361 VAL A CA 1
ATOM 5060 C C . VAL A 1 361 ? 355.63098 2.63841 32.72763 1.000 67.98189 361 VAL A C 1
ATOM 5061 O O . VAL A 1 361 ? 354.73561 1.79872 32.57179 1.000 68.50295 361 VAL A O 1
ATOM 5074 N N . VAL A 1 362 ? 355.56473 3.57017 33.67153 1.000 76.55652 362 VAL A N 1
ATOM 5075 C CA . VAL A 1 362 ? 354.75665 3.42045 34.87568 1.000 75.53798 362 VAL A CA 1
ATOM 5076 C C . VAL A 1 362 ? 353.64101 4.45459 34.82194 1.000 77.48028 362 VAL A C 1
ATOM 5077 O O . VAL A 1 362 ? 353.90364 5.66023 34.72413 1.000 64.48408 362 VAL A O 1
ATOM 5090 N N . GLU A 1 363 ? 352.39551 3.98239 34.89892 1.000 70.13740 363 GLU A N 1
ATOM 5091 C CA . GLU A 1 363 ? 351.25632 4.83566 35.20297 1.000 79.01210 363 GLU A CA 1
ATOM 5092 C C . GLU A 1 363 ? 350.60119 4.50758 36.53364 1.000 82.05194 363 GLU A C 1
ATOM 5093 O O . GLU A 1 363 ? 349.94046 5.37681 37.10992 1.000 98.42755 363 GLU A O 1
ATOM 5105 N N . TYR A 1 364 ? 350.83198 3.30945 37.06146 1.000 67.31072 364 TYR A N 1
ATOM 5106 C CA . TYR A 1 364 ? 350.02192 2.75142 38.14012 1.000 59.76247 364 TYR A CA 1
ATOM 5107 C C . TYR A 1 364 ? 350.97516 1.93512 39.00011 1.000 68.81875 364 TYR A C 1
ATOM 5108 O O . TYR A 1 364 ? 351.47975 0.90047 38.55291 1.000 69.33989 364 TYR A O 1
ATOM 5126 N N . VAL A 1 365 ? 351.23049 2.39810 40.22052 1.000 68.32922 365 VAL A N 1
ATOM 5127 C CA . VAL A 1 365 ? 351.83664 1.56748 41.25192 1.000 58.01749 365 VAL A CA 1
ATOM 5128 C C . VAL A 1 365 ? 350.72275 1.06788 42.15753 1.000 54.37760 365 VAL A C 1
ATOM 5129 O O . VAL A 1 365 ? 349.90423 1.85790 42.64566 1.000 59.65977 365 VAL A O 1
ATOM 5142 N N . THR A 1 366 ? 350.70110 -0.23585 42.39628 1.000 53.90384 366 THR A N 1
ATOM 5143 C CA . THR A 1 366 ? 349.60315 -0.86223 43.11337 1.000 56.06994 366 THR A CA 1
ATOM 5144 C C . THR A 1 366 ? 349.85649 -0.78967 44.61433 1.000 61.68111 366 THR A C 1
ATOM 5145 O O . THR A 1 366 ? 351.00023 -0.70890 45.06823 1.000 59.31238 366 THR A O 1
ATOM 5156 N N . ALA A 1 367 ? 348.79911 -1.03462 45.37994 1.000 82.65200 367 ALA A N 1
ATOM 5157 C CA . ALA A 1 367 ? 348.77776 -0.62914 46.77303 1.000 97.74848 367 ALA A CA 1
ATOM 5158 C C . ALA A 1 367 ? 349.36639 -1.74181 47.63702 1.000 84.41281 367 ALA A C 1
ATOM 5159 O O . ALA A 1 367 ? 350.08027 -2.61924 47.14511 1.000 77.36982 367 ALA A O 1
ATOM 5166 N N . ASP A 1 368 ? 349.32303 -1.51683 48.94804 1.000 101.04101 368 ASP A N 1
ATOM 5167 C CA . ASP A 1 368 ? 349.86314 -2.44603 49.93904 1.000 99.08295 368 ASP A CA 1
ATOM 5168 C C . ASP A 1 368 ? 349.96998 -3.88246 49.43690 1.000 88.68433 368 ASP A C 1
ATOM 5169 O O . ASP A 1 368 ? 350.23975 -4.80241 50.20870 1.000 84.76017 368 ASP A O 1
ATOM 5178 N N . SER B 1 4 ? 380.03444 -52.45244 65.75786 1.000 51.24299 4 SER B N 1
ATOM 5179 C CA . SER B 1 4 ? 378.95682 -51.82176 65.00496 1.000 51.96939 4 SER B CA 1
ATOM 5180 C C . SER B 1 4 ? 378.21884 -50.78777 65.85277 1.000 62.28115 4 SER B C 1
ATOM 5181 O O . SER B 1 4 ? 377.35632 -50.06850 65.34890 1.000 72.78238 4 SER B O 1
ATOM 5188 N N . ARG B 1 5 ? 378.65016 -50.62699 67.10144 1.000 60.93887 5 ARG B N 1
ATOM 5189 C CA . ARG B 1 5 ? 377.91059 -49.86299 68.09777 1.000 54.26707 5 ARG B CA 1
ATOM 5190 C C . ARG B 1 5 ? 378.79759 -48.74843 68.63045 1.000 64.42085 5 ARG B C 1
ATOM 5191 O O . ARG B 1 5 ? 379.94444 -48.99572 69.01875 1.000 65.27361 5 ARG B O 1
ATOM 5212 N N . VAL B 1 6 ? 378.25879 -47.52663 68.65958 1.000 61.00207 6 VAL B N 1
ATOM 5213 C CA . VAL B 1 6 ? 379.09713 -46.34678 68.85322 1.000 63.67863 6 VAL B CA 1
ATOM 5214 C C . VAL B 1 6 ? 379.86788 -46.45167 70.16326 1.000 64.83932 6 VAL B C 1
ATOM 5215 O O . VAL B 1 6 ? 381.03381 -46.04739 70.25006 1.000 65.99212 6 VAL B O 1
ATOM 5228 N N . GLU B 1 7 ? 379.23462 -47.00354 71.20062 1.000 53.26434 7 GLU B N 1
ATOM 5229 C CA . GLU B 1 7 ? 379.86119 -47.03478 72.51654 1.000 65.22884 7 GLU B CA 1
ATOM 5230 C C . GLU B 1 7 ? 381.07724 -47.95161 72.54014 1.000 71.26635 7 GLU B C 1
ATOM 5231 O O . GLU B 1 7 ? 382.04166 -47.68110 73.26608 1.000 46.51354 7 GLU B O 1
ATOM 5243 N N . GLU B 1 8 ? 381.05493 -49.03450 71.75973 1.000 68.47134 8 GLU B N 1
ATOM 5244 C CA . GLU B 1 8 ? 382.24055 -49.87501 71.63579 1.000 57.07002 8 GLU B CA 1
ATOM 5245 C C . GLU B 1 8 ? 383.33580 -49.16484 70.85167 1.000 52.86165 8 GLU B C 1
ATOM 5246 O O . GLU B 1 8 ? 384.52163 -49.28548 71.18079 1.000 52.44313 8 GLU B O 1
ATOM 5258 N N . LEU B 1 9 ? 382.96226 -48.46062 69.78084 1.000 66.63954 9 LEU B N 1
ATOM 5259 C CA . LEU B 1 9 ? 383.94646 -47.71617 69.00399 1.000 70.49256 9 LEU B CA 1
ATOM 5260 C C . LEU B 1 9 ? 384.73111 -46.75568 69.88801 1.000 50.15343 9 LEU B C 1
ATOM 5261 O O . LEU B 1 9 ? 385.95711 -46.65028 69.76855 1.000 49.44277 9 LEU B O 1
ATOM 5277 N N . VAL B 1 10 ? 384.04621 -46.07033 70.80460 1.000 47.54783 10 VAL B N 1
ATOM 5278 C CA . VAL B 1 10 ? 384.73365 -45.17274 71.72781 1.000 53.99065 10 VAL B CA 1
ATOM 5279 C C . VAL B 1 10 ? 385.66140 -45.95891 72.64619 1.000 51.78777 10 VAL B C 1
ATOM 5280 O O . VAL B 1 10 ? 386.73344 -45.47574 73.03061 1.000 48.46371 10 VAL B O 1
ATOM 5293 N N . ALA B 1 11 ? 385.25758 -47.17260 73.03091 1.000 45.13963 11 ALA B N 1
ATOM 5294 C CA . ALA B 1 11 ? 386.03360 -47.93432 74.00409 1.000 40.45752 11 ALA B CA 1
ATOM 5295 C C . ALA B 1 11 ? 387.30151 -48.50061 73.37841 1.000 41.46816 11 ALA B C 1
ATOM 5296 O O . ALA B 1 11 ? 388.34956 -48.55989 74.03119 1.000 52.40362 11 ALA B O 1
ATOM 5303 N N . ASP B 1 12 ? 387.22888 -48.92044 72.11407 1.000 43.97896 12 ASP B N 1
ATOM 5304 C CA . ASP B 1 12 ? 388.42474 -49.39842 71.43125 1.000 48.55056 12 ASP B CA 1
ATOM 5305 C C . ASP B 1 12 ? 389.42082 -48.26671 71.22049 1.000 47.03198 12 ASP B C 1
ATOM 5306 O O . ASP B 1 12 ? 390.63683 -48.49083 71.23841 1.000 49.64016 12 ASP B O 1
ATOM 5315 N N . ILE B 1 13 ? 388.92406 -47.06491 70.92224 1.000 53.92748 13 ILE B N 1
ATOM 5316 C CA . ILE B 1 13 ? 389.81143 -45.92923 70.69996 1.000 46.68717 13 ILE B CA 1
ATOM 5317 C C . ILE B 1 13 ? 390.54488 -45.55938 71.98388 1.000 40.70226 13 ILE B C 1
ATOM 5318 O O . ILE B 1 13 ? 391.76465 -45.35424 71.97744 1.000 35.61744 13 ILE B O 1
ATOM 5334 N N . ARG B 1 14 ? 389.82961 -45.51506 73.11289 1.000 43.11834 14 ARG B N 1
ATOM 5335 C CA . ARG B 1 14 ? 390.49978 -45.34079 74.39782 1.000 48.65317 14 ARG B CA 1
ATOM 5336 C C . ARG B 1 14 ? 391.50850 -46.45364 74.64282 1.000 51.36143 14 ARG B C 1
ATOM 5337 O O . ARG B 1 14 ? 392.61656 -46.20260 75.13049 1.000 64.69720 14 ARG B O 1
ATOM 5358 N N . ALA B 1 15 ? 391.16848 -47.68094 74.25115 1.000 42.87358 15 ALA B N 1
ATOM 5359 C CA . ALA B 1 15 ? 392.02766 -48.82078 74.53344 1.000 40.90759 15 ALA B CA 1
ATOM 5360 C C . ALA B 1 15 ? 393.31036 -48.79211 73.71687 1.000 50.09019 15 ALA B C 1
ATOM 5361 O O . ALA B 1 15 ? 394.14124 -49.69345 73.87383 1.000 47.37411 15 ALA B O 1
ATOM 5368 N N . GLY B 1 16 ? 393.42156 -47.87317 72.76086 1.000 53.50114 16 GLY B N 1
ATOM 5369 C CA . GLY B 1 16 ? 394.57171 -47.80110 71.88845 1.000 52.68788 16 GLY B CA 1
ATOM 5370 C C . GLY B 1 16 ? 394.47154 -48.64591 70.64315 1.000 46.17396 16 GLY B C 1
ATOM 5371 O O . GLY B 1 16 ? 395.43552 -48.69718 69.86951 1.000 47.46885 16 GLY B O 1
ATOM 5375 N N . LYS B 1 17 ? 393.31547 -49.24739 70.38582 1.000 39.68378 17 LYS B N 1
ATOM 5376 C CA . LYS B 1 17 ? 393.10945 -50.03796 69.18748 1.000 60.48878 17 LYS B CA 1
ATOM 5377 C C . LYS B 1 17 ? 392.66697 -49.13034 68.04246 1.000 56.23309 17 LYS B C 1
ATOM 5378 O O . LYS B 1 17 ? 392.49413 -47.91946 68.20167 1.000 60.07035 17 LYS B O 1
ATOM 5397 N N . MET B 1 18 ? 392.49235 -49.72256 66.86855 1.000 58.58855 18 MET B N 1
ATOM 5398 C CA . MET B 1 18 ? 391.93266 -49.01722 65.72904 1.000 41.79978 18 MET B CA 1
ATOM 5399 C C . MET B 1 18 ? 390.42578 -49.23313 65.65367 1.000 43.96316 18 MET B C 1
ATOM 5400 O O . MET B 1 18 ? 389.87490 -50.18166 66.21805 1.000 50.28759 18 MET B O 1
ATOM 5414 N N . VAL B 1 19 ? 389.77636 -48.38042 64.86973 1.000 37.06235 19 VAL B N 1
ATOM 5415 C CA . VAL B 1 19 ? 388.36675 -48.52872 64.53431 1.000 35.07265 19 VAL B CA 1
ATOM 5416 C C . VAL B 1 19 ? 388.18269 -48.05062 63.10258 1.000 35.79906 19 VAL B C 1
ATOM 5417 O O . VAL B 1 19 ? 388.94877 -47.21027 62.61994 1.000 44.20001 19 VAL B O 1
ATOM 5430 N N . ILE B 1 20 ? 387.30420 -48.72674 62.36965 1.000 39.69160 20 ILE B N 1
ATOM 5431 C CA . ILE B 1 20 ? 386.98900 -48.36674 60.99201 1.000 42.61297 20 ILE B CA 1
ATOM 5432 C C . ILE B 1 20 ? 385.73443 -47.50652 60.99365 1.000 46.55295 20 ILE B C 1
ATOM 5433 O O . ILE B 1 20 ? 384.77162 -47.80270 61.71249 1.000 48.77163 20 ILE B O 1
ATOM 5449 N N . LEU B 1 21 ? 385.78096 -46.39053 60.26956 1.000 47.46096 21 LEU B N 1
ATOM 5450 C CA . LEU B 1 21 ? 384.69269 -45.42000 60.24921 1.000 52.18253 21 LEU B CA 1
ATOM 5451 C C . LEU B 1 21 ? 384.24837 -45.21332 58.80947 1.000 49.10323 21 LEU B C 1
ATOM 5452 O O . LEU B 1 21 ? 385.04479 -44.78678 57.96615 1.000 50.86399 21 LEU B O 1
ATOM 5468 N N . MET B 1 22 ? 382.96299 -45.42986 58.55482 1.000 36.39125 22 MET B N 1
ATOM 5469 C CA . MET B 1 22 ? 382.36101 -45.15080 57.25994 1.000 40.03116 22 MET B CA 1
ATOM 5470 C C . MET B 1 22 ? 381.55915 -43.85854 57.32573 1.000 46.79771 22 MET B C 1
ATOM 5471 O O . MET B 1 22 ? 380.94247 -43.54919 58.34989 1.000 42.72355 22 MET B O 1
ATOM 5485 N N . ASP B 1 23 ? 381.62407 -43.07841 56.24926 1.000 54.74076 23 ASP B N 1
ATOM 5486 C CA . ASP B 1 23 ? 380.74045 -41.93999 56.06518 1.000 56.46989 23 ASP B CA 1
ATOM 5487 C C . ASP B 1 23 ? 379.51717 -42.33893 55.23957 1.000 51.14038 23 ASP B C 1
ATOM 5488 O O . ASP B 1 23 ? 379.30470 -43.51152 54.92147 1.000 54.78024 23 ASP B O 1
ATOM 5497 N N . ASP B 1 24 ? 378.62389 -41.37290 55.02817 1.000 55.07239 24 ASP B N 1
ATOM 5498 C CA . ASP B 1 24 ? 377.41488 -41.62339 54.25533 1.000 57.64898 24 ASP B CA 1
ATOM 5499 C C . ASP B 1 24 ? 377.76331 -42.18299 52.88162 1.000 50.84035 24 ASP B C 1
ATOM 5500 O O . ASP B 1 24 ? 378.66898 -41.69269 52.20156 1.000 52.94845 24 ASP B O 1
ATOM 5509 N N . GLU B 1 25 ? 377.01271 -43.20411 52.46073 1.000 58.04116 25 GLU B N 1
ATOM 5510 C CA . GLU B 1 25 ? 377.28700 -43.85516 51.18439 1.000 62.09163 25 GLU B CA 1
ATOM 5511 C C . GLU B 1 25 ? 377.14227 -42.90391 50.00235 1.000 54.88289 25 GLU B C 1
ATOM 5512 O O . GLU B 1 25 ? 377.71504 -43.16788 48.93994 1.000 45.57391 25 GLU B O 1
ATOM 5524 N N . ASP B 1 26 ? 376.42832 -41.79117 50.16947 1.000 54.40125 26 ASP B N 1
ATOM 5525 C CA . ASP B 1 26 ? 376.30619 -40.77411 49.13239 1.000 48.88217 26 ASP B CA 1
ATOM 5526 C C . ASP B 1 26 ? 377.17656 -39.55561 49.40915 1.000 58.64122 26 ASP B C 1
ATOM 5527 O O . ASP B 1 26 ? 376.97166 -38.50580 48.79110 1.000 57.78851 26 ASP B O 1
ATOM 5536 N N . ARG B 1 27 ? 378.03729 -39.64267 50.41835 1.000 60.40196 27 ARG B N 1
ATOM 5537 C CA .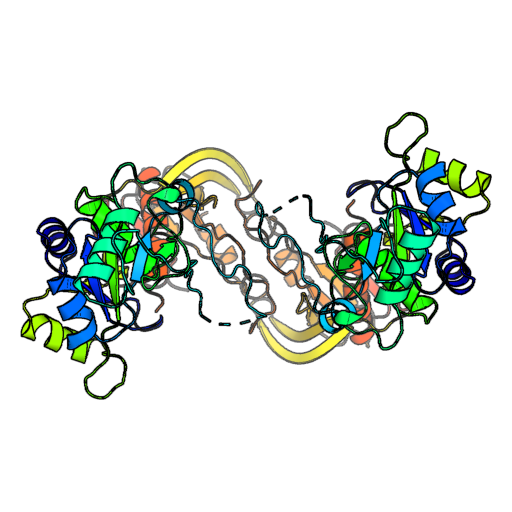 ARG B 1 27 ? 379.27609 -38.88694 50.53217 1.000 55.10399 27 ARG B CA 1
ATOM 5538 C C . ARG B 1 27 ? 380.42003 -39.72563 49.95535 1.000 55.35662 27 ARG B C 1
ATOM 5539 O O . ARG B 1 27 ? 380.20846 -40.50713 49.02432 1.000 58.68861 27 ARG B O 1
ATOM 5560 N N . GLU B 1 28 ? 381.66073 -39.36931 50.29829 1.000 44.98963 28 GLU B N 1
ATOM 5561 C CA . GLU B 1 28 ? 382.84198 -40.05518 49.78847 1.000 44.80012 28 GLU B CA 1
ATOM 5562 C C . GLU B 1 28 ? 382.66036 -41.56846 49.73344 1.000 42.43933 28 GLU B C 1
ATOM 5563 O O . GLU B 1 28 ? 383.15515 -42.22155 48.80872 1.000 47.30303 28 GLU B O 1
ATOM 5575 N N . ASN B 1 29 ? 381.94511 -42.13451 50.70758 1.000 45.59759 29 ASN B N 1
ATOM 5576 C CA . ASN B 1 29 ? 381.60843 -43.55985 50.70282 1.000 54.18806 29 ASN B CA 1
ATOM 5577 C C . ASN B 1 29 ? 382.86595 -44.41898 50.85017 1.000 56.46988 29 ASN B C 1
ATOM 5578 O O . ASN B 1 29 ? 383.13478 -45.31476 50.04668 1.000 53.31956 29 ASN B O 1
ATOM 5589 N N . GLU B 1 30 ? 383.64903 -44.11464 51.87782 1.000 44.76855 30 GLU B N 1
ATOM 5590 C CA . GLU B 1 30 ? 384.92717 -44.76064 52.11019 1.000 42.19196 30 GLU B CA 1
ATOM 5591 C C . GLU B 1 30 ? 384.99337 -45.21297 53.56072 1.000 45.74758 30 GLU B C 1
ATOM 5592 O O . GLU B 1 30 ? 384.32159 -44.66038 54.43742 1.000 48.06102 30 GLU B O 1
ATOM 5604 N N . GLY B 1 31 ? 385.87332 -46.17475 53.81450 1.000 44.91066 31 GLY B N 1
ATOM 5605 C CA . GLY B 1 31 ? 386.18121 -46.61775 55.16141 1.000 47.50832 31 GLY B CA 1
ATOM 5606 C C . GLY B 1 31 ? 387.59049 -46.20021 55.54992 1.000 48.89007 31 GLY B C 1
ATOM 5607 O O . GLY B 1 31 ? 388.53557 -46.37581 54.77868 1.000 52.34837 31 GLY B O 1
ATOM 5611 N N . ASP B 1 32 ? 387.70319 -45.61934 56.74010 1.000 48.10053 32 ASP B N 1
ATOM 5612 C CA . ASP B 1 32 ? 388.97967 -45.18459 57.29025 1.000 55.79875 32 ASP B CA 1
ATOM 5613 C C . ASP B 1 32 ? 389.25271 -45.95406 58.57294 1.000 41.18393 32 ASP B C 1
ATOM 5614 O O . ASP B 1 32 ? 388.43452 -45.92885 59.49800 1.000 49.79016 32 ASP B O 1
ATOM 5623 N N . LEU B 1 33 ? 390.44141 -46.54672 58.66764 1.000 35.42005 33 LEU B N 1
ATOM 5624 C CA . LEU B 1 33 ? 391.01126 -46.86027 59.97086 1.000 35.44373 33 LEU B CA 1
ATOM 5625 C C . LEU B 1 33 ? 391.14708 -45.58982 60.79947 1.000 40.26798 33 LEU B C 1
ATOM 5626 O O . LEU B 1 33 ? 391.34837 -44.49989 60.25909 1.000 42.28928 33 LEU B O 1
ATOM 5642 N N . VAL B 1 34 ? 390.85748 -45.70657 62.09339 1.000 40.04690 34 VAL B N 1
ATOM 5643 C CA . VAL B 1 34 ? 390.83520 -44.56047 62.99660 1.000 38.11248 34 VAL B CA 1
ATOM 5644 C C . VAL B 1 34 ? 391.41806 -45.00329 64.33008 1.000 45.52651 34 VAL B C 1
ATOM 5645 O O . VAL B 1 34 ? 390.95135 -45.98496 64.91913 1.000 50.31128 34 VAL B O 1
ATOM 5658 N N . ILE B 1 35 ? 392.46535 -44.31441 64.78017 1.000 46.22135 35 ILE B N 1
ATOM 5659 C CA . ILE B 1 35 ? 393.09361 -44.58479 66.06660 1.000 53.13000 35 ILE B CA 1
ATOM 5660 C C . ILE B 1 35 ? 393.35187 -43.25930 66.76809 1.000 45.27388 35 ILE B C 1
ATOM 5661 O O . ILE B 1 35 ? 393.62886 -42.24006 66.12854 1.000 47.60307 35 ILE B O 1
ATOM 5677 N N . ALA B 1 36 ? 393.30388 -43.28834 68.09776 1.000 45.81074 36 ALA B N 1
ATOM 5678 C CA . ALA B 1 36 ? 393.62513 -42.10401 68.88191 1.000 39.77060 36 ALA B CA 1
ATOM 5679 C C . ALA B 1 36 ? 395.06648 -41.68710 68.62894 1.000 53.06687 36 ALA B C 1
ATOM 5680 O O . ALA B 1 36 ? 395.99017 -42.49179 68.78710 1.000 64.98144 36 ALA B O 1
ATOM 5687 N N . ALA B 1 37 ? 395.24328 -40.47021 68.10827 1.000 48.62952 37 ALA B N 1
ATOM 5688 C CA . ALA B 1 37 ? 396.58025 -39.99170 67.77829 1.000 44.46061 37 ALA B CA 1
ATOM 5689 C C . ALA B 1 37 ? 397.51506 -40.06553 68.97712 1.000 46.55297 37 ALA B C 1
ATOM 5690 O O . ALA B 1 37 ? 398.71391 -40.31734 68.81219 1.000 55.08027 37 ALA B O 1
ATOM 5697 N N . THR B 1 38 ? 396.97403 -39.94933 70.19188 1.000 48.21107 38 THR B N 1
ATOM 5698 C CA . THR B 1 38 ? 397.80964 -40.03799 71.38351 1.000 60.17297 38 THR B CA 1
ATOM 5699 C C . THR B 1 38 ? 398.31930 -41.45477 71.60964 1.000 58.75970 38 THR B C 1
ATOM 5700 O O . THR B 1 38 ? 399.37876 -41.64020 72.21838 1.000 74.02199 38 THR B O 1
ATOM 5711 N N . HIS B 1 39 ? 397.57129 -42.46004 71.16161 1.000 50.57977 39 HIS B N 1
ATOM 5712 C CA . HIS B 1 39 ? 397.93279 -43.85496 71.36267 1.000 50.91928 39 HIS B CA 1
ATOM 5713 C C . HIS B 1 39 ? 398.56935 -44.47358 70.12555 1.000 56.54886 39 HIS B C 1
ATOM 5714 O O . HIS B 1 39 ? 398.75444 -45.69384 70.07954 1.000 55.91723 39 HIS B O 1
ATOM 5728 N N . VAL B 1 40 ? 398.93285 -43.65876 69.13446 1.000 52.22995 40 VAL B N 1
ATOM 5729 C CA . VAL B 1 40 ? 399.47261 -44.18896 67.89061 1.000 50.19287 40 VAL B CA 1
ATOM 5730 C C . VAL B 1 40 ? 400.89150 -44.68993 68.12103 1.000 47.16094 40 VAL B C 1
ATOM 5731 O O . VAL B 1 40 ? 401.68480 -44.06657 68.83997 1.000 46.70297 40 VAL B O 1
ATOM 5744 N N . ARG B 1 41 ? 401.21912 -45.82052 67.50536 1.000 52.83788 41 ARG B N 1
ATOM 5745 C CA . ARG B 1 41 ? 402.52208 -46.44788 67.64934 1.000 46.92139 41 ARG B CA 1
ATOM 5746 C C . ARG B 1 41 ? 403.08432 -46.76059 66.27187 1.000 41.34183 41 ARG B C 1
ATOM 5747 O O . ARG B 1 41 ? 402.33783 -46.77851 65.28846 1.000 43.41836 41 ARG B O 1
ATOM 5768 N N . PRO B 1 42 ? 404.41399 -46.84576 66.14798 1.000 44.34214 42 PRO B N 1
ATOM 5769 C CA . PRO B 1 42 ? 405.01026 -47.18948 64.84903 1.000 43.44204 42 PRO B CA 1
ATOM 5770 C C . PRO B 1 42 ? 404.25053 -48.28759 64.12395 1.000 36.00438 42 PRO B C 1
ATOM 5771 O O . PRO B 1 42 ? 403.78392 -48.08400 62.99877 1.000 34.81997 42 PRO B O 1
ATOM 5782 N N . GLU B 1 43 ? 403.98077 -49.39205 64.82225 1.000 54.67754 43 GLU B N 1
ATOM 5783 C CA . GLU B 1 43 ? 403.30994 -50.52174 64.19178 1.000 49.16903 43 GLU B CA 1
ATOM 5784 C C . GLU B 1 43 ? 401.87991 -50.19221 63.78373 1.000 47.20833 43 GLU B C 1
ATOM 5785 O O . GLU B 1 43 ? 401.29928 -50.91926 62.97153 1.000 53.83275 43 GLU B O 1
ATOM 5797 N N . ASP B 1 44 ? 401.29646 -49.12201 64.32782 1.000 54.33808 44 ASP B N 1
ATOM 5798 C CA . ASP B 1 44 ? 399.98133 -48.69118 63.86656 1.000 53.99856 44 ASP B CA 1
ATOM 5799 C C . ASP B 1 44 ? 400.06826 -48.02220 62.50045 1.000 46.98725 44 ASP B C 1
ATOM 5800 O O . ASP B 1 44 ? 399.33444 -48.39407 61.57707 1.000 52.34837 44 ASP B O 1
ATOM 5809 N N . ILE B 1 45 ? 401.06279 -47.15363 62.30603 1.000 49.15061 45 ILE B N 1
ATOM 5810 C CA . ILE B 1 45 ? 401.28289 -46.56816 60.98739 1.000 43.92368 45 ILE B CA 1
ATOM 5811 C C . ILE B 1 45 ? 401.61189 -47.65687 59.97597 1.000 40.79703 45 ILE B C 1
ATOM 5812 O O . ILE B 1 45 ? 401.13151 -47.63276 58.83674 1.000 42.87356 45 ILE B O 1
ATOM 5828 N N . ASN B 1 46 ? 402.38178 -48.66351 60.39549 1.000 47.58726 46 ASN B N 1
ATOM 5829 C CA . ASN B 1 46 ? 402.78629 -49.71903 59.47379 1.000 45.55808 46 ASN B CA 1
ATOM 5830 C C . ASN B 1 46 ? 401.59589 -50.56808 59.04609 1.000 40.47331 46 ASN B C 1
ATOM 5831 O O . ASN B 1 46 ? 401.51132 -50.98689 57.88612 1.000 45.40017 46 ASN B O 1
ATOM 5842 N N . PHE B 1 47 ? 400.70133 -50.88940 59.98269 1.000 45.61335 47 PHE B N 1
ATOM 5843 C CA . PHE B 1 47 ? 399.45458 -51.54948 59.61323 1.000 44.01054 47 PHE B CA 1
ATOM 5844 C C . PHE B 1 47 ? 398.64696 -50.69699 58.64300 1.000 38.37309 47 PHE B C 1
ATOM 5845 O O . PHE B 1 47 ? 398.00672 -51.22400 57.72552 1.000 49.98754 47 PHE B O 1
ATOM 5862 N N . MET B 1 48 ? 398.66944 -49.37533 58.82434 1.000 45.51068 48 MET B N 1
ATOM 5863 C CA . MET B 1 48 ? 397.83605 -48.50199 58.00636 1.000 38.84678 48 MET B CA 1
ATOM 5864 C C . MET B 1 48 ? 398.33578 -48.46034 56.56995 1.000 33.13821 48 MET B C 1
ATOM 5865 O O . MET B 1 48 ? 397.56371 -48.66278 55.62516 1.000 40.29166 48 MET B O 1
ATOM 5879 N N . ILE B 1 49 ? 399.62651 -48.17628 56.38441 1.000 30.77741 49 ILE B N 1
ATOM 5880 C CA . ILE B 1 49 ? 400.19454 -48.11117 55.04538 1.000 42.92090 49 ILE B CA 1
ATOM 5881 C C . ILE B 1 49 ? 400.26739 -49.47280 54.37488 1.000 44.92906 49 ILE B C 1
ATOM 5882 O O . ILE B 1 49 ? 400.59466 -49.54591 53.18627 1.000 48.54265 49 ILE B O 1
ATOM 5898 N N . THR B 1 50 ? 400.03741 -50.55561 55.11868 1.000 40.93914 50 THR B N 1
ATOM 5899 C CA . THR B 1 50 ? 400.13366 -51.90720 54.57776 1.000 43.78155 50 THR B CA 1
ATOM 5900 C C . THR B 1 50 ? 398.77845 -52.46794 54.16258 1.000 41.50759 50 THR B C 1
ATOM 5901 O O . THR B 1 50 ? 398.63144 -52.96161 53.04102 1.000 37.30712 50 THR B O 1
ATOM 5912 N N . HIS B 1 51 ? 397.79623 -52.44471 55.06204 1.000 37.78877 51 HIS B N 1
ATOM 5913 C CA . HIS B 1 51 ? 396.52370 -53.11510 54.84103 1.000 44.83956 51 HIS B CA 1
ATOM 5914 C C . HIS B 1 51 ? 395.37925 -52.14544 54.58704 1.000 48.77953 51 HIS B C 1
ATOM 5915 O O . HIS B 1 51 ? 394.26203 -52.58965 54.30333 1.000 51.81147 51 HIS B O 1
ATOM 5929 N N . ALA B 1 52 ? 395.63148 -50.83936 54.63881 1.000 47.56359 52 ALA B N 1
ATOM 5930 C CA . ALA B 1 52 ? 394.69320 -49.84196 54.14257 1.000 45.27389 52 ALA B CA 1
ATOM 5931 C C . ALA B 1 52 ? 395.23167 -49.06859 52.94830 1.000 52.10357 52 ALA B C 1
ATOM 5932 O O . ALA B 1 52 ? 394.53757 -48.92982 51.93702 1.000 44.16847 52 ALA B O 1
ATOM 5939 N N . ARG B 1 53 ? 396.46828 -48.57835 53.03018 1.000 49.68754 53 ARG B N 1
ATOM 5940 C CA . ARG B 1 53 ? 397.19695 -48.04720 51.88321 1.000 49.60070 53 ARG B CA 1
ATOM 5941 C C . ARG B 1 53 ? 396.55396 -46.79517 51.30603 1.000 53.13002 53 ARG B C 1
ATOM 5942 O O . ARG B 1 53 ? 396.95858 -46.33348 50.23375 1.000 45.96079 53 ARG B O 1
ATOM 5963 N N . GLY B 1 54 ? 395.77804 -46.08243 52.11620 1.000 49.90075 54 GLY B N 1
ATOM 5964 C CA . GLY B 1 54 ? 395.43587 -44.70768 51.83319 1.000 59.04125 54 GLY B CA 1
ATOM 5965 C C . GLY B 1 54 ? 396.47461 -43.74341 52.36874 1.000 54.55914 54 GLY B C 1
ATOM 5966 O O . GLY B 1 54 ? 397.56459 -44.12189 52.80198 1.000 51.02192 54 GLY B O 1
ATOM 5970 N N . LEU B 1 55 ? 396.10947 -42.46779 52.35619 1.000 41.00235 55 LEU B N 1
ATOM 5971 C CA . LEU B 1 55 ? 396.93319 -41.44167 52.97819 1.000 51.62192 55 LEU B CA 1
ATOM 5972 C C . LEU B 1 55 ? 396.73770 -41.49072 54.48738 1.000 42.72356 55 LEU B C 1
ATOM 5973 O O . LEU B 1 55 ? 395.62009 -41.31006 54.98297 1.000 39.99954 55 LEU B O 1
ATOM 5989 N N . VAL B 1 56 ? 397.82850 -41.68807 55.22097 1.000 42.50250 56 VAL B N 1
ATOM 5990 C CA . VAL B 1 56 ? 397.77903 -41.53680 56.66875 1.000 54.86705 56 VAL B CA 1
ATOM 5991 C C . VAL B 1 56 ? 397.68490 -40.05294 56.99421 1.000 43.67104 56 VAL B C 1
ATOM 5992 O O . VAL B 1 56 ? 398.50777 -39.24863 56.54197 1.000 38.18354 56 VAL B O 1
ATOM 6005 N N . CYS B 1 57 ? 396.63357 -39.67473 57.71131 1.000 44.27896 57 CYS B N 1
ATOM 6006 C CA . CYS B 1 57 ? 396.36005 -38.28314 58.02374 1.000 34.48049 57 CYS B CA 1
ATOM 6007 C C . CYS B 1 57 ? 396.09009 -38.16515 59.51626 1.000 37.33871 57 CYS B C 1
ATOM 6008 O O . CYS B 1 57 ? 395.97142 -39.16996 60.22277 1.000 39.50210 57 CYS B O 1
ATOM 6016 N N . LEU B 1 58 ? 396.23477 -36.93963 60.01685 1.000 45.84230 58 LEU B N 1
ATOM 6017 C CA . LEU B 1 58 ? 396.27595 -36.66815 61.45326 1.000 38.30987 58 LEU B CA 1
ATOM 6018 C C . LEU B 1 58 ? 395.25206 -35.57543 61.74378 1.000 43.14990 58 LEU B C 1
ATOM 6019 O O . LEU B 1 58 ? 395.46838 -34.40960 61.40431 1.000 47.86362 58 LEU B O 1
ATOM 6035 N N . THR B 1 59 ? 394.07225 -35.97832 62.19884 1.000 41.16809 59 THR B N 1
ATOM 6036 C CA . THR B 1 59 ? 392.99480 -35.02511 62.41986 1.000 40.00738 59 THR B CA 1
ATOM 6037 C C . THR B 1 59 ? 393.28411 -34.18454 63.65805 1.000 28.32186 59 THR B C 1
ATOM 6038 O O . THR B 1 59 ? 393.61671 -34.72150 64.71818 1.000 28.56658 59 THR B O 1
ATOM 6049 N N . LEU B 1 60 ? 393.22056 -32.86172 63.50656 1.000 33.00397 60 LEU B N 1
ATOM 6050 C CA . LEU B 1 60 ? 393.47113 -31.92720 64.59451 1.000 42.99983 60 LEU B CA 1
ATOM 6051 C C . LEU B 1 60 ? 392.26493 -31.01623 64.77153 1.000 39.91267 60 LEU B C 1
ATOM 6052 O O . LEU B 1 60 ? 391.62313 -30.61195 63.79625 1.000 32.48286 60 LEU B O 1
ATOM 6068 N N . SER B 1 61 ? 392.14623 -30.48412 65.98332 1.000 41.08124 61 SER B N 1
ATOM 6069 C CA . SER B 1 61 ? 391.22839 -29.39085 66.25025 1.000 42.69987 61 SER B CA 1
ATOM 6070 C C . SER B 1 61 ? 391.80543 -28.07031 65.74975 1.000 50.07180 61 SER B C 1
ATOM 6071 O O . SER B 1 61 ? 393.02136 -27.89619 65.62896 1.000 59.98348 61 SER B O 1
ATOM 6079 N N . ARG B 1 62 ? 390.91294 -27.09410 65.57349 1.000 50.42973 62 ARG B N 1
ATOM 6080 C CA . ARG B 1 62 ? 391.34454 -25.75052 65.20655 1.000 48.63739 62 ARG B CA 1
ATOM 6081 C C . ARG B 1 62 ? 392.20373 -25.13086 66.29982 1.000 43.78159 62 ARG B C 1
ATOM 6082 O O . ARG B 1 62 ? 393.25367 -24.54307 66.01385 1.000 49.52171 62 ARG B O 1
ATOM 6103 N N . GLU B 1 63 ? 391.83659 -25.35385 67.56341 1.000 43.93161 63 GLU B N 1
ATOM 6104 C CA . GLU B 1 63 ? 392.66973 -24.89871 68.67091 1.000 53.95907 63 GLU B CA 1
ATOM 6105 C C . GLU B 1 63 ? 394.09128 -25.43413 68.54540 1.000 46.10292 63 GLU B C 1
ATOM 6106 O O . GLU B 1 63 ? 395.05086 -24.65858 68.46543 1.000 49.75859 63 GLU B O 1
ATOM 6118 N N . ARG B 1 64 ? 394.22980 -26.74927 68.35397 1.000 42.51827 64 ARG B N 1
ATOM 6119 C CA . ARG B 1 64 ? 395.56029 -27.34419 68.30109 1.000 43.00783 64 ARG B CA 1
ATOM 6120 C C . ARG B 1 64 ? 396.34810 -26.83249 67.10413 1.000 54.10119 64 ARG B C 1
ATOM 6121 O O . ARG B 1 64 ? 397.57638 -26.71103 67.17355 1.000 60.07034 64 ARG B O 1
ATOM 6142 N N . CYS B 1 65 ? 395.66404 -26.53829 65.99770 1.000 44.80803 65 CYS B N 1
ATOM 6143 C CA . CYS B 1 65 ? 396.34004 -25.96470 64.84108 1.000 43.26838 65 CYS B CA 1
ATOM 6144 C C . CYS B 1 65 ? 396.82892 -24.55284 65.13570 1.000 50.94295 65 CYS B C 1
ATOM 6145 O O . CYS B 1 65 ? 397.97486 -24.20963 64.82177 1.000 57.89113 65 CYS B O 1
ATOM 6153 N N . LYS B 1 66 ? 396.00365 -23.74411 65.80367 1.000 50.62714 66 LYS B N 1
ATOM 6154 C CA . LYS B 1 66 ? 396.45666 -22.43165 66.25194 1.000 57.29896 66 LYS B CA 1
ATOM 6155 C C . LYS B 1 66 ? 397.57941 -22.55861 67.27452 1.000 55.14343 66 LYS B C 1
ATOM 6156 O O . LYS B 1 66 ? 398.61791 -21.89754 67.15753 1.000 53.80119 66 LYS B O 1
ATOM 6175 N N . GLN B 1 67 ? 397.41681 -23.45734 68.24992 1.000 46.02396 67 GLN B N 1
ATOM 6176 C CA . GLN B 1 67 ? 398.50740 -23.75046 69.17425 1.000 44.65009 67 GLN B CA 1
ATOM 6177 C C . GLN B 1 67 ? 399.76452 -24.16915 68.42349 1.000 48.33734 67 GLN B C 1
ATOM 6178 O O . GLN B 1 67 ? 400.86475 -23.69591 68.73207 1.000 46.48189 67 GLN B O 1
ATOM 6192 N N . LEU B 1 68 ? 399.59919 -24.91190 67.33317 1.000 42.13141 68 LEU B N 1
ATOM 6193 C CA . LEU B 1 68 ? 400.72234 -25.33247 66.50917 1.000 51.14821 68 LEU B CA 1
ATOM 6194 C C . LEU B 1 68 ? 401.12422 -24.29313 65.47146 1.000 53.76961 68 LEU B C 1
ATOM 6195 O O . LEU B 1 68 ? 402.15592 -24.46621 64.81512 1.000 53.38272 68 LEU B O 1
ATOM 6211 N N . ASN B 1 69 ? 400.40876 -23.17119 65.38983 1.000 57.55162 69 ASN B N 1
ATOM 6212 C CA . ASN B 1 69 ? 400.67337 -22.15154 64.37625 1.000 54.06175 69 ASN B CA 1
ATOM 6213 C C . ASN B 1 69 ? 400.62818 -22.75330 62.97299 1.000 53.58801 69 ASN B C 1
ATOM 6214 O O . ASN B 1 69 ? 401.55091 -22.59676 62.17054 1.000 55.56192 69 ASN B O 1
ATOM 6225 N N . LEU B 1 70 ? 399.57039 -23.51839 62.71066 1.000 52.08783 70 LEU B N 1
ATOM 6226 C CA . LEU B 1 70 ? 399.51542 -24.42234 61.56401 1.000 53.31161 70 LEU B CA 1
ATOM 6227 C C . LEU B 1 70 ? 398.25672 -24.12656 60.75324 1.000 44.53956 70 LEU B C 1
ATOM 6228 O O . LEU B 1 70 ? 397.15187 -24.51267 61.15949 1.000 44.09739 70 LEU B O 1
ATOM 6244 N N . PRO B 1 71 ? 398.38639 -23.44568 59.60637 1.000 40.25220 71 PRO B N 1
ATOM 6245 C CA . PRO B 1 71 ? 397.18605 -23.01243 58.87630 1.000 42.28139 71 PRO B CA 1
ATOM 6246 C C . PRO B 1 71 ? 396.76046 -23.98400 57.78600 1.000 46.96350 71 PRO B C 1
ATOM 6247 O O . PRO B 1 71 ? 397.52275 -24.87967 57.40789 1.000 48.21894 71 PRO B O 1
ATOM 6258 N N . LEU B 1 72 ? 395.63204 -23.68644 57.14526 1.000 41.87083 72 LEU B N 1
ATOM 6259 C CA . LEU B 1 72 ? 395.26289 -24.37101 55.91514 1.000 42.62091 72 LEU B CA 1
ATOM 6260 C C . LEU B 1 72 ? 396.25591 -24.04982 54.80632 1.000 52.44314 72 LEU B C 1
ATOM 6261 O O . LEU B 1 72 ? 396.60194 -22.88691 54.57832 1.000 69.11087 72 LEU B O 1
ATOM 6277 N N . MET B 1 73 ? 396.64282 -25.08134 54.05210 1.000 48.73219 73 MET B N 1
ATOM 6278 C CA . MET B 1 73 ? 397.61760 -24.88977 52.98583 1.000 56.13829 73 MET B CA 1
ATOM 6279 C C . MET B 1 73 ? 396.99202 -24.29499 51.72883 1.000 61.86271 73 MET B C 1
ATOM 6280 O O . MET B 1 73 ? 397.66072 -23.54328 51.01102 1.000 80.15693 73 MET B O 1
ATOM 6294 N N . VAL B 1 74 ? 395.72170 -24.59001 51.45840 1.000 60.84418 74 VAL B N 1
ATOM 6295 C CA . VAL B 1 74 ? 394.94778 -23.89100 50.43912 1.000 76.77756 74 VAL B CA 1
ATOM 6296 C C . VAL B 1 74 ? 393.64488 -23.41201 51.06036 1.000 75.06426 74 VAL B C 1
ATOM 6297 O O . VAL B 1 74 ? 393.02886 -24.12616 51.85962 1.000 84.22323 74 VAL B O 1
ATOM 6310 N N . ASP B 1 75 ? 393.23596 -22.19259 50.70880 1.000 63.17344 75 ASP B N 1
ATOM 6311 C CA . ASP B 1 75 ? 392.04475 -21.58234 51.28889 1.000 81.03338 75 ASP B CA 1
ATOM 6312 C C . ASP B 1 75 ? 390.83850 -21.65162 50.35668 1.000 92.57690 75 ASP B C 1
ATOM 6313 O O . ASP B 1 75 ? 389.84589 -22.31596 50.66869 1.000 99.65140 75 ASP B O 1
ATOM 6322 N N . GLN B 1 76 ? 390.93560 -21.02909 49.18601 1.000 99.59875 76 GLN B N 1
ATOM 6323 C CA . GLN B 1 76 ? 389.88508 -21.04431 48.17719 1.000 94.70087 76 GLN B CA 1
ATOM 6324 C C . GLN B 1 76 ? 390.37563 -21.79380 46.94595 1.000 111.80282 76 GLN B C 1
ATOM 6325 O O . GLN B 1 76 ? 391.54555 -21.67603 46.56757 1.000 112.86879 76 GLN B O 1
ATOM 6339 N N . ASN B 1 77 ? 389.50390 -22.61271 46.35707 1.000 106.89962 77 ASN B N 1
ATOM 6340 C CA . ASN B 1 77 ? 389.93325 -23.60239 45.37467 1.000 85.34451 77 ASN B CA 1
ATOM 6341 C C . ASN B 1 77 ? 389.42639 -23.29041 43.98115 1.000 86.98676 77 ASN B C 1
ATOM 6342 O O . ASN B 1 77 ? 390.23150 -23.02725 43.07949 1.000 96.13782 77 ASN B O 1
ATOM 6353 N N . GLY B 1 78 ? 388.11769 -23.23034 43.77200 1.000 85.38396 78 GLY B N 1
ATOM 6354 C CA . GLY B 1 78 ? 387.59544 -23.06136 42.43796 1.000 96.84842 78 GLY B CA 1
ATOM 6355 C C . GLY B 1 78 ? 386.19702 -22.49351 42.39823 1.000 95.76940 78 GLY B C 1
ATOM 6356 O O . GLY B 1 78 ? 385.67084 -22.01803 43.40561 1.000 108.06819 78 GLY B O 1
ATOM 6360 N N . ALA B 1 79 ? 385.53061 -22.74221 41.27316 1.000 91.93738 79 ALA B N 1
ATOM 6361 C CA . ALA B 1 79 ? 384.09081 -22.55076 41.15204 1.000 102.69912 79 ALA B CA 1
ATOM 6362 C C . ALA B 1 79 ? 383.34326 -23.84272 41.46544 1.000 100.36997 79 ALA B C 1
ATOM 6363 O O . ALA B 1 79 ? 383.87424 -24.93875 41.28467 1.000 112.75822 79 ALA B O 1
ATOM 6370 N N . GLY B 1 82 ? 386.79585 -31.79947 45.76841 1.000 59.00449 82 GLY B N 1
ATOM 6371 C CA . GLY B 1 82 ? 386.01914 -32.05668 46.96590 1.000 77.82774 82 GLY B CA 1
ATOM 6372 C C . GLY B 1 82 ? 386.21769 -30.99615 48.02960 1.000 91.03717 82 GLY B C 1
ATOM 6373 O O . GLY B 1 82 ? 387.02675 -30.08286 47.86340 1.000 75.00904 82 GLY B O 1
ATOM 6376 N N . THR B 1 83 ? 385.47979 -31.12452 49.13070 1.000 96.54048 83 THR B N 1
ATOM 6377 C CA . THR B 1 83 ? 385.63554 -30.25705 50.29380 1.000 85.58132 83 THR B CA 1
ATOM 6378 C C . THR B 1 83 ? 386.40719 -31.02157 51.36483 1.000 61.46799 83 THR B C 1
ATOM 6379 O O . THR B 1 83 ? 385.88247 -31.96742 51.96159 1.000 72.10335 83 THR B O 1
ATOM 6390 N N . ASN B 1 84 ? 387.65399 -30.61746 51.60119 1.000 61.86267 84 ASN B N 1
ATOM 6391 C CA . ASN B 1 84 ? 388.49692 -31.28639 52.58463 1.000 58.19907 84 ASN B CA 1
ATOM 6392 C C . ASN B 1 84 ? 389.62394 -30.34819 52.98473 1.000 56.23305 84 ASN B C 1
ATOM 6393 O O . ASN B 1 84 ? 390.38557 -29.89739 52.12387 1.000 53.20902 84 ASN B O 1
ATOM 6404 N N . PHE B 1 85 ? 389.83617 -30.21080 54.29404 1.000 55.38034 85 PHE B N 1
ATOM 6405 C CA . PHE B 1 85 ? 390.79574 -29.24939 54.83365 1.000 59.79135 85 PHE B CA 1
ATOM 6406 C C . PHE B 1 85 ? 392.07623 -30.00452 55.17939 1.000 50.83242 85 PHE B C 1
ATOM 6407 O O . PHE B 1 85 ? 392.38042 -30.27838 56.34056 1.000 46.25293 85 PHE B O 1
ATOM 6424 N N . THR B 1 86 ? 392.89561 -30.22946 54.15739 1.000 50.00335 86 THR B N 1
ATOM 6425 C CA . THR B 1 86 ? 394.28210 -30.59048 54.39485 1.000 44.12114 86 THR B CA 1
ATOM 6426 C C . THR B 1 86 ? 395.08818 -29.35929 54.79634 1.000 47.69785 86 THR B C 1
ATOM 6427 O O . THR B 1 86 ? 394.72581 -28.21760 54.49852 1.000 55.56190 86 THR B O 1
ATOM 6438 N N . LEU B 1 87 ? 396.18521 -29.60790 55.50120 1.000 53.04317 87 LEU B N 1
ATOM 6439 C CA . LEU B 1 87 ? 397.03128 -28.55887 56.04559 1.000 47.31094 87 LEU B CA 1
ATOM 6440 C C . LEU B 1 87 ? 398.41744 -28.63866 55.42149 1.000 53.01948 87 LEU B C 1
ATOM 6441 O O . LEU B 1 87 ? 398.77685 -29.62258 54.76938 1.000 54.44074 87 LEU B O 1
ATOM 6457 N N . SER B 1 88 ? 399.23627 -27.63512 55.73115 1.000 44.75276 88 SER B N 1
ATOM 6458 C CA . SER B 1 88 ? 400.67269 -27.75261 55.53161 1.000 47.87949 88 SER B CA 1
ATOM 6459 C C . SER B 1 88 ? 401.19387 -29.03293 56.17129 1.000 58.56224 88 SER B C 1
ATOM 6460 O O . SER B 1 88 ? 400.83271 -29.37701 57.29970 1.000 51.74833 88 SER B O 1
ATOM 6468 N N . ILE B 1 89 ? 402.06134 -29.73497 55.43722 1.000 59.69133 89 ILE B N 1
ATOM 6469 C CA . ILE B 1 89 ? 402.50565 -31.05372 55.86649 1.000 44.91863 89 ILE B CA 1
ATOM 6470 C C . ILE B 1 89 ? 403.36942 -30.91434 57.11489 1.000 51.62985 89 ILE B C 1
ATOM 6471 O O . ILE B 1 89 ? 404.07627 -29.92144 57.30869 1.000 54.48021 89 ILE B O 1
ATOM 6487 N N . GLU B 1 90 ? 403.41673 -31.98791 57.89786 1.000 48.07683 90 GLU B N 1
ATOM 6488 C CA . GLU B 1 90 ? 403.93594 -31.95124 59.25709 1.000 49.37963 90 GLU B CA 1
ATOM 6489 C C . GLU B 1 90 ? 405.20270 -32.79165 59.34477 1.000 58.07270 90 GLU B C 1
ATOM 6490 O O . GLU B 1 90 ? 405.23954 -33.92718 58.85999 1.000 52.83793 90 GLU B O 1
ATOM 6502 N N . ALA B 1 91 ? 406.21133 -32.26027 60.03421 1.000 53.32742 91 ALA B N 1
ATOM 6503 C CA . ALA B 1 91 ? 407.38888 -33.03138 60.40211 1.000 38.93369 91 ALA B CA 1
ATOM 6504 C C . ALA B 1 91 ? 407.86385 -32.59859 61.77920 1.000 43.14206 91 ALA B C 1
ATOM 6505 O O . ALA B 1 91 ? 407.86272 -31.40934 62.10758 1.000 58.07271 91 ALA B O 1
ATOM 6512 N N . ALA B 1 92 ? 408.38045 -33.56238 62.53342 1.000 50.66658 92 ALA B N 1
ATOM 6513 C CA . ALA B 1 92 ? 408.98981 -33.28693 63.82286 1.000 48.74795 92 ALA B CA 1
ATOM 6514 C C . ALA B 1 92 ? 410.49229 -33.06534 63.64490 1.000 55.65666 92 ALA B C 1
ATOM 6515 O O . ALA B 1 92 ? 410.97659 -32.78179 62.54608 1.000 55.90933 92 ALA B O 1
ATOM 6522 N N . GLU B 1 93 ? 411.22017 -33.04825 64.75812 1.000 58.89388 93 GLU B N 1
ATOM 6523 C CA . GLU B 1 93 ? 412.67311 -32.90765 64.77062 1.000 51.33774 93 GLU B CA 1
ATOM 6524 C C . GLU B 1 93 ? 413.28947 -33.95323 65.69078 1.000 62.55748 93 GLU B C 1
ATOM 6525 O O . GLU B 1 93 ? 414.11065 -33.66042 66.56293 1.000 78.87784 93 GLU B O 1
ATOM 6537 N N . GLY B 1 94 ? 412.85280 -35.19818 65.52277 1.000 50.72981 94 GLY B N 1
ATOM 6538 C CA . GLY B 1 94 ? 413.72934 -36.34161 65.66288 1.000 55.26191 94 GLY B CA 1
ATOM 6539 C C . GLY B 1 94 ? 413.79762 -37.15840 64.38996 1.000 67.73698 94 GLY B C 1
ATOM 6540 O O . GLY B 1 94 ? 413.79175 -38.39248 64.42813 1.000 61.98903 94 GLY B O 1
ATOM 6544 N N . ILE B 1 95 ? 413.76238 -36.47454 63.25056 1.000 51.51146 95 ILE B N 1
ATOM 6545 C CA . ILE B 1 95 ? 413.39043 -37.07114 61.97521 1.000 42.99208 95 ILE B CA 1
ATOM 6546 C C . ILE B 1 95 ? 414.60491 -37.02715 61.06093 1.000 59.84923 95 ILE B C 1
ATOM 6547 O O . ILE B 1 95 ? 415.39325 -36.07646 61.11601 1.000 61.44421 95 ILE B O 1
ATOM 6563 N N . THR B 1 96 ? 414.78762 -38.07939 60.25877 1.000 56.04358 96 THR B N 1
ATOM 6564 C CA . THR B 1 96 ? 415.72870 -38.00444 59.14835 1.000 57.24368 96 THR B CA 1
ATOM 6565 C C . THR B 1 96 ? 415.05443 -37.68632 57.81960 1.000 59.81767 96 THR B C 1
ATOM 6566 O O . THR B 1 96 ? 415.11644 -36.54591 57.34775 1.000 53.76962 96 THR B O 1
ATOM 6577 N N . THR B 1 97 ? 414.21942 -38.61247 57.34585 1.000 55.78298 97 THR B N 1
ATOM 6578 C CA . THR B 1 97 ? 413.36024 -38.38308 56.19258 1.000 42.58939 97 THR B CA 1
ATOM 6579 C C . THR B 1 97 ? 411.89365 -38.24829 56.55962 1.000 52.83790 97 THR B C 1
ATOM 6580 O O . THR B 1 97 ? 411.15865 -37.54641 55.86345 1.000 55.85406 97 THR B O 1
ATOM 6591 N N . GLY B 1 98 ? 411.43988 -38.95687 57.58995 1.000 54.69340 98 GLY B N 1
ATOM 6592 C CA . GLY B 1 98 ? 410.08610 -38.82209 58.07423 1.000 57.75691 98 GLY B CA 1
ATOM 6593 C C . GLY B 1 98 ? 409.06578 -39.72102 57.41439 1.000 55.07238 98 GLY B C 1
ATOM 6594 O O . GLY B 1 98 ? 407.86659 -39.53721 57.65400 1.000 42.84201 98 GLY B O 1
ATOM 6598 N N . ILE B 1 99 ? 409.48601 -40.60589 56.50632 1.000 58.42804 99 ILE B N 1
ATOM 6599 C CA . ILE B 1 99 ? 408.55582 -41.49232 55.81111 1.000 53.99862 99 ILE B CA 1
ATOM 6600 C C . ILE B 1 99 ? 408.50440 -42.88733 56.42103 1.000 64.01816 99 ILE B C 1
ATOM 6601 O O . ILE B 1 99 ? 407.53325 -43.62054 56.17334 1.000 60.67044 99 ILE B O 1
ATOM 6617 N N . SER B 1 100 ? 409.46189 -43.24783 57.27015 1.000 61.84684 100 SER B N 1
ATOM 6618 C CA . SER B 1 100 ? 409.38462 -44.51513 57.98097 1.000 42.51833 100 SER B CA 1
ATOM 6619 C C . SER B 1 100 ? 408.19977 -44.52022 58.94025 1.000 45.81076 100 SER B C 1
ATOM 6620 O O . SER B 1 100 ? 407.77691 -43.47850 59.44847 1.000 49.07166 100 SER B O 1
ATOM 6628 N N . ALA B 1 101 ? 407.70524 -45.72431 59.23581 1.000 46.18184 101 ALA B N 1
ATOM 6629 C CA . ALA B 1 101 ? 406.53475 -45.85877 60.09629 1.000 43.29994 101 ALA B CA 1
ATOM 6630 C C . ALA B 1 101 ? 406.78847 -45.24216 61.46571 1.000 46.55293 101 ALA B C 1
ATOM 6631 O O . ALA B 1 101 ? 405.94937 -44.50328 61.99409 1.000 39.36000 101 ALA B O 1
ATOM 6638 N N . ALA B 1 102 ? 407.93565 -45.55756 62.06928 1.000 49.22958 102 ALA B N 1
ATOM 6639 C CA . ALA B 1 102 ? 408.26074 -45.00294 63.37838 1.000 48.59004 102 ALA B CA 1
ATOM 6640 C C . ALA B 1 102 ? 408.35763 -43.48387 63.31756 1.000 52.96424 102 ALA B C 1
ATOM 6641 O O . ALA B 1 102 ? 407.81194 -42.77893 64.17435 1.000 54.40915 102 ALA B O 1
ATOM 6648 N N . GLU B 1 103 ? 409.07145 -42.96064 62.31869 1.000 54.60651 103 GLU B N 1
ATOM 6649 C CA . GLU B 1 103 ? 409.27833 -41.51971 62.23578 1.000 43.08676 103 GLU B CA 1
ATOM 6650 C C . GLU B 1 103 ? 407.96293 -40.78976 61.99985 1.000 40.89968 103 GLU B C 1
ATOM 6651 O O . GLU B 1 103 ? 407.72505 -39.72042 62.57420 1.000 52.10359 103 GLU B O 1
ATOM 6663 N N . ARG B 1 104 ? 407.09441 -41.35189 61.15793 1.000 44.04213 104 ARG B N 1
ATOM 6664 C CA . ARG B 1 104 ? 405.75560 -40.79656 60.99402 1.000 52.15097 104 ARG B CA 1
ATOM 6665 C C . ARG B 1 104 ? 405.00233 -40.78800 62.31789 1.000 51.29827 104 ARG B C 1
ATOM 6666 O O . ARG B 1 104 ? 404.43426 -39.76445 62.71642 1.000 54.66970 104 ARG B O 1
ATOM 6687 N N . ALA B 1 105 ? 404.95214 -41.93583 62.99602 1.000 53.58007 105 ALA B N 1
ATOM 6688 C CA . ALA B 1 105 ? 404.40825 -41.97341 64.34806 1.000 40.82075 105 ALA B CA 1
ATOM 6689 C C . ALA B 1 105 ? 405.01642 -40.87536 65.21120 1.000 41.46027 105 ALA B C 1
ATOM 6690 O O . ALA B 1 105 ? 404.29774 -40.00576 65.71536 1.000 54.63810 105 ALA B O 1
ATOM 6697 N N . HIS B 1 106 ? 406.34571 -40.75317 65.17264 1.000 43.78946 106 HIS B N 1
ATOM 6698 C CA . HIS B 1 106 ? 407.02160 -39.74728 65.98579 1.000 46.37132 106 HIS B CA 1
ATOM 6699 C C . HIS B 1 106 ? 406.58148 -38.33931 65.60451 1.000 43.78947 106 HIS B C 1
ATOM 6700 O O . HIS B 1 106 ? 406.47935 -37.45878 66.46719 1.000 46.14237 106 HIS B O 1
ATOM 6714 N N . THR B 1 107 ? 406.38404 -38.08681 64.30873 1.000 41.16813 107 THR B N 1
ATOM 6715 C CA . THR B 1 107 ? 405.88221 -36.78376 63.88689 1.000 54.03008 107 THR B CA 1
ATOM 6716 C C . THR B 1 107 ? 404.51856 -36.49748 64.50218 1.000 46.52927 107 THR B C 1
ATOM 6717 O O . THR B 1 107 ? 404.27338 -35.39304 65.00088 1.000 50.76923 107 THR B O 1
ATOM 6728 N N . ILE B 1 108 ? 403.62200 -37.48517 64.49083 1.000 39.38371 108 ILE B N 1
ATOM 6729 C CA . ILE B 1 108 ? 402.33713 -37.32367 65.16325 1.000 48.12418 108 ILE B CA 1
ATOM 6730 C C . ILE B 1 108 ? 402.54642 -36.99954 66.63691 1.000 61.18097 108 ILE B C 1
ATOM 6731 O O . ILE B 1 108 ? 401.83699 -36.16135 67.20726 1.000 50.54819 108 ILE B O 1
ATOM 6747 N N . GLN B 1 109 ? 403.46377 -37.71363 67.29829 1.000 64.57878 109 GLN B N 1
ATOM 6748 C CA . GLN B 1 109 ? 403.67496 -37.49480 68.72552 1.000 61.64161 109 GLN B CA 1
ATOM 6749 C C . GLN B 1 109 ? 403.94454 -36.02452 69.01954 1.000 55.82249 109 GLN B C 1
ATOM 6750 O O . GLN B 1 109 ? 403.31210 -35.43388 69.90231 1.000 51.51935 109 GLN B O 1
ATOM 6764 N N . ALA B 1 110 ? 404.80013 -35.38974 68.21315 1.000 57.81217 110 ALA B N 1
ATOM 6765 C CA . ALA B 1 110 ? 405.14303 -33.99198 68.45021 1.000 50.26394 110 ALA B CA 1
ATOM 6766 C C . ALA B 1 110 ? 403.92001 -33.09512 68.32311 1.000 46.49773 110 ALA B C 1
ATOM 6767 O O . ALA B 1 110 ? 403.72822 -32.17500 69.12698 1.000 51.02979 110 ALA B O 1
ATOM 6774 N N . ALA B 1 111 ? 403.06401 -33.36710 67.33582 1.000 55.68032 111 ALA B N 1
ATOM 6775 C CA . ALA B 1 111 ? 401.94041 -32.47841 67.06470 1.000 50.28763 111 ALA B CA 1
ATOM 6776 C C . ALA B 1 111 ? 400.90710 -32.54229 68.18088 1.000 46.75034 111 ALA B C 1
ATOM 6777 O O . ALA B 1 111 ? 400.25999 -31.53539 68.49205 1.000 39.99166 111 ALA B O 1
ATOM 6784 N N . VAL B 1 112 ? 400.65906 -33.74041 68.71568 1.000 48.55844 112 VAL B N 1
ATOM 6785 C CA . VAL B 1 112 ? 399.54719 -33.96334 69.62994 1.000 47.04247 112 VAL B CA 1
ATOM 6786 C C . VAL B 1 112 ? 399.99710 -34.05546 71.07787 1.000 42.40776 112 VAL B C 1
ATOM 6787 O O . VAL B 1 112 ? 399.17544 -34.35248 71.95586 1.000 51.33771 112 VAL B O 1
ATOM 6800 N N . ALA B 1 113 ? 401.28255 -33.84516 71.35196 1.000 46.33186 113 ALA B N 1
ATOM 6801 C CA . ALA B 1 113 ? 401.72908 -33.61149 72.71710 1.000 45.03698 113 ALA B CA 1
ATOM 6802 C C . ALA B 1 113 ? 400.89386 -32.51988 73.37111 1.000 37.69406 113 ALA B C 1
ATOM 6803 O O . ALA B 1 113 ? 400.43214 -31.58653 72.70946 1.000 45.02906 113 ALA B O 1
ATOM 6810 N N . ALA B 1 114 ? 400.65391 -32.67690 74.67408 1.000 47.17669 114 ALA B N 1
ATOM 6811 C CA . ALA B 1 114 ? 399.71566 -31.80366 75.36942 1.000 50.24033 114 ALA B CA 1
ATOM 6812 C C . ALA B 1 114 ? 400.08723 -30.33962 75.17503 1.000 60.48094 114 ALA B C 1
ATOM 6813 O O . ALA B 1 114 ? 399.24814 -29.51796 74.78941 1.000 71.21114 114 ALA B O 1
ATOM 6820 N N . HIS B 1 115 ? 401.33549 -29.98939 75.47575 1.000 63.11018 115 HIS B N 1
ATOM 6821 C CA . HIS B 1 115 ? 401.79124 -28.60386 75.48486 1.000 60.69417 115 HIS B CA 1
ATOM 6822 C C . HIS B 1 115 ? 402.69303 -28.30143 74.29004 1.000 60.89943 115 HIS B C 1
ATOM 6823 O O . HIS B 1 115 ? 403.63678 -27.51476 74.38846 1.000 70.62686 115 HIS B O 1
ATOM 6837 N N . ALA B 1 116 ? 402.39749 -28.90701 73.14146 1.000 58.56229 116 ALA B N 1
ATOM 6838 C CA . ALA B 1 116 ? 403.25673 -28.76109 71.97479 1.000 57.92270 116 ALA B CA 1
ATOM 6839 C C . ALA B 1 116 ? 403.37923 -27.29464 71.57501 1.000 46.25297 116 ALA B C 1
ATOM 6840 O O . ALA B 1 116 ? 402.41916 -26.52327 71.65042 1.000 52.49049 116 ALA B O 1
ATOM 6847 N N . LYS B 1 117 ? 404.54576 -26.93970 71.05819 1.000 49.79016 117 LYS B N 1
ATOM 6848 C CA . LYS B 1 117 ? 404.81304 -25.63238 70.48303 1.000 47.34250 117 LYS B CA 1
ATOM 6849 C C . LYS B 1 117 ? 404.93668 -25.71927 68.96898 1.000 41.71294 117 LYS B C 1
ATOM 6850 O O . LYS B 1 117 ? 405.15453 -26.79999 68.40946 1.000 45.82654 117 LYS B O 1
ATOM 6869 N N . PRO B 1 118 ? 404.92095 -24.57702 68.27762 1.000 49.56907 118 PRO B N 1
ATOM 6870 C CA . PRO B 1 118 ? 405.18067 -24.60812 66.82858 1.000 42.32877 118 PRO B CA 1
ATOM 6871 C C . PRO B 1 118 ? 406.58027 -25.08126 66.47878 1.000 37.92298 118 PRO B C 1
ATOM 6872 O O . PRO B 1 118 ? 406.79664 -25.56315 65.36002 1.000 37.81243 118 PRO B O 1
ATOM 6883 N N . THR B 1 119 ? 407.56594 -24.80428 67.33157 1.000 38.72832 119 THR B N 1
ATOM 6884 C CA . THR B 1 119 ? 408.93923 -25.21479 67.07183 1.000 36.84127 119 THR B CA 1
ATOM 6885 C C . THR B 1 119 ? 409.19525 -26.67869 67.40439 1.000 44.53162 119 THR B C 1
ATOM 6886 O O . THR B 1 119 ? 410.23141 -27.21642 66.99795 1.000 42.61301 119 THR B O 1
ATOM 6897 N N . ASP B 1 120 ? 408.25334 -27.35202 68.06559 1.000 42.24192 120 ASP B N 1
ATOM 6898 C CA . ASP B 1 120 ? 408.25087 -28.80898 68.11940 1.000 44.88693 120 ASP B CA 1
ATOM 6899 C C . ASP B 1 120 ? 407.98625 -29.45464 66.76491 1.000 46.94770 120 ASP B C 1
ATOM 6900 O O . ASP B 1 120 ? 407.96283 -30.68728 66.68379 1.000 45.05277 120 ASP B O 1
ATOM 6909 N N . ILE B 1 121 ? 407.72626 -28.66670 65.72142 1.000 39.58896 121 ILE B N 1
ATOM 6910 C CA . ILE B 1 121 ? 407.21072 -29.17959 64.45784 1.000 34.07782 121 ILE B CA 1
ATOM 6911 C C . ILE B 1 121 ? 407.63726 -28.22122 63.35723 1.000 39.94426 121 ILE B C 1
ATOM 6912 O O . ILE B 1 121 ? 408.01600 -27.07775 63.61698 1.000 51.06136 121 ILE B O 1
ATOM 6928 N N . VAL B 1 122 ? 407.71340 -28.74262 62.13365 1.000 32.90925 122 VAL B N 1
ATOM 6929 C CA . VAL B 1 122 ? 408.16179 -27.97454 60.97932 1.000 42.01293 122 VAL B CA 1
ATOM 6930 C C . VAL B 1 122 ? 407.34681 -28.39355 59.76275 1.000 43.11832 122 VAL B C 1
ATOM 6931 O O . VAL B 1 122 ? 406.55677 -29.33772 59.80676 1.000 46.63979 122 VAL B O 1
ATOM 6944 N N . GLN B 1 123 ? 407.48798 -27.61570 58.69110 1.000 39.39947 123 GLN B N 1
ATOM 6945 C CA . GLN B 1 123 ? 406.80496 -27.87840 57.43902 1.000 37.70984 123 GLN B CA 1
ATOM 6946 C C . GLN B 1 123 ? 407.77839 -27.63450 56.29449 1.000 50.42184 123 GLN B C 1
ATOM 6947 O O . GLN B 1 123 ? 408.67614 -26.78772 56.41791 1.000 56.98313 123 GLN B O 1
ATOM 6961 N N . PRO B 1 124 ? 407.70495 -28.43545 55.21860 1.000 57.40155 124 PRO B N 1
ATOM 6962 C CA . PRO B 1 124 ? 406.77832 -29.55965 55.03786 1.000 46.22922 124 PRO B CA 1
ATOM 6963 C C . PRO B 1 124 ? 407.27952 -30.83423 55.70671 1.000 43.22888 124 PRO B C 1
ATOM 6964 O O . PRO B 1 124 ? 408.38508 -30.82994 56.24797 1.000 41.33391 124 PRO B O 1
ATOM 6975 N N . GLY B 1 125 ? 406.59811 -31.94796 55.45147 1.000 47.83207 125 GLY B N 1
ATOM 6976 C CA . GLY B 1 125 ? 406.93246 -33.20215 56.09417 1.000 60.21246 125 GLY B CA 1
ATOM 6977 C C . GLY B 1 125 ? 406.34074 -34.39915 55.38205 1.000 62.47854 125 GLY B C 1
ATOM 6978 O O . GLY B 1 125 ? 406.19559 -34.38408 54.15607 1.000 64.72091 125 GLY B O 1
ATOM 6982 N N . HIS B 1 126 ? 405.84964 -35.37441 56.15293 1.000 60.00717 126 HIS B N 1
ATOM 6983 C CA . HIS B 1 126 ? 405.19060 -36.53412 55.56670 1.000 46.86880 126 HIS B CA 1
ATOM 6984 C C . HIS B 1 126 ? 403.95523 -36.97665 56.34345 1.000 47.65047 126 HIS B C 1
ATOM 6985 O O . HIS B 1 126 ? 403.38558 -38.02632 56.01836 1.000 56.46201 126 HIS B O 1
ATOM 6999 N N . ILE B 1 127 ? 403.51784 -36.21910 57.34518 1.000 45.55810 127 ILE B N 1
ATOM 7000 C CA . ILE B 1 127 ? 402.21175 -36.40259 57.96672 1.000 46.71084 127 ILE B CA 1
ATOM 7001 C C . ILE B 1 127 ? 401.32837 -35.22155 57.59271 1.000 41.49973 127 ILE B C 1
ATOM 7002 O O . ILE B 1 127 ? 401.81586 -34.09659 57.43016 1.000 46.15815 127 ILE B O 1
ATOM 7018 N N . PHE B 1 128 ? 400.03839 -35.49476 57.38850 1.000 37.35188 128 PHE B N 1
ATOM 7019 C CA . PHE B 1 128 ? 399.13954 -34.61118 56.64738 1.000 45.47119 128 PHE B CA 1
ATOM 7020 C C . PHE B 1 128 ? 397.98579 -34.20404 57.55374 1.000 46.30026 128 PHE B C 1
ATOM 7021 O O . PHE B 1 128 ? 396.92934 -34.85560 57.55806 1.000 39.31263 128 PHE B O 1
ATOM 7038 N N . PRO B 1 129 ? 398.14656 -33.15111 58.35280 1.000 43.48151 129 PRO B N 1
ATOM 7039 C CA . PRO B 1 129 ? 397.11879 -32.83494 59.34988 1.000 35.00948 129 PRO B CA 1
ATOM 7040 C C . PRO B 1 129 ? 395.85471 -32.31654 58.68958 1.000 32.72763 129 PRO B C 1
ATOM 7041 O O . PRO B 1 129 ? 395.88804 -31.70943 57.61672 1.000 38.12824 129 PRO B O 1
ATOM 7052 N N . LEU B 1 130 ? 394.72835 -32.55604 59.35572 1.000 35.45951 130 LEU B N 1
ATOM 7053 C CA . LEU B 1 130 ? 393.42443 -32.13853 58.86024 1.000 35.98062 130 LEU B CA 1
ATOM 7054 C C . LEU B 1 130 ? 392.70812 -31.36980 59.95768 1.000 35.14369 130 LEU B C 1
ATOM 7055 O O . LEU B 1 130 ? 392.63036 -31.83817 61.09818 1.000 29.64041 130 LEU B O 1
ATOM 7071 N N . MET B 1 131 ? 392.19738 -30.19048 59.61054 1.000 40.78117 131 MET B N 1
ATOM 7072 C CA . MET B 1 131 ? 391.57566 -29.28553 60.57180 1.000 34.88323 131 MET B CA 1
ATOM 7073 C C . MET B 1 131 ? 390.07143 -29.53413 60.57174 1.000 49.03218 131 MET B C 1
ATOM 7074 O O . MET B 1 131 ? 389.38366 -29.22894 59.59203 1.000 49.71912 131 MET B O 1
ATOM 7088 N N . ALA B 1 132 ? 389.55954 -30.08173 61.66983 1.000 58.12007 132 ALA B N 1
ATOM 7089 C CA . ALA B 1 132 ? 388.12267 -30.23919 61.82078 1.000 46.75827 132 ALA B CA 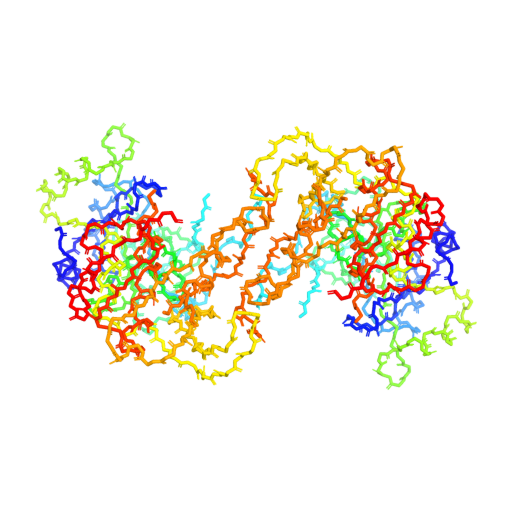1
ATOM 7090 C C . ALA B 1 132 ? 387.45216 -28.87654 61.97157 1.000 42.73936 132 ALA B C 1
ATOM 7091 O O . ALA B 1 132 ? 388.06445 -27.89471 62.39944 1.000 54.80128 132 ALA B O 1
ATOM 7098 N N . GLN B 1 133 ? 386.17309 -28.82413 61.60912 1.000 38.38095 133 GLN B N 1
ATOM 7099 C CA . GLN B 1 133 ? 385.38479 -27.63246 61.87427 1.000 46.66349 133 GLN B CA 1
ATOM 7100 C C . GLN B 1 133 ? 384.96644 -27.59155 63.34238 1.000 54.63020 133 GLN B C 1
ATOM 7101 O O . GLN B 1 133 ? 384.96611 -28.62199 64.02171 1.000 53.76961 133 GLN B O 1
ATOM 7115 N N . PRO B 1 134 ? 384.70229 -26.39587 63.87978 1.000 49.53752 134 PRO B N 1
ATOM 7116 C CA . PRO B 1 134 ? 384.62409 -26.26436 65.34593 1.000 47.98211 134 PRO B CA 1
ATOM 7117 C C . PRO B 1 134 ? 383.66754 -27.25284 65.99146 1.000 54.70915 134 PRO B C 1
ATOM 7118 O O . PRO B 1 134 ? 384.03235 -27.91909 66.96832 1.000 51.03771 134 PRO B O 1
ATOM 7129 N N . GLY B 1 135 ? 382.42156 -27.29868 65.52798 1.000 49.48227 135 GLY B N 1
ATOM 7130 C CA . GLY B 1 135 ? 381.43029 -28.18168 66.10093 1.000 53.87225 135 GLY B CA 1
ATOM 7131 C C . GLY B 1 135 ? 381.56176 -29.63623 65.72796 1.000 59.77817 135 GLY B C 1
ATOM 7132 O O . GLY B 1 135 ? 380.83409 -30.46901 66.27529 1.000 45.62919 135 GLY B O 1
ATOM 7136 N N . GLY B 1 136 ? 382.57174 -29.98997 64.93809 1.000 59.27288 136 GLY B N 1
ATOM 7137 C CA . GLY B 1 136 ? 382.82194 -31.39188 64.66385 1.000 51.80358 136 GLY B CA 1
ATOM 7138 C C . GLY B 1 136 ? 381.73888 -31.98297 63.78312 1.000 45.33969 136 GLY B C 1
ATOM 7139 O O . GLY B 1 136 ? 381.27307 -31.36499 62.81947 1.000 50.46920 136 GLY B O 1
ATOM 7143 N N . VAL B 1 137 ? 381.36548 -33.22265 64.08930 1.000 49.08745 137 VAL B N 1
ATOM 7144 C CA . VAL B 1 137 ? 380.51571 -34.02089 63.21356 1.000 45.82919 137 VAL B CA 1
ATOM 7145 C C . VAL B 1 137 ? 379.07976 -33.51146 63.27616 1.000 45.25016 137 VAL B C 1
ATOM 7146 O O . VAL B 1 137 ? 378.20827 -33.98523 62.53824 1.000 38.72045 137 VAL B O 1
ATOM 7159 N N . LEU B 1 138 ? 378.84113 -32.47660 64.08437 1.000 48.96901 138 LEU B N 1
ATOM 7160 C CA . LEU B 1 138 ? 377.51331 -31.87470 64.13077 1.000 44.01846 138 LEU B CA 1
ATOM 7161 C C . LEU B 1 138 ? 377.15483 -31.18686 62.81990 1.000 47.38987 138 LEU B C 1
ATOM 7162 O O . LEU B 1 138 ? 375.97058 -30.93524 62.56835 1.000 46.00026 138 LEU B O 1
ATOM 7178 N N . HIS B 1 139 ? 378.15085 -30.63910 62.12636 1.000 44.20795 139 HIS B N 1
ATOM 7179 C CA . HIS B 1 139 ? 377.90930 -29.79572 60.96293 1.000 47.05044 139 HIS B CA 1
ATOM 7180 C C . HIS B 1 139 ? 378.53222 -30.35247 59.69357 1.000 52.25367 139 HIS B C 1
ATOM 7181 O O . HIS B 1 139 ? 377.82682 -30.53322 58.69389 1.000 69.96361 139 HIS B O 1
ATOM 7195 N N . ARG B 1 140 ? 379.83110 -30.64367 59.70498 1.000 52.04832 140 ARG B N 1
ATOM 7196 C CA . ARG B 1 140 ? 380.47334 -31.38401 58.62628 1.000 44.16845 140 ARG B CA 1
ATOM 7197 C C . ARG B 1 140 ? 380.63890 -32.83958 59.04359 1.000 41.53924 140 ARG B C 1
ATOM 7198 O O . ARG B 1 140 ? 381.32989 -33.13436 60.02501 1.000 47.79255 140 ARG B O 1
ATOM 7219 N N . ALA B 1 141 ? 380.06310 -33.74273 58.25620 1.000 50.02705 141 ALA B N 1
ATOM 7220 C CA . ALA B 1 141 ? 380.13318 -35.17976 58.51923 1.000 56.13829 141 ALA B CA 1
ATOM 7221 C C . ALA B 1 141 ? 381.27288 -35.82211 57.72832 1.000 58.91754 141 ALA B C 1
ATOM 7222 O O . ALA B 1 141 ? 381.06946 -36.71783 56.90836 1.000 53.50906 141 ALA B O 1
ATOM 7229 N N . GLY B 1 142 ? 382.48547 -35.30915 57.94128 1.000 47.61892 142 GLY B N 1
ATOM 7230 C CA . GLY B 1 142 ? 383.67314 -35.88627 57.35508 1.000 56.28829 142 GLY B CA 1
ATOM 7231 C C . GLY B 1 142 ? 384.41212 -36.79926 58.31765 1.000 50.28759 142 GLY B C 1
ATOM 7232 O O . GLY B 1 142 ? 384.27430 -36.69350 59.53384 1.000 43.26836 142 GLY B O 1
ATOM 7236 N N . HIS B 1 143 ? 385.30889 -37.61526 57.75533 1.000 46.36344 143 HIS B N 1
ATOM 7237 C CA . HIS B 1 143 ? 386.20740 -38.40916 58.58635 1.000 39.21789 143 HIS B CA 1
ATOM 7238 C C . HIS B 1 143 ? 387.07870 -37.52517 59.46519 1.000 36.35967 143 HIS B C 1
ATOM 7239 O O . HIS B 1 143 ? 387.52698 -37.96031 60.53138 1.000 38.90203 143 HIS B O 1
ATOM 7253 N N . THR B 1 144 ? 387.40351 -36.32044 58.99545 1.000 47.68989 144 THR B N 1
ATOM 7254 C CA . THR B 1 144 ? 388.20531 -35.39981 59.79217 1.000 45.16330 144 THR B CA 1
ATOM 7255 C C . THR B 1 144 ? 387.52402 -35.10033 61.12130 1.000 43.75788 144 THR B C 1
ATOM 7256 O O . THR B 1 144 ? 388.07816 -35.36081 62.19507 1.000 41.61815 144 THR B O 1
ATOM 7267 N N . GLU B 1 145 ? 386.30251 -34.56659 61.06581 1.000 44.35005 145 GLU B N 1
ATOM 7268 C CA . GLU B 1 145 ? 385.54564 -34.33063 62.28865 1.000 42.66825 145 GLU B CA 1
ATOM 7269 C C . GLU B 1 145 ? 385.28074 -35.62753 63.04114 1.000 37.20187 145 GLU B C 1
ATOM 7270 O O . GLU B 1 145 ? 385.30422 -35.64180 64.27743 1.000 40.86015 145 GLU B O 1
ATOM 7282 N N . ALA B 1 146 ? 385.12113 -36.74030 62.32076 1.000 42.48666 146 ALA B N 1
ATOM 7283 C CA . ALA B 1 146 ? 384.71383 -37.98228 62.96788 1.000 44.43690 146 ALA B CA 1
ATOM 7284 C C . ALA B 1 146 ? 385.85487 -38.58068 63.77934 1.000 38.83888 146 ALA B C 1
ATOM 7285 O O . ALA B 1 146 ? 385.62676 -39.15850 64.84845 1.000 34.99368 146 ALA B O 1
ATOM 7292 N N . GLY B 1 147 ? 387.07569 -38.53370 63.24422 1.000 42.54191 147 GLY B N 1
ATOM 7293 C CA . GLY B 1 147 ? 388.22245 -38.99942 64.00417 1.000 35.31745 147 GLY B CA 1
ATOM 7294 C C . GLY B 1 147 ? 388.43681 -38.21061 65.28055 1.000 50.62705 147 GLY B C 1
ATOM 7295 O O . GLY B 1 147 ? 388.71092 -38.78385 66.33788 1.000 48.16368 147 GLY B O 1
ATOM 7299 N N . CYS B 1 148 ? 388.29810 -36.88626 65.20599 1.000 42.51035 148 CYS B N 1
ATOM 7300 C CA . CYS B 1 148 ? 388.50217 -36.05264 66.38535 1.000 30.87217 148 CYS B CA 1
ATOM 7301 C C . CYS B 1 148 ? 387.42698 -36.32164 67.42973 1.000 26.53743 148 CYS B C 1
ATOM 7302 O O . CYS B 1 148 ? 387.72816 -36.68086 68.57378 1.000 35.07260 148 CYS B O 1
ATOM 7310 N N . ASP B 1 149 ? 386.15775 -36.18771 67.03898 1.000 27.86390 149 ASP B N 1
ATOM 7311 C CA . ASP B 1 149 ? 385.06812 -36.31487 67.99992 1.000 41.57863 149 ASP B CA 1
ATOM 7312 C C . ASP B 1 149 ? 385.06805 -37.68275 68.66700 1.000 38.37305 149 ASP B C 1
ATOM 7313 O O . ASP B 1 149 ? 384.83985 -37.78003 69.87839 1.000 37.75716 149 ASP B O 1
ATOM 7322 N N . LEU B 1 150 ? 385.47642 -38.72108 67.93650 1.000 44.50795 150 LEU B N 1
ATOM 7323 C CA . LEU B 1 150 ? 385.60398 -40.04480 68.53502 1.000 44.31060 150 LEU B CA 1
ATOM 7324 C C . LEU B 1 150 ? 386.65788 -40.04474 69.63552 1.000 46.21342 150 LEU B C 1
ATOM 7325 O O . LEU B 1 150 ? 386.37800 -40.42791 70.77710 1.000 44.79222 150 LEU B O 1
ATOM 7341 N N . ALA B 1 151 ? 387.83917 -39.49477 69.34436 1.000 45.55810 151 ALA B N 1
ATOM 7342 C CA . ALA B 1 151 ? 388.89318 -39.43393 70.35134 1.000 46.66348 151 ALA B CA 1
ATOM 7343 C C . ALA B 1 151 ? 388.46674 -38.59354 71.54776 1.000 41.05759 151 ALA B C 1
ATOM 7344 O O . ALA B 1 151 ? 388.88186 -38.85982 72.68161 1.000 47.80045 151 ALA B O 1
ATOM 7351 N N . ARG B 1 152 ? 387.70855 -37.52249 71.30499 1.000 41.23914 152 ARG B N 1
ATOM 7352 C CA . ARG B 1 152 ? 387.21333 -36.70817 72.40891 1.000 36.20176 152 ARG B CA 1
ATOM 7353 C C . ARG B 1 152 ? 386.33522 -37.53034 73.34201 1.000 45.36859 152 ARG B C 1
ATOM 7354 O O . ARG B 1 152 ? 386.42102 -37.39453 74.56812 1.000 46.37135 152 ARG B O 1
ATOM 7375 N N . LEU B 1 153 ? 385.52340 -38.42928 72.78229 1.000 51.84302 153 LEU B N 1
ATOM 7376 C CA . LEU B 1 153 ? 384.63881 -39.24571 73.60190 1.000 43.93952 153 LEU B CA 1
ATOM 7377 C C . LEU B 1 153 ? 385.40694 -40.25734 74.44163 1.000 43.93948 153 LEU B C 1
ATOM 7378 O O . LEU B 1 153 ? 384.86381 -40.76419 75.42916 1.000 39.57318 153 LEU B O 1
ATOM 7394 N N . ALA B 1 154 ? 386.60928 -40.63770 74.01653 1.000 47.72940 154 ALA B N 1
ATOM 7395 C CA . ALA B 1 154 ? 387.49754 -41.45324 74.83319 1.000 50.05864 154 ALA B CA 1
ATOM 7396 C C . ALA B 1 154 ? 388.20158 -40.65882 75.92639 1.000 57.55949 154 ALA B C 1
ATOM 7397 O O . ALA B 1 154 ? 389.12380 -41.18712 76.55781 1.000 58.57807 154 ALA B O 1
ATOM 7404 N N . GLY B 1 155 ? 387.83400 -39.39652 76.12933 1.000 46.58194 155 GLY B N 1
ATOM 7405 C CA . GLY B 1 155 ? 388.53969 -38.57084 77.08610 1.000 48.76374 155 GLY B CA 1
ATOM 7406 C C . GLY B 1 155 ? 389.94775 -38.20561 76.68487 1.000 50.96661 155 GLY B C 1
ATOM 7407 O O . GLY B 1 155 ? 390.76040 -37.87594 77.55265 1.000 54.65391 155 GLY B O 1
ATOM 7411 N N . LEU B 1 156 ? 390.29287 -38.36551 75.41244 1.000 38.72837 156 LEU B N 1
ATOM 7412 C CA . LEU B 1 156 ? 391.64420 -38.12049 74.93370 1.000 44.50798 156 LEU B CA 1
ATOM 7413 C C . LEU B 1 156 ? 391.72313 -36.75973 74.24721 1.000 50.95872 156 LEU B C 1
ATOM 7414 O O . LEU B 1 156 ? 390.72486 -36.05332 74.08651 1.000 44.93435 156 LEU B O 1
ATOM 7430 N N . GLU B 1 157 ? 392.94556 -36.35799 73.92100 1.000 57.25157 157 GLU B N 1
ATOM 7431 C CA . GLU B 1 157 ? 393.14125 -35.22478 73.03170 1.000 52.08781 157 GLU B CA 1
ATOM 7432 C C . GLU B 1 157 ? 392.28459 -35.40603 71.78072 1.000 37.39405 157 GLU B C 1
ATOM 7433 O O . GLU B 1 157 ? 392.32584 -36.47856 71.16227 1.000 51.82723 157 GLU B O 1
ATOM 7445 N N . PRO B 1 158 ? 391.54209 -34.37864 71.34275 1.000 44.65799 158 PRO B N 1
ATOM 7446 C CA . PRO B 1 158 ? 390.67111 -34.56951 70.17218 1.000 44.72903 158 PRO B CA 1
ATOM 7447 C C . PRO B 1 158 ? 391.47426 -34.75701 68.89407 1.000 35.72800 158 PRO B C 1
ATOM 7448 O O . PRO B 1 158 ? 391.39602 -33.94102 67.96995 1.000 38.72832 158 PRO B O 1
ATOM 7459 N N . ALA B 1 159 ? 392.29803 -35.80275 68.86245 1.000 35.94114 159 ALA B N 1
ATOM 7460 C CA . ALA B 1 159 ? 393.22721 -36.03751 67.76594 1.000 33.50145 159 ALA B CA 1
ATOM 7461 C C . ALA B 1 159 ? 393.20819 -37.51438 67.40776 1.000 49.70331 159 ALA B C 1
ATOM 7462 O O . ALA B 1 159 ? 393.38301 -38.36916 68.28097 1.000 64.07343 159 ALA B O 1
ATOM 7469 N N . SER B 1 160 ? 393.09436 -37.80373 66.11451 1.000 45.77915 160 SER B N 1
ATOM 7470 C CA . SER B 1 160 ? 393.08365 -39.17291 65.62669 1.000 34.14102 160 SER B CA 1
ATOM 7471 C C . SER B 1 160 ? 393.94166 -39.26230 64.37485 1.000 45.42385 160 SER B C 1
ATOM 7472 O O . SER B 1 160 ? 394.13027 -38.27958 63.65383 1.000 40.58383 160 SER B O 1
ATOM 7480 N N . VAL B 1 161 ? 394.39834 -40.47722 64.08562 1.000 56.68303 161 VAL B N 1
ATOM 7481 C CA . VAL B 1 161 ? 395.12421 -40.78581 62.85893 1.000 37.70192 161 VAL B CA 1
ATOM 7482 C C . VAL B 1 161 ? 394.25401 -41.69292 62.00212 1.000 34.69365 161 VAL B C 1
ATOM 7483 O O . VAL B 1 161 ? 393.71423 -42.69130 62.49493 1.000 38.07298 161 VAL B O 1
ATOM 7496 N N . ILE B 1 162 ? 394.07538 -41.31964 60.73681 1.000 33.01977 162 ILE B N 1
ATOM 7497 C CA . ILE B 1 162 ? 393.11783 -41.98208 59.86224 1.000 41.38917 162 ILE B CA 1
ATOM 7498 C C . ILE B 1 162 ? 393.79195 -42.30152 58.53638 1.000 48.97689 162 ILE B C 1
ATOM 7499 O O . ILE B 1 162 ? 394.66053 -41.56206 58.06271 1.000 52.64841 162 ILE B O 1
ATOM 7515 N N . CYS B 1 163 ? 393.33952 -43.38483 57.90858 1.000 41.15232 163 CYS B N 1
ATOM 7516 C CA . CYS B 1 163 ? 393.89598 -43.82824 56.63786 1.000 40.86807 163 CYS B CA 1
ATOM 7517 C C . CYS B 1 163 ? 392.80238 -44.51933 55.83988 1.000 41.52341 163 CYS B C 1
ATOM 7518 O O . CYS B 1 163 ? 392.02327 -45.29439 56.40171 1.000 38.64148 163 CYS B O 1
ATOM 7526 N N . GLU B 1 164 ? 392.66841 -44.13861 54.57157 1.000 48.92164 164 GLU B N 1
ATOM 7527 C CA . GLU B 1 164 ? 391.64920 -44.73089 53.71682 1.000 51.56671 164 GLU B CA 1
ATOM 7528 C C . GLU B 1 164 ? 391.96275 -46.19794 53.45187 1.000 52.49050 164 GLU B C 1
ATOM 7529 O O . GLU B 1 164 ? 393.10568 -46.56130 53.16052 1.000 54.81183 164 GLU B O 1
ATOM 7541 N N . ILE B 1 165 ? 390.91243 -47.00927 53.38862 1.000 49.49805 165 ILE B N 1
ATOM 7542 C CA . ILE B 1 165 ? 391.03404 -48.44153 53.14342 1.000 48.89005 165 ILE B CA 1
ATOM 7543 C C . ILE B 1 165 ? 390.75853 -48.68239 51.66499 1.000 48.21101 165 ILE B C 1
ATOM 7544 O O . ILE B 1 165 ? 389.61830 -48.55879 51.20383 1.000 36.24911 165 ILE B O 1
ATOM 7560 N N . ILE B 1 166 ? 391.80445 -49.03550 50.92376 1.000 47.56358 166 ILE B N 1
ATOM 7561 C CA . ILE B 1 166 ? 391.71958 -49.30001 49.49282 1.000 40.52068 166 ILE B CA 1
ATOM 7562 C C . ILE B 1 166 ? 391.80157 -50.80510 49.29107 1.000 40.45752 166 ILE B C 1
ATOM 7563 O O . ILE B 1 166 ? 392.67940 -51.46529 49.86015 1.000 53.01159 166 ILE B O 1
ATOM 7579 N N . LYS B 1 167 ? 390.88305 -51.34805 48.49570 1.000 40.85227 167 LYS B N 1
ATOM 7580 C CA . LYS B 1 167 ? 390.87872 -52.78059 48.23747 1.000 43.06306 167 LYS B CA 1
ATOM 7581 C C . LYS B 1 167 ? 392.22045 -53.21582 47.66018 1.000 43.11044 167 LYS B C 1
ATOM 7582 O O . LYS B 1 167 ? 392.97046 -52.41249 47.09889 1.000 49.63225 167 LYS B O 1
ATOM 7601 N N . GLU B 1 168 ? 392.56830 -54.48299 47.89736 1.000 41.54711 168 GLU B N 1
ATOM 7602 C CA . GLU B 1 168 ? 393.62057 -55.11648 47.11094 1.000 47.49253 168 GLU B CA 1
ATOM 7603 C C . GLU B 1 168 ? 393.42302 -54.85766 45.62392 1.000 44.65803 168 GLU B C 1
ATOM 7604 O O . GLU B 1 168 ? 394.36790 -54.47774 44.92302 1.000 50.76133 168 GLU B O 1
ATOM 7616 N N . ASP B 1 169 ? 392.16817 -54.88669 45.16780 1.000 54.02223 169 ASP B N 1
ATOM 7617 C CA . ASP B 1 169 ? 391.85500 -54.57600 43.77843 1.000 50.69818 169 ASP B CA 1
ATOM 7618 C C . ASP B 1 169 ? 392.42841 -53.23727 43.33405 1.000 46.97935 169 ASP B C 1
ATOM 7619 O O . ASP B 1 169 ? 392.72501 -53.06710 42.14620 1.000 47.08986 169 ASP B O 1
ATOM 7628 N N . GLY B 1 170 ? 392.70005 -52.32904 44.26798 1.000 54.25912 170 GLY B N 1
ATOM 7629 C CA . GLY B 1 170 ? 393.08588 -50.97589 43.93615 1.000 54.85919 170 GLY B CA 1
ATOM 7630 C C . GLY B 1 170 ? 391.95915 -49.96734 43.97551 1.000 47.22407 170 GLY B C 1
ATOM 7631 O O . GLY B 1 170 ? 392.22036 -48.76815 43.82047 1.000 37.51242 170 GLY B O 1
ATOM 7635 N N . THR B 1 171 ? 390.71912 -50.41679 44.12909 1.000 42.55775 171 THR B N 1
ATOM 7636 C CA . THR B 1 171 ? 389.57563 -49.53054 44.27404 1.000 43.77366 171 THR B CA 1
ATOM 7637 C C . THR B 1 171 ? 389.23337 -49.35509 45.75027 1.000 41.07334 171 THR B C 1
ATOM 7638 O O . THR B 1 171 ? 389.84935 -49.95488 46.63447 1.000 39.36788 171 THR B O 1
ATOM 7649 N N . MET B 1 172 ? 388.31111 -48.43339 46.01493 1.000 37.54397 172 MET B N 1
ATOM 7650 C CA . MET B 1 172 ? 387.98360 -48.06555 47.38508 1.000 32.26971 172 MET B CA 1
ATOM 7651 C C . MET B 1 172 ? 387.05296 -49.10601 47.99712 1.000 38.27040 172 MET B C 1
ATOM 7652 O O . MET B 1 172 ? 386.02688 -49.46177 47.40804 1.000 41.79974 172 MET B O 1
ATOM 7666 N N . ALA B 1 173 ? 387.45387 -49.64564 49.14435 1.000 48.10836 173 ALA B N 1
ATOM 7667 C CA . ALA B 1 173 ? 386.62668 -50.61105 49.85347 1.000 44.15268 173 ALA B CA 1
ATOM 7668 C C . ALA B 1 173 ? 385.29413 -49.98309 50.23471 1.000 39.28898 173 ALA B C 1
ATOM 7669 O O . ALA B 1 173 ? 385.25376 -48.96220 50.92800 1.000 47.07404 173 ALA B O 1
ATOM 7676 N N . ARG B 1 174 ? 384.20465 -50.60638 49.79921 1.000 50.86133 174 ARG B N 1
ATOM 7677 C CA . ARG B 1 174 ? 382.86718 -50.19768 50.19053 1.000 48.95323 174 ARG B CA 1
ATOM 7678 C C . ARG B 1 174 ? 382.37880 -51.06567 51.34707 1.000 53.41430 174 ARG B C 1
ATOM 7679 O O . ARG B 1 174 ? 383.07680 -51.96618 51.81861 1.000 54.21966 174 ARG B O 1
ATOM 7700 N N . ARG B 1 175 ? 381.16291 -50.77116 51.81862 1.000 56.61205 175 ARG B N 1
ATOM 7701 C CA . ARG B 1 175 ? 380.66894 -51.36455 53.05795 1.000 57.67792 175 ARG B CA 1
ATOM 7702 C C . ARG B 1 175 ? 380.91047 -52.86858 53.08333 1.000 48.32952 175 ARG B C 1
ATOM 7703 O O . ARG B 1 175 ? 381.43063 -53.41193 54.06475 1.000 54.51178 175 ARG B O 1
ATOM 7724 N N . ALA B 1 176 ? 380.52148 -53.55905 52.00874 1.000 50.13758 176 ALA B N 1
ATOM 7725 C CA . ALA B 1 176 ? 380.74897 -54.99685 51.91452 1.000 48.16369 176 ALA B CA 1
ATOM 7726 C C . ALA B 1 176 ? 382.20061 -55.34696 52.21621 1.000 50.13759 176 ALA B C 1
ATOM 7727 O O . ALA B 1 176 ? 382.48477 -56.18880 53.07592 1.000 49.47435 176 ALA B O 1
ATOM 7734 N N . ASP B 1 177 ? 383.13763 -54.71900 51.50248 1.000 50.83241 177 ASP B N 1
ATOM 7735 C CA . ASP B 1 177 ? 384.54393 -55.06181 51.67616 1.000 50.01127 177 ASP B CA 1
ATOM 7736 C C . ASP B 1 177 ? 385.06343 -54.61513 53.03559 1.000 51.89044 177 ASP B C 1
ATOM 7737 O O . ASP B 1 177 ? 385.90887 -55.29527 53.62778 1.000 65.02881 177 ASP B O 1
ATOM 7746 N N . LEU B 1 178 ? 384.52225 -53.52176 53.57635 1.000 43.75000 178 LEU B N 1
ATOM 7747 C CA . LEU B 1 178 ? 384.96813 -53.04512 54.87995 1.000 42.81044 178 LEU B CA 1
ATOM 7748 C C . LEU B 1 178 ? 384.54841 -54.00065 55.99090 1.000 48.41895 178 LEU B C 1
ATOM 7749 O O . LEU B 1 178 ? 385.29211 -54.19941 56.95871 1.000 51.56670 178 LEU B O 1
ATOM 7765 N N . GLU B 1 179 ? 383.33987 -54.56019 55.89958 1.000 44.72905 179 GLU B N 1
ATOM 7766 C CA . GLU B 1 179 ? 382.87640 -55.48672 56.92714 1.000 42.59722 179 GLU B CA 1
ATOM 7767 C C . GLU B 1 179 ? 383.76691 -56.72228 56.99104 1.000 49.52960 179 GLU B C 1
ATOM 7768 O O . GLU B 1 179 ? 384.18615 -57.14466 58.07496 1.000 56.75152 179 GLU B O 1
ATOM 7780 N N . ILE B 1 180 ? 384.07987 -57.30898 55.83331 1.000 39.98378 180 ILE B N 1
ATOM 7781 C CA . ILE B 1 180 ? 385.02663 -58.42085 55.79589 1.000 44.91856 180 ILE B CA 1
ATOM 7782 C C . ILE B 1 180 ? 386.34706 -58.00971 56.43376 1.000 50.54026 180 ILE B C 1
ATOM 7783 O O . ILE B 1 180 ? 386.89928 -58.72440 57.27852 1.000 54.44862 180 ILE B O 1
ATOM 7799 N N . PHE B 1 181 ? 386.92232 -56.90122 55.96115 1.000 48.84271 181 PHE B N 1
ATOM 7800 C CA . PHE B 1 181 ? 388.20852 -56.44986 56.48085 1.000 50.42972 181 PHE B CA 1
ATOM 7801 C C . PHE B 1 181 ? 388.13790 -56.20383 57.98209 1.000 43.94737 181 PHE B C 1
ATOM 7802 O O . PHE B 1 181 ? 389.06350 -56.55747 58.72226 1.000 42.10768 181 PHE B O 1
ATOM 7819 N N . ALA B 1 182 ? 387.02545 -55.63953 58.45532 1.000 38.29411 182 ALA B N 1
ATOM 7820 C CA . ALA B 1 182 ? 386.86938 -55.38688 59.88256 1.000 50.96661 182 ALA B CA 1
ATOM 7821 C C . ALA B 1 182 ? 386.98010 -56.67330 60.68977 1.000 52.40368 182 ALA B C 1
ATOM 7822 O O . ALA B 1 182 ? 387.68261 -56.71877 61.70685 1.000 60.13351 182 ALA B O 1
ATOM 7829 N N . GLU B 1 183 ? 386.33917 -57.74531 60.22196 1.000 55.15927 183 GLU B N 1
ATOM 7830 C CA . GLU B 1 183 ? 386.33848 -58.99782 60.96699 1.000 68.33707 183 GLU B CA 1
ATOM 7831 C C . GLU B 1 183 ? 387.61273 -59.79811 60.73133 1.000 56.70946 183 GLU B C 1
ATOM 7832 O O . GLU B 1 183 ? 388.08938 -60.47622 61.64820 1.000 64.42876 183 GLU B O 1
ATOM 7844 N N . LYS B 1 184 ? 388.24494 -59.62706 59.56759 1.000 49.02432 184 LYS B N 1
ATOM 7845 C CA . LYS B 1 184 ? 389.50828 -60.30536 59.30151 1.000 50.77717 184 LYS B CA 1
ATOM 7846 C C . LYS B 1 184 ? 390.59407 -59.88001 60.28204 1.000 68.67657 184 LYS B C 1
ATOM 7847 O O . LYS B 1 184 ? 391.42712 -60.70424 60.67745 1.000 65.76316 184 LYS B O 1
ATOM 7866 N N . HIS B 1 185 ? 390.55922 -58.62956 60.74295 1.000 58.94129 185 HIS B N 1
ATOM 7867 C CA . HIS B 1 185 ? 391.61504 -58.08139 61.58477 1.000 52.90897 185 HIS B CA 1
ATOM 7868 C C . HIS B 1 185 ? 391.13128 -57.74693 62.99026 1.000 51.50353 185 HIS B C 1
ATOM 7869 O O . HIS B 1 185 ? 391.83908 -57.05589 63.73118 1.000 46.37926 185 HIS B O 1
ATOM 7883 N N . GLY B 1 186 ? 389.91760 -58.15357 63.34891 1.000 48.25052 186 GLY B N 1
ATOM 7884 C CA . GLY B 1 186 ? 389.44098 -57.95534 64.70123 1.000 42.55779 186 GLY B CA 1
ATOM 7885 C C . GLY B 1 186 ? 389.02033 -56.53910 65.01169 1.000 59.64399 186 GLY B C 1
ATOM 7886 O O . GLY B 1 186 ? 388.91762 -56.17900 66.18895 1.000 78.57779 186 GLY B O 1
ATOM 7890 N N . LEU B 1 187 ? 388.63190 -55.77010 63.99854 1.000 58.29383 187 LEU B N 1
ATOM 7891 C CA . LEU B 1 187 ? 388.27101 -54.37156 64.17207 1.000 56.38304 187 LEU B CA 1
ATOM 7892 C C . LEU B 1 187 ? 386.76203 -54.21540 64.05514 1.000 55.04077 187 LEU B C 1
ATOM 7893 O O . LEU B 1 187 ? 386.10549 -54.97261 63.33373 1.000 49.77440 187 LEU B O 1
ATOM 7909 N N . LYS B 1 188 ? 386.20813 -53.32192 64.86632 1.000 44.63434 188 LYS B N 1
ATOM 7910 C CA . LYS B 1 188 ? 384.81174 -52.92874 64.76142 1.000 48.39262 188 LYS B CA 1
ATOM 7911 C C . LYS B 1 188 ? 384.64374 -51.71954 63.84487 1.000 46.03185 188 LYS B C 1
ATOM 7912 O O . LYS B 1 188 ? 385.60660 -51.03859 63.48384 1.000 43.98686 188 LYS B O 1
ATOM 7931 N N . ILE B 1 189 ? 383.40170 -51.51379 63.40249 1.000 50.51656 189 ILE B N 1
ATOM 7932 C CA . ILE B 1 189 ? 383.08530 -50.58859 62.32410 1.000 44.35798 189 ILE B CA 1
ATOM 7933 C C . ILE B 1 189 ? 381.94196 -49.69488 62.77997 1.000 44.27904 189 ILE B C 1
ATOM 7934 O O . ILE B 1 189 ? 381.15641 -50.04890 63.66097 1.000 54.03014 189 ILE B O 1
ATOM 7950 N N . GLY B 1 190 ? 381.86038 -48.51969 62.16702 1.000 54.03011 190 GLY B N 1
ATOM 7951 C CA . GLY B 1 190 ? 380.86876 -47.53783 62.55797 1.000 44.31846 190 GLY B CA 1
ATOM 7952 C C . GLY B 1 190 ? 380.50040 -46.65128 61.39033 1.000 30.45377 190 GLY B C 1
ATOM 7953 O O . GLY B 1 190 ? 381.29546 -46.43373 60.47025 1.000 43.22883 190 GLY B O 1
ATOM 7957 N N . THR B 1 191 ? 379.33300 -46.03056 61.51378 1.000 49.08743 191 THR B N 1
ATOM 7958 C CA . THR B 1 191 ? 378.92310 -44.94400 60.63617 1.000 53.99063 191 THR B CA 1
ATOM 7959 C C . THR B 1 191 ? 379.05999 -43.62806 61.38841 1.000 49.26118 191 THR B C 1
ATOM 7960 O O . THR B 1 191 ? 378.59383 -43.50650 62.52445 1.000 45.92920 191 THR B O 1
ATOM 7971 N N . ILE B 1 192 ? 379.70142 -42.64321 60.75765 1.000 53.23270 192 ILE B N 1
ATOM 7972 C CA . ILE B 1 192 ? 379.75599 -41.31675 61.36275 1.000 57.18048 192 ILE B CA 1
ATOM 7973 C C . ILE B 1 192 ? 378.34970 -40.76326 61.52911 1.000 44.67384 192 ILE B C 1
ATOM 7974 O O . ILE B 1 192 ? 378.07943 -39.99648 62.46121 1.000 62.36006 192 ILE B O 1
ATOM 7990 N N . ALA B 1 193 ? 377.43858 -41.11775 60.62102 1.000 38.12830 193 ALA B N 1
ATOM 7991 C CA . ALA B 1 193 ? 376.02513 -40.84235 60.85049 1.000 49.44275 193 ALA B CA 1
ATOM 7992 C C . ALA B 1 193 ? 375.53206 -41.49898 62.13529 1.000 47.72153 193 ALA B C 1
ATOM 7993 O O . ALA B 1 193 ? 374.79844 -40.87674 62.91213 1.000 49.42697 193 ALA B O 1
ATOM 8000 N N . ASP B 1 194 ? 375.98513 -42.72410 62.42004 1.000 51.54301 194 ASP B N 1
ATOM 8001 C CA . ASP B 1 194 ? 375.69934 -43.31984 63.72193 1.000 50.84028 194 ASP B CA 1
ATOM 8002 C C . ASP B 1 194 ? 376.31712 -42.50681 64.85225 1.000 39.47846 194 ASP B C 1
ATOM 8003 O O . ASP B 1 194 ? 375.80108 -42.51511 65.97529 1.000 39.74687 194 ASP B O 1
ATOM 8012 N N . LEU B 1 195 ? 377.42217 -41.80743 64.58186 1.000 45.32118 195 LEU B N 1
ATOM 8013 C CA . LEU B 1 195 ? 378.02548 -40.94626 65.59280 1.000 35.90170 195 LEU B CA 1
ATOM 8014 C C . LEU B 1 195 ? 377.24069 -39.65144 65.76864 1.000 33.13031 195 LEU B C 1
ATOM 8015 O O . LEU B 1 195 ? 377.20634 -39.09505 66.87169 1.000 32.48284 195 LEU B O 1
ATOM 8031 N N . ILE B 1 196 ? 376.74816 -39.07544 64.66814 1.000 40.86805 196 ILE B N 1
ATOM 8032 C CA . ILE B 1 196 ? 375.85564 -37.91995 64.76041 1.000 44.31845 196 ILE B CA 1
ATOM 8033 C C . ILE B 1 196 ? 374.72351 -38.20872 65.73762 1.000 42.40774 196 ILE B C 1
ATOM 8034 O O . ILE B 1 196 ? 374.54083 -37.50491 66.73783 1.000 43.55259 196 ILE B O 1
ATOM 8050 N N . HIS B 1 197 ? 373.97217 -39.28301 65.48143 1.000 49.37169 197 HIS B N 1
ATOM 8051 C CA . HIS B 1 197 ? 372.79138 -39.56749 66.28819 1.000 48.21106 197 HIS B CA 1
ATOM 8052 C C . HIS B 1 197 ? 373.16282 -39.88783 67.72967 1.000 45.24226 197 HIS B C 1
ATOM 8053 O O . HIS B 1 197 ? 372.39693 -39.57684 68.64879 1.000 50.42182 197 HIS B O 1
ATOM 8067 N N . TYR B 1 198 ? 374.31636 -40.52150 67.94836 1.000 32.78292 198 TYR B N 1
ATOM 8068 C CA . TYR B 1 198 ? 374.80619 -40.71026 69.30902 1.000 35.42007 198 TYR B CA 1
ATOM 8069 C C . TYR B 1 198 ? 375.04671 -39.37006 69.99336 1.000 42.84197 198 TYR B C 1
ATOM 8070 O O . TYR B 1 198 ? 374.55490 -39.12746 71.10177 1.000 43.77367 198 TYR B O 1
ATOM 8088 N N . ARG B 1 199 ? 375.82191 -38.49074 69.35353 1.000 44.34214 199 ARG B N 1
ATOM 8089 C CA . ARG B 1 199 ? 376.10706 -37.18819 69.94566 1.000 39.88899 199 ARG B CA 1
ATOM 8090 C C . ARG B 1 199 ? 374.82475 -36.40953 70.20788 1.000 34.21204 199 ARG B C 1
ATOM 8091 O O . ARG B 1 199 ? 374.65895 -35.81758 71.28062 1.000 36.65965 199 ARG B O 1
ATOM 8112 N N . MET B 1 200 ? 373.86385 -36.48437 69.28418 1.000 42.24188 200 MET B N 1
ATOM 8113 C CA . MET B 1 200 ? 372.59433 -35.79423 69.47320 1.000 41.61024 200 MET B CA 1
ATOM 8114 C C . MET B 1 200 ? 371.77719 -36.39308 70.61096 1.000 48.84267 200 MET B C 1
ATOM 8115 O O . MET B 1 200 ? 370.97289 -35.67887 71.21942 1.000 50.61133 200 MET B O 1
ATOM 8129 N N . THR B 1 201 ? 372.04265 -37.64698 70.98128 1.000 41.80767 201 THR B N 1
ATOM 8130 C CA . THR B 1 201 ? 371.24479 -38.33574 71.98693 1.000 46.02395 201 THR B CA 1
ATOM 8131 C C . THR B 1 201 ? 371.83749 -38.24096 73.38585 1.000 50.22182 201 THR B C 1
ATOM 8132 O O . THR B 1 201 ? 371.10511 -38.42751 74.36426 1.000 56.25673 201 THR B O 1
ATOM 8143 N N . ASN B 1 202 ? 373.15152 -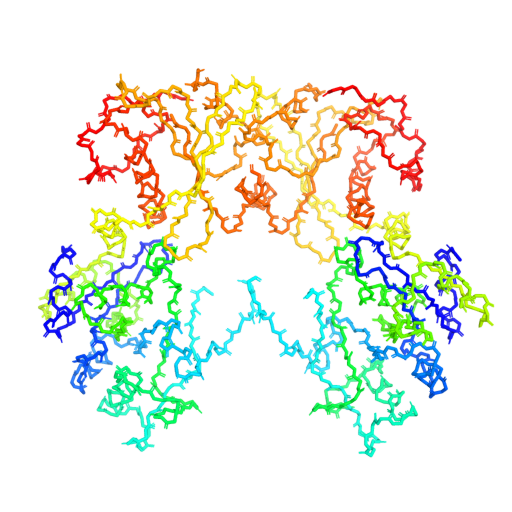38.03197 73.50288 1.000 53.43006 202 ASN B N 1
ATOM 8144 C CA . ASN B 1 202 ? 373.84528 -38.10184 74.78438 1.000 46.18187 202 ASN B CA 1
ATOM 8145 C C . ASN B 1 202 ? 374.51343 -36.78014 75.14908 1.000 52.52209 202 ASN B C 1
ATOM 8146 O O . ASN B 1 202 ? 375.40658 -36.75591 76.00217 1.000 60.85991 202 ASN B O 1
ATOM 8157 N N . GLU B 1 203 ? 374.14570 -35.69193 74.47658 1.000 51.17985 203 GLU B N 1
ATOM 8158 C CA . GLU B 1 203 ? 374.77435 -34.39597 74.68897 1.000 62.39952 203 GLU B CA 1
ATOM 8159 C C . GLU B 1 203 ? 373.72372 -33.30221 74.57899 1.000 57.35160 203 GLU B C 1
ATOM 8160 O O . GLU B 1 203 ? 372.82344 -33.37774 73.73840 1.000 59.62820 203 GLU B O 1
ATOM 8172 N N . GLN B 1 204 ? 373.85094 -32.28024 75.42066 1.000 46.22925 204 GLN B N 1
ATOM 8173 C CA . GLN B 1 204 ? 373.12457 -31.02918 75.21928 1.000 44.37378 204 GLN B CA 1
ATOM 8174 C C . GLN B 1 204 ? 373.87573 -30.21088 74.17850 1.000 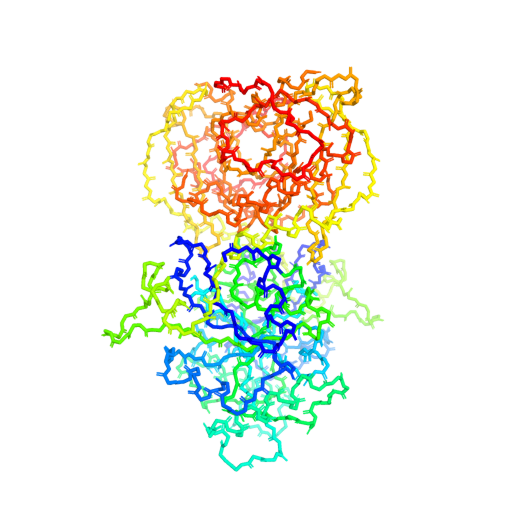49.94810 204 GLN B C 1
ATOM 8175 O O . GLN B 1 204 ? 374.83676 -29.50577 74.49480 1.000 52.98792 204 GLN B O 1
ATOM 8189 N N . THR B 1 205 ? 373.45271 -30.33092 72.92221 1.000 54.82760 205 THR B N 1
ATOM 8190 C CA . THR B 1 205 ? 374.14597 -29.69968 71.81013 1.000 49.19800 205 THR B CA 1
ATOM 8191 C C . THR B 1 205 ? 373.60666 -28.31501 71.48878 1.000 41.67346 205 THR B C 1
ATOM 8192 O O . THR B 1 205 ? 374.33527 -27.49840 70.91399 1.000 49.64804 205 THR B O 1
ATOM 8203 N N . VAL B 1 206 ? 372.38255 -28.01379 71.91018 1.000 43.33154 206 VAL B N 1
ATOM 8204 C CA . VAL B 1 206 ? 371.69862 -26.77577 71.56451 1.000 56.66728 206 VAL B CA 1
ATOM 8205 C C . VAL B 1 206 ? 371.40635 -26.02001 72.85121 1.000 52.00099 206 VAL B C 1
ATOM 8206 O O . VAL B 1 206 ? 371.10699 -26.62771 73.88514 1.000 51.66935 206 VAL B O 1
ATOM 8219 N N . GLU B 1 207 ? 371.52375 -24.69836 72.79198 1.000 55.89352 207 GLU B N 1
ATOM 8220 C CA . GLU B 1 207 ? 371.25064 -23.83345 73.92909 1.000 52.34841 207 GLU B CA 1
ATOM 8221 C C . GLU B 1 207 ? 370.33325 -22.71106 73.47312 1.000 52.04833 207 GLU B C 1
ATOM 8222 O O . GLU B 1 207 ? 370.52752 -22.13524 72.39871 1.000 45.70813 207 GLU B O 1
ATOM 8234 N N . ARG B 1 208 ? 369.35857 -22.37958 74.31217 1.000 51.89832 208 ARG B N 1
ATOM 8235 C CA . ARG B 1 208 ? 368.42386 -21.31230 73.99768 1.000 48.92957 208 ARG B CA 1
ATOM 8236 C C . ARG B 1 208 ? 369.09300 -19.96176 74.21397 1.000 48.70057 208 ARG B C 1
ATOM 8237 O O . ARG B 1 208 ? 370.03551 -19.83182 74.99958 1.000 43.86053 208 ARG B O 1
ATOM 8258 N N . LEU B 1 209 ? 368.64175 -18.96444 73.45306 1.000 52.42736 209 LEU B N 1
ATOM 8259 C CA . LEU B 1 209 ? 369.26144 -17.64625 73.46703 1.000 64.39709 209 LEU B CA 1
ATOM 8260 C C . LEU B 1 209 ? 368.33738 -16.58029 74.04219 1.000 53.13801 209 LEU B C 1
ATOM 8261 O O . LEU B 1 209 ? 368.68172 -15.92730 75.03134 1.000 55.75931 209 LEU B O 1
ATOM 8277 N N . ASP B 1 210 ? 367.16301 -16.38892 73.44701 1.000 60.63098 210 ASP B N 1
ATOM 8278 C CA . ASP B 1 210 ? 366.24504 -15.35099 73.89172 1.000 76.21695 210 ASP B CA 1
ATOM 8279 C C . ASP B 1 210 ? 364.86637 -15.64568 73.32214 1.000 72.11917 210 ASP B C 1
ATOM 8280 O O . ASP B 1 210 ? 364.73805 -16.16507 72.21019 1.000 65.21047 210 ASP B O 1
ATOM 8289 N N . GLN B 1 211 ? 363.84008 -15.26981 74.07752 1.000 71.86650 211 GLN B N 1
ATOM 8290 C CA . GLN B 1 211 ? 362.46141 -15.41268 73.63623 1.000 67.24754 211 GLN B CA 1
ATOM 8291 C C . GLN B 1 211 ? 361.88977 -14.06751 73.20233 1.000 62.02060 211 GLN B C 1
ATOM 8292 O O . GLN B 1 211 ? 362.23924 -13.01545 73.74388 1.000 60.33092 211 GLN B O 1
ATOM 8306 N N . ARG B 1 212 ? 360.98605 -14.11963 72.22540 1.000 60.22037 212 ARG B N 1
ATOM 8307 C CA . ARG B 1 212 ? 360.38526 -12.92900 71.64351 1.000 53.69065 212 ARG B CA 1
ATOM 8308 C C . ARG B 1 212 ? 358.92310 -13.21903 71.33547 1.000 45.73976 212 ARG B C 1
ATOM 8309 O O . ARG B 1 212 ? 358.47400 -14.36781 71.36894 1.000 63.06278 212 ARG B O 1
ATOM 8330 N N . THR B 1 213 ? 358.17844 -12.16020 71.02847 1.000 46.90829 213 THR B N 1
ATOM 8331 C CA . THR B 1 213 ? 356.84335 -12.27405 70.45706 1.000 59.74660 213 THR B CA 1
ATOM 8332 C C . THR B 1 213 ? 356.80722 -11.53591 69.12766 1.000 60.48094 213 THR B C 1
ATOM 8333 O O . THR B 1 213 ? 357.32454 -10.41870 69.02066 1.000 55.34086 213 THR B O 1
ATOM 8344 N N . ILE B 1 214 ? 356.23959 -12.18132 68.10969 1.000 66.97117 214 ILE B N 1
ATOM 8345 C CA . ILE B 1 214 ? 356.15380 -11.61538 66.77060 1.000 67.38171 214 ILE B CA 1
ATOM 8346 C C . ILE B 1 214 ? 354.70924 -11.67533 66.29824 1.000 54.31443 214 ILE B C 1
ATOM 8347 O O . ILE B 1 214 ? 353.94714 -12.57004 66.67805 1.000 54.26703 214 ILE B O 1
ATOM 8363 N N . GLN B 1 215 ? 354.35310 -10.74449 65.41853 1.000 50.92719 215 GLN B N 1
ATOM 8364 C CA . GLN B 1 215 ? 353.00987 -10.65269 64.86068 1.000 59.47818 215 GLN B CA 1
ATOM 8365 C C . GLN B 1 215 ? 353.07263 -10.98918 63.37651 1.000 67.39753 215 GLN B C 1
ATOM 8366 O O . GLN B 1 215 ? 353.82224 -10.35589 62.62498 1.000 78.15934 215 GLN B O 1
ATOM 8380 N N . THR B 1 216 ? 352.36119 -12.04000 62.98058 1.000 54.52764 216 THR B N 1
ATOM 8381 C CA . THR B 1 216 ? 352.35272 -12.52167 61.60805 1.000 59.13080 216 THR B CA 1
ATOM 8382 C C . THR B 1 216 ? 350.92237 -12.55749 61.08433 1.000 68.40027 216 THR B C 1
ATOM 8383 O O . THR B 1 216 ? 349.95690 -12.34914 61.82397 1.000 69.89259 216 THR B O 1
ATOM 8394 N N . GLU B 1 217 ? 350.80411 -12.70835 59.76353 1.000 61.68108 217 GLU B N 1
ATOM 8395 C CA . GLU B 1 217 ? 349.49068 -12.80600 59.14040 1.000 56.16994 217 GLU B CA 1
ATOM 8396 C C . GLU B 1 217 ? 348.73380 -14.05324 59.57665 1.000 57.44900 217 GLU B C 1
ATOM 8397 O O . GLU B 1 217 ? 347.50160 -14.08074 59.47851 1.000 58.52280 217 GLU B O 1
ATOM 8409 N N . TYR B 1 218 ? 349.43517 -15.08660 60.04937 1.000 58.67282 218 TYR B N 1
ATOM 8410 C CA . TYR B 1 218 ? 348.75309 -16.23997 60.62378 1.000 58.48337 218 TYR B CA 1
ATOM 8411 C C . TYR B 1 218 ? 348.30661 -15.98267 62.05633 1.000 63.89972 218 TYR B C 1
ATOM 8412 O O . TYR B 1 218 ? 347.37073 -16.63337 62.53500 1.000 54.33812 218 TYR B O 1
ATOM 8430 N N . GLY B 1 219 ? 348.99846 -15.11404 62.76755 1.000 60.67835 219 GLY B N 1
ATOM 8431 C CA . GLY B 1 219 ? 348.68775 -14.84485 64.15570 1.000 67.49227 219 GLY B CA 1
ATOM 8432 C C . GLY B 1 219 ? 349.93322 -14.38482 64.89384 1.000 63.26025 219 GLY B C 1
ATOM 8433 O O . GLY B 1 219 ? 350.89068 -13.91662 64.28090 1.000 59.95193 219 GLY B O 1
ATOM 8437 N N . SER B 1 220 ? 349.93348 -14.63447 66.19866 1.000 75.48266 220 SER B N 1
ATOM 8438 C CA . SER B 1 220 ? 351.07938 -14.35280 67.04975 1.000 57.61226 220 SER B CA 1
ATOM 8439 C C . SER B 1 220 ? 351.82978 -15.64310 67.34346 1.000 65.06833 220 SER B C 1
ATOM 8440 O O . SER B 1 220 ? 351.22029 -16.67760 67.63118 1.000 73.72197 220 SER B O 1
ATOM 8448 N N . PHE B 1 221 ? 353.15435 -15.57284 67.27238 1.000 65.66051 221 PHE B N 1
ATOM 8449 C CA . PHE B 1 221 ? 354.01924 -16.68200 67.63526 1.000 69.83729 221 PHE B CA 1
ATOM 8450 C C . PHE B 1 221 ? 354.99411 -16.23258 68.71364 1.000 66.86854 221 PHE B C 1
ATOM 8451 O O . PHE B 1 221 ? 355.24467 -15.03798 68.89756 1.000 73.50090 221 PHE B O 1
ATOM 8468 N N . GLU B 1 222 ? 355.52169 -17.20715 69.44552 1.000 54.18024 222 GLU B N 1
ATOM 8469 C CA . GLU B 1 222 ? 356.69269 -17.00708 70.28656 1.000 64.60246 222 GLU B CA 1
ATOM 8470 C C . GLU B 1 222 ? 357.93434 -17.48785 69.54820 1.000 63.82867 222 GLU B C 1
ATOM 8471 O O . GLU B 1 222 ? 357.99053 -18.63735 69.09753 1.000 59.28870 222 GLU B O 1
ATOM 8483 N N . LEU B 1 223 ? 358.94603 -16.62758 69.48582 1.000 55.18295 223 LEU B N 1
ATOM 8484 C CA . LEU B 1 223 ? 360.23871 -16.98054 68.91672 1.000 52.87744 223 LEU B CA 1
ATOM 8485 C C . LEU B 1 223 ? 361.15255 -17.45607 70.03754 1.000 63.96289 223 LEU B C 1
ATOM 8486 O O . LEU B 1 223 ? 361.55085 -16.66226 70.89586 1.000 67.83181 223 LEU B O 1
ATOM 8502 N N . TYR B 1 224 ? 361.55940 -18.71579 69.97372 1.000 54.21181 224 TYR B N 1
ATOM 8503 C CA . TYR B 1 224 ? 362.74809 -19.18704 70.67395 1.000 62.38379 224 TYR B CA 1
ATOM 8504 C C . TYR B 1 224 ? 363.90083 -19.22457 69.67779 1.000 63.75763 224 TYR B C 1
ATOM 8505 O O . TYR B 1 224 ? 363.81049 -19.88983 68.64089 1.000 69.71887 224 TYR B O 1
ATOM 8523 N N . ARG B 1 225 ? 364.90522 -18.38263 69.91458 1.000 53.20115 225 ARG B N 1
ATOM 8524 C CA . ARG B 1 225 ? 366.14723 -18.41931 69.15596 1.000 54.86713 225 ARG B CA 1
ATOM 8525 C C . ARG B 1 225 ? 367.12201 -19.36876 69.83911 1.000 56.65942 225 ARG B C 1
ATOM 8526 O O . ARG B 1 225 ? 367.32231 -19.29102 71.05556 1.000 62.55748 225 ARG B O 1
ATOM 8547 N N . TYR B 1 226 ? 367.62170 -20.33927 69.08109 1.000 51.10085 226 TYR B N 1
ATOM 8548 C CA . TYR B 1 226 ? 368.56211 -21.32320 69.59084 1.000 38.44413 226 TYR B CA 1
ATOM 8549 C C . TYR B 1 226 ? 369.88204 -21.20507 68.84369 1.000 42.06819 226 TYR B C 1
ATOM 8550 O O . TYR B 1 226 ? 369.91850 -20.83696 67.66581 1.000 40.74173 226 TYR B O 1
ATOM 8568 N N . ARG B 1 227 ? 370.95124 -21.63116 69.50734 1.000 44.08162 227 ARG B N 1
ATOM 8569 C CA . ARG B 1 227 ? 372.25958 -21.77244 68.88740 1.000 51.73251 227 ARG B CA 1
ATOM 8570 C C . ARG B 1 227 ? 372.82862 -23.13266 69.25429 1.000 56.34361 227 ARG B C 1
ATOM 8571 O O . ARG B 1 227 ? 372.64227 -23.60881 70.37812 1.000 67.64229 227 ARG B O 1
ATOM 8592 N N . GLU B 1 228 ? 373.50633 -23.76138 68.30190 1.000 54.10911 228 GLU B N 1
ATOM 8593 C CA . GLU B 1 228 ? 374.15643 -25.03894 68.54258 1.000 46.64774 228 GLU B CA 1
ATOM 8594 C C . GLU B 1 228 ? 375.65330 -24.83071 68.73165 1.000 44.34218 228 GLU B C 1
ATOM 8595 O O . GLU B 1 228 ? 376.25093 -23.91755 68.15676 1.000 51.31403 228 GLU B O 1
ATOM 8607 N N . ILE B 1 229 ? 376.24256 -25.65656 69.59828 1.000 42.58933 229 ILE B N 1
ATOM 8608 C CA . ILE B 1 229 ? 377.68059 -25.60546 69.82103 1.000 47.20036 229 ILE B CA 1
ATOM 8609 C C . ILE B 1 229 ? 378.41374 -25.69945 68.49084 1.000 33.78046 229 ILE B C 1
ATOM 8610 O O . ILE B 1 229 ? 378.02346 -26.45572 67.59519 1.000 43.26832 229 ILE B O 1
ATOM 8626 N N . GLY B 1 230 ? 379.47000 -24.90015 68.34859 1.000 45.51072 230 GLY B N 1
ATOM 8627 C CA . GLY B 1 230 ? 380.36309 -25.00215 67.21831 1.000 58.05688 230 GLY B CA 1
ATOM 8628 C C . GLY B 1 230 ? 380.05404 -24.08486 66.05235 1.000 41.50766 230 GLY B C 1
ATOM 8629 O O . GLY B 1 230 ? 380.86088 -24.01239 65.11848 1.000 40.92333 230 GLY B O 1
ATOM 8633 N N . ASN B 1 231 ? 378.84800 -23.52092 65.98914 1.000 46.22919 231 ASN B N 1
ATOM 8634 C CA . ASN B 1 231 ? 378.36528 -22.88853 64.76802 1.000 38.19936 231 ASN B CA 1
ATOM 8635 C C . ASN B 1 231 ? 377.54254 -21.64966 65.09529 1.000 41.79976 231 ASN B C 1
ATOM 8636 O O . ASN B 1 231 ? 376.70590 -21.69635 66.01385 1.000 42.84987 231 ASN B O 1
ATOM 8647 N N . PRO B 1 232 ? 377.67465 -20.57515 64.32322 1.000 49.34799 232 PRO B N 1
ATOM 8648 C CA . PRO B 1 232 ? 377.01882 -19.30894 64.69290 1.000 46.19769 232 PRO B CA 1
ATOM 8649 C C . PRO B 1 232 ? 375.59949 -19.18818 64.15824 1.000 57.32262 232 PRO B C 1
ATOM 8650 O O . PRO B 1 232 ? 375.03923 -18.08720 64.14650 1.000 52.16680 232 PRO B O 1
ATOM 8661 N N . ASP B 1 233 ? 375.03488 -20.29654 63.70475 1.000 57.99112 233 ASP B N 1
ATOM 8662 C CA . ASP B 1 233 ? 373.73312 -20.30139 63.06965 1.000 40.41806 233 ASP B CA 1
ATOM 8663 C C . ASP B 1 233 ? 372.62656 -20.28004 64.11907 1.000 42.81829 233 ASP B C 1
ATOM 8664 O O . ASP B 1 233 ? 372.78980 -20.75730 65.24490 1.000 48.54265 233 ASP B O 1
ATOM 8673 N N . ILE B 1 234 ? 371.45441 -19.81506 63.69843 1.000 37.24398 234 ILE B N 1
ATOM 8674 C CA . ILE B 1 234 ? 370.34716 -19.53246 64.60299 1.000 46.60029 234 ILE B CA 1
ATOM 8675 C C . ILE B 1 234 ? 369.18858 -20.41620 64.16773 1.000 46.63980 234 ILE B C 1
ATOM 8676 O O . ILE B 1 234 ? 368.70209 -20.30374 63.03502 1.000 43.93949 234 ILE B O 1
ATOM 8692 N N . HIS B 1 235 ? 368.80698 -21.34995 65.03050 1.000 46.97143 235 HIS B N 1
ATOM 8693 C CA . HIS B 1 235 ? 367.62171 -22.16661 64.83211 1.000 49.37171 235 HIS B CA 1
ATOM 8694 C C . HIS B 1 235 ? 366.44159 -21.55421 65.57331 1.000 49.45065 235 HIS B C 1
ATOM 8695 O O . HIS B 1 235 ? 366.59178 -20.99036 66.66002 1.000 50.27971 235 HIS B O 1
ATOM 8709 N N . LEU B 1 236 ? 365.25847 -21.69330 64.98412 1.000 44.82380 236 LEU B N 1
ATOM 8710 C CA . LEU B 1 236 ? 364.06356 -21.02191 65.46632 1.000 41.16812 236 LEU B CA 1
ATOM 8711 C C . LEU B 1 236 ? 363.00775 -22.05226 65.84055 1.000 45.17122 236 LEU B C 1
ATOM 8712 O O . LEU B 1 236 ? 363.07450 -23.22004 65.44609 1.000 46.47399 236 LEU B O 1
ATOM 8728 N N . ALA B 1 237 ? 362.04641 -21.60810 66.64462 1.000 52.15887 237 ALA B N 1
ATOM 8729 C CA . ALA B 1 237 ? 360.86186 -22.40034 66.95921 1.000 54.06172 237 ALA B CA 1
ATOM 8730 C C . ALA B 1 237 ? 359.68483 -21.44498 67.07883 1.000 46.48196 237 ALA B C 1
ATOM 8731 O O . ALA B 1 237 ? 359.64826 -20.61473 67.99196 1.000 57.58319 237 ALA B O 1
ATOM 8738 N N . LEU B 1 238 ? 358.77419 -21.50038 66.11277 1.000 55.11186 238 LEU B N 1
ATOM 8739 C CA . LEU B 1 238 ? 357.52857 -20.74949 66.18366 1.000 57.67001 238 LEU B CA 1
ATOM 8740 C C . LEU B 1 238 ? 356.50553 -21.56519 66.96383 1.000 49.53752 238 LEU B C 1
ATOM 8741 O O . LEU B 1 238 ? 356.11317 -22.65479 66.53249 1.000 45.91341 238 LEU B O 1
ATOM 8757 N N . VAL B 1 239 ? 356.09811 -21.05040 68.12010 1.000 47.05829 239 VAL B N 1
ATOM 8758 C CA . VAL B 1 239 ? 355.21962 -21.76195 69.03868 1.000 49.66385 239 VAL B CA 1
ATOM 8759 C C . VAL B 1 239 ? 353.92359 -20.97639 69.17390 1.000 61.79950 239 VAL B C 1
ATOM 8760 O O . VAL B 1 239 ? 353.94123 -19.74526 69.28214 1.000 66.29215 239 VAL B O 1
ATOM 8773 N N . LYS B 1 240 ? 352.80031 -21.69148 69.16931 1.000 64.12085 240 LYS B N 1
ATOM 8774 C CA . LYS B 1 240 ? 351.52193 -21.15306 69.62029 1.000 68.16348 240 LYS B CA 1
ATOM 8775 C C . LYS B 1 240 ? 350.94960 -22.08774 70.67310 1.000 84.33377 240 LYS B C 1
ATOM 8776 O O . LYS B 1 240 ? 350.72786 -23.27192 70.39909 1.000 87.26309 240 LYS B O 1
ATOM 8795 N N . GLY B 1 241 ? 350.64367 -21.54025 71.84589 1.000 88.44742 241 GLY B N 1
ATOM 8796 C CA . GLY B 1 241 ? 350.13673 -22.34027 72.94033 1.000 80.44916 241 GLY B CA 1
ATOM 8797 C C . GLY B 1 241 ? 351.22646 -22.74836 73.90641 1.000 89.48171 241 GLY B C 1
ATOM 8798 O O . GLY B 1 241 ? 352.26688 -22.08907 73.99419 1.000 74.52740 241 GLY B O 1
ATOM 8802 N N . GLU B 1 242 ? 351.01218 -23.85765 74.61116 1.000 87.58683 242 GLU B N 1
ATOM 8803 C CA . GLU B 1 242 ? 351.98207 -24.39164 75.56506 1.000 91.93729 242 GLU B CA 1
ATOM 8804 C C . GLU B 1 242 ? 352.21897 -25.85503 75.22286 1.000 90.17657 242 GLU B C 1
ATOM 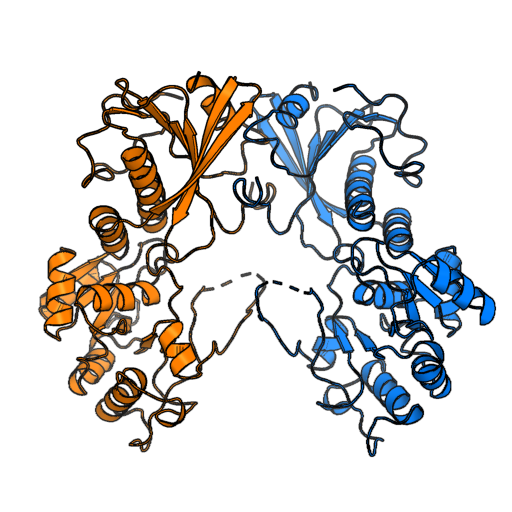8805 O O . GLU B 1 242 ? 351.60892 -26.74265 75.83273 1.000 86.66303 242 GLU B O 1
ATOM 8817 N N . PRO B 1 243 ? 353.22586 -26.15263 74.38169 1.000 81.14391 243 PRO B N 1
ATOM 8818 C CA . PRO B 1 243 ? 353.32827 -27.50132 73.79840 1.000 61.34955 243 PRO B CA 1
ATOM 8819 C C . PRO B 1 243 ? 353.33656 -28.60558 74.84471 1.000 71.18748 243 PRO B C 1
ATOM 8820 O O . PRO B 1 243 ? 353.10986 -29.77958 74.53306 1.000 66.55273 243 PRO B O 1
ATOM 8831 N N . LYS B 1 244 ? 353.55581 -28.22248 76.10279 1.000 85.47076 244 LYS B N 1
ATOM 8832 C CA . LYS B 1 244 ? 353.26179 -29.07622 77.24719 1.000 92.56102 244 LYS B CA 1
ATOM 8833 C C . LYS B 1 244 ? 351.76862 -29.17373 77.54591 1.000 84.91015 244 LYS B C 1
ATOM 8834 O O . LYS B 1 244 ? 351.39636 -29.82834 78.52753 1.000 66.11061 244 LYS B O 1
ATOM 8853 N N . GLU B 1 245 ? 350.90616 -28.58708 76.71828 1.000 83.60739 245 GLU B N 1
ATOM 8854 C CA . GLU B 1 245 ? 349.47240 -28.60989 76.96316 1.000 80.37810 245 GLU B CA 1
ATOM 8855 C C . GLU B 1 245 ? 348.80224 -29.85756 76.40685 1.000 94.95079 245 GLU B C 1
ATOM 8856 O O . GLU B 1 245 ? 347.57153 -29.95649 76.45120 1.000 90.82406 245 GLU B O 1
ATOM 8868 N N . GLY B 1 246 ? 349.58043 -30.83746 75.95831 1.000 89.11066 246 GLY B N 1
ATOM 8869 C CA . GLY B 1 246 ? 349.01431 -31.99134 75.29489 1.000 75.93284 246 GLY B CA 1
ATOM 8870 C C . GLY B 1 246 ? 349.83082 -32.42902 74.09970 1.000 82.32038 246 GLY B C 1
ATOM 8871 O O . GLY B 1 246 ? 351.02960 -32.13750 74.02242 1.000 80.18067 246 GLY B O 1
ATOM 8875 N N . VAL B 1 247 ? 349.13160 -32.84871 73.05384 1.000 82.89680 247 VAL B N 1
ATOM 8876 C CA . VAL B 1 247 ? 349.76356 -33.09776 71.76457 1.000 88.76321 247 VAL B CA 1
ATOM 8877 C C . VAL B 1 247 ? 350.07729 -31.77199 71.08452 1.000 81.74400 247 VAL B C 1
ATOM 8878 O O . VAL B 1 247 ? 349.31832 -30.80079 71.18876 1.000 95.34824 247 VAL B O 1
ATOM 8891 N N . THR B 1 248 ? 351.21131 -31.72909 70.39040 1.000 57.43327 248 THR B N 1
ATOM 8892 C CA . THR B 1 248 ? 351.68178 -30.53110 69.70860 1.000 60.89154 248 THR B CA 1
ATOM 8893 C C . THR B 1 248 ? 351.78142 -30.81761 68.21811 1.000 60.94679 248 THR B C 1
ATOM 8894 O O . THR B 1 248 ? 352.31746 -31.85630 67.81852 1.000 62.81805 248 THR B O 1
ATOM 8905 N N . THR B 1 249 ? 351.22175 -29.92607 67.40389 1.000 62.88121 249 THR B N 1
ATOM 8906 C CA . THR B 1 249 ? 351.35470 -30.03119 65.95658 1.000 59.28870 249 THR B CA 1
ATOM 8907 C C . THR B 1 249 ? 352.70037 -29.45844 65.52958 1.000 66.75797 249 THR B C 1
ATOM 8908 O O . THR B 1 249 ? 353.00625 -28.29510 65.81465 1.000 68.29766 249 THR B O 1
ATOM 8919 N N . VAL B 1 250 ? 353.51394 -30.28315 64.87680 1.000 58.46754 250 VAL B N 1
ATOM 8920 C CA . VAL B 1 250 ? 354.94488 -30.04114 64.75321 1.000 53.02739 250 VAL B CA 1
ATOM 8921 C C . VAL B 1 250 ? 355.32924 -30.14279 63.28548 1.000 49.82965 250 VAL B C 1
ATOM 8922 O O . VAL B 1 250 ? 354.91975 -31.08022 62.59152 1.000 44.23953 250 VAL B O 1
ATOM 8935 N N . ARG B 1 251 ? 356.25033 -29.27913 62.86630 1.000 48.88216 251 ARG B N 1
ATOM 8936 C CA . ARG B 1 251 ? 357.03470 -29.49791 61.65750 1.000 41.73922 251 ARG B CA 1
ATOM 8937 C C . ARG B 1 251 ? 358.46771 -29.08070 61.93870 1.000 47.38201 251 ARG B C 1
ATOM 8938 O O . ARG B 1 251 ? 358.71787 -27.92622 62.29675 1.000 50.39024 251 ARG B O 1
ATOM 8959 N N . VAL B 1 252 ? 359.40049 -30.01566 61.79173 1.000 55.01709 252 VAL B N 1
ATOM 8960 C CA . VAL B 1 252 ? 360.80381 -29.66279 61.61467 1.000 48.66901 252 VAL B CA 1
ATOM 8961 C C . VAL B 1 252 ? 361.04984 -29.33276 60.14993 1.000 53.09848 252 VAL B C 1
ATOM 8962 O O . VAL B 1 252 ? 360.67552 -30.09812 59.25320 1.000 58.37277 252 VAL B O 1
ATOM 8975 N N . HIS B 1 253 ? 361.68111 -28.18862 59.90476 1.000 56.36727 253 HIS B N 1
ATOM 8976 C CA . HIS B 1 253 ? 361.56963 -27.48971 58.63146 1.000 53.40900 253 HIS B CA 1
ATOM 8977 C C . HIS B 1 253 ? 362.96148 -27.09288 58.16822 1.000 43.22891 253 HIS B C 1
ATOM 8978 O O . HIS B 1 253 ? 363.56910 -26.18586 58.74555 1.000 41.14178 253 HIS B O 1
ATOM 8992 N N . GLY B 1 254 ? 363.36238 -27.60953 57.01313 1.000 50.69027 254 GLY B N 1
ATOM 8993 C CA . GLY B 1 254 ? 364.55701 -27.15191 56.32220 1.000 50.60342 254 GLY B CA 1
ATOM 8994 C C . GLY B 1 254 ? 364.17982 -26.45518 55.01930 1.000 43.09208 254 GLY B C 1
ATOM 8995 O O . GLY B 1 254 ? 363.30804 -26.92751 54.28802 1.000 49.08745 254 GLY B O 1
ATOM 8999 N N . PHE B 1 255 ? 364.83814 -25.33178 54.75815 1.000 57.47263 255 PHE B N 1
ATOM 9000 C CA . PHE B 1 255 ? 364.48939 -24.51842 53.60320 1.000 52.75900 255 PHE B CA 1
ATOM 9001 C C . PHE B 1 255 ? 364.64033 -25.31366 52.31235 1.000 55.26194 255 PHE B C 1
ATOM 9002 O O . PHE B 1 255 ? 365.23919 -26.39385 52.28316 1.000 83.93104 255 PHE B O 1
ATOM 9019 N N . SER B 1 256 ? 363.88527 -24.88962 51.31704 1.000 47.22415 256 SER B N 1
ATOM 9020 C CA . SER B 1 256 ? 363.84995 -25.50110 49.99802 1.000 64.05764 256 SER B CA 1
ATOM 9021 C C . SER B 1 256 ? 363.26427 -24.47407 49.03769 1.000 56.35150 256 SER B C 1
ATOM 9022 O O . SER B 1 256 ? 362.09564 -24.09719 49.18901 1.000 51.02192 256 SER B O 1
ATOM 9030 N N . PRO B 1 257 ? 364.02782 -23.96754 48.06301 1.000 55.85408 257 PRO B N 1
ATOM 9031 C CA . PRO B 1 257 ? 363.68782 -22.65487 47.49298 1.000 53.50909 257 PRO B CA 1
ATOM 9032 C C . PRO B 1 257 ? 362.32062 -22.62314 46.82593 1.000 58.33335 257 PRO B C 1
ATOM 9033 O O . PRO B 1 257 ? 361.82100 -21.54615 46.48579 1.000 75.86168 257 PRO B O 1
ATOM 9044 N N . VAL B 1 258 ? 361.65366 -23.77336 46.75048 1.000 62.05216 258 VAL B N 1
ATOM 9045 C CA . VAL B 1 258 ? 360.28726 -23.82572 46.24432 1.000 57.85171 258 VAL B CA 1
ATOM 9046 C C . VAL B 1 258 ? 359.34579 -23.67428 47.43172 1.000 76.01952 258 VAL B C 1
ATOM 9047 O O . VAL B 1 258 ? 358.53187 -24.56262 47.70930 1.000 54.65398 258 VAL B O 1
ATOM 9060 N N . ARG B 1 259 ? 359.27108 -22.44576 47.94843 1.000 69.45042 259 ARG B N 1
ATOM 9061 C CA . ARG B 1 259 ? 358.05343 -21.75367 48.35216 1.000 57.71750 259 ARG B CA 1
ATOM 9062 C C . ARG B 1 259 ? 357.63595 -20.69718 47.34868 1.000 73.94303 259 ARG B C 1
ATOM 9063 O O . ARG B 1 259 ? 356.46637 -20.30248 47.33251 1.000 89.37910 259 ARG B O 1
ATOM 9084 N N . ASP B 1 260 ? 358.61983 -19.98349 46.80109 1.000 57.35434 260 ASP B N 1
ATOM 9085 C CA . ASP B 1 260 ? 358.30460 -18.88925 45.90019 1.000 76.47756 260 ASP B CA 1
ATOM 9086 C C . ASP B 1 260 ? 357.35045 -19.35889 44.81756 1.000 70.16108 260 ASP B C 1
ATOM 9087 O O . ASP B 1 260 ? 356.51703 -18.57790 44.34451 1.000 86.72878 260 ASP B O 1
ATOM 9096 N N . LEU B 1 261 ? 357.43696 -20.63168 44.42684 1.000 61.11263 261 LEU B N 1
ATOM 9097 C CA . LEU B 1 261 ? 356.48068 -21.15729 43.46711 1.000 68.96879 261 LEU B CA 1
ATOM 9098 C C . LEU B 1 261 ? 355.37438 -21.99965 44.09101 1.000 65.92108 261 LEU B C 1
ATOM 9099 O O . LEU B 1 261 ? 354.26415 -21.49135 44.28044 1.000 81.83872 261 LEU B O 1
ATOM 9115 N N . LEU B 1 262 ? 355.72344 -23.14399 44.67531 1.000 55.41194 262 LEU B N 1
ATOM 9116 C CA . LEU B 1 262 ? 354.72591 -23.95304 45.36036 1.000 57.63856 262 LEU B CA 1
ATOM 9117 C C . LEU B 1 262 ? 354.61928 -23.46097 46.80671 1.000 76.09858 262 LEU B C 1
ATOM 9118 O O . LEU B 1 262 ? 355.18424 -22.42752 47.17397 1.000 75.66434 262 LEU B O 1
ATOM 9134 N N . LYS B 1 263 ? 353.90895 -24.20700 47.65519 1.000 87.43678 263 LYS B N 1
ATOM 9135 C CA . LYS B 1 263 ? 353.52478 -23.69990 48.97392 1.000 89.22905 263 LYS B CA 1
ATOM 9136 C C . LYS B 1 263 ? 353.46545 -24.88373 49.93699 1.000 66.03958 263 LYS B C 1
ATOM 9137 O O . LYS B 1 263 ? 352.42933 -25.54646 50.04475 1.000 76.51704 263 LYS B O 1
ATOM 9156 N N . LEU B 1 264 ? 354.55047 -25.09100 50.68406 1.000 65.73155 264 LEU B N 1
ATOM 9157 C CA . LEU B 1 264 ? 354.57878 -26.03264 51.79844 1.000 60.40986 264 LEU B CA 1
ATOM 9158 C C . LEU B 1 264 ? 354.76958 -25.34566 53.14328 1.000 56.27255 264 LEU B C 1
ATOM 9159 O O . LEU B 1 264 ? 353.97267 -25.55895 54.06246 1.000 58.12802 264 LEU B O 1
ATOM 9175 N N . ASN B 1 265 ? 355.78629 -24.48819 53.27650 1.000 53.76170 265 ASN B N 1
ATOM 9176 C CA . ASN B 1 265 ? 355.94428 -23.71850 54.50740 1.000 48.51903 265 ASN B CA 1
ATOM 9177 C C . ASN B 1 265 ? 354.72162 -22.85195 54.77704 1.000 57.51217 265 ASN B C 1
ATOM 9178 O O . ASN B 1 265 ? 354.32021 -22.67721 55.93377 1.000 60.43355 265 ASN B O 1
ATOM 9189 N N . LYS B 1 266 ? 354.20162 -22.19115 53.74120 1.000 67.13697 266 LYS B N 1
ATOM 9190 C CA . LYS B 1 266 ? 352.96483 -21.43399 53.89635 1.000 65.73157 266 LYS B CA 1
ATOM 9191 C C . LYS B 1 266 ? 351.83030 -22.33893 54.35716 1.000 62.35222 266 LYS B C 1
ATOM 9192 O O . LYS B 1 266 ? 351.29251 -22.15926 55.45612 1.000 54.96977 266 LYS B O 1
ATOM 9211 N N . ALA B 1 267 ? 351.62020 -23.44938 53.64266 1.000 67.75284 267 ALA B N 1
ATOM 9212 C CA . ALA B 1 267 ? 350.65476 -24.45974 54.06177 1.000 65.84996 267 ALA B CA 1
ATOM 9213 C C . ALA B 1 267 ? 351.06144 -25.13395 55.36029 1.000 55.70408 267 ALA B C 1
ATOM 9214 O O . ALA B 1 267 ? 350.39132 -26.07832 55.79974 1.000 56.20937 267 ALA B O 1
ATOM 9221 N N . ASP B 1 268 ? 352.20763 -24.75134 55.91508 1.000 57.29107 268 ASP B N 1
ATOM 9222 C CA . ASP B 1 268 ? 352.61162 -25.18547 57.24261 1.000 55.46720 268 ASP B CA 1
ATOM 9223 C C . ASP B 1 268 ? 352.43214 -24.11547 58.30873 1.000 52.41945 268 ASP B C 1
ATOM 9224 O O . ASP B 1 268 ? 352.10267 -24.44986 59.45143 1.000 39.58899 268 ASP B O 1
ATOM 9233 N N . GLY B 1 269 ? 352.56924 -22.83706 57.95527 1.000 64.54716 269 GLY B N 1
ATOM 9234 C CA . GLY B 1 269 ? 352.30280 -21.78529 58.91907 1.000 54.85922 269 GLY B CA 1
ATOM 9235 C C . GLY B 1 269 ? 350.87761 -21.79621 59.43369 1.000 50.05076 269 GLY B C 1
ATOM 9236 O O . GLY B 1 269 ? 350.62299 -21.39667 60.57248 1.000 50.99032 269 GLY B O 1
ATOM 9240 N N . GLU B 1 270 ? 349.92528 -22.20299 58.59544 1.000 53.88804 270 GLU B N 1
ATOM 9241 C CA . GLU B 1 270 ? 348.51615 -22.11623 58.96010 1.000 59.09127 270 GLU B CA 1
ATOM 9242 C C . GLU B 1 270 ? 348.10249 -23.28611 59.84841 1.000 53.21693 270 GLU B C 1
ATOM 9243 O O . GLU B 1 270 ? 347.49527 -23.06480 60.90407 1.000 55.46717 270 GLU B O 1
ATOM 9255 N N . PRO B 1 271 ? 348.47403 -24.53816 59.51019 1.000 55.87776 271 PRO B N 1
ATOM 9256 C CA . PRO B 1 271 ? 348.11761 -25.66467 60.38670 1.000 67.57908 271 PRO B CA 1
ATOM 9257 C C . PRO B 1 271 ? 348.78781 -25.57462 61.74775 1.000 67.46863 271 PRO B C 1
ATOM 9258 O O . PRO B 1 271 ? 348.41597 -26.31240 62.66538 1.000 74.36943 271 PRO B O 1
ATOM 9269 N N . ALA B 1 272 ? 349.56522 -24.51006 61.96179 1.000 65.06837 272 ALA B N 1
ATOM 9270 C CA . ALA B 1 272 ? 349.92222 -24.15340 63.32559 1.000 77.40928 272 ALA B CA 1
ATOM 9271 C C . ALA B 1 272 ? 348.71806 -23.59824 64.06781 1.000 90.30292 272 ALA B C 1
ATOM 9272 O O . ALA B 1 272 ? 348.48069 -24.01124 65.21031 1.000 96.27995 272 ALA B O 1
ATOM 9279 N N . TRP B 1 273 ? 347.76595 -23.05345 63.31376 1.000 94.26654 273 TRP B N 1
ATOM 9280 C CA . TRP B 1 273 ? 346.69558 -22.21569 63.85269 1.000 88.43169 273 TRP B CA 1
ATOM 9281 C C . TRP B 1 273 ? 346.90100 -21.84380 65.32110 1.000 105.69945 273 TRP B C 1
ATOM 9282 O O . TRP B 1 273 ? 346.72645 -20.68957 65.71363 1.000 98.33286 273 TRP B O 1
ATOM 9303 N N . VAL B 1 289 ? 354.39951 -26.55477 66.95977 1.000 65.42361 289 VAL B N 1
ATOM 9304 C CA . VAL B 1 289 ? 355.68607 -25.87618 66.86889 1.000 54.85131 289 VAL B CA 1
ATOM 9305 C C . VAL B 1 289 ? 356.27341 -26.08689 65.47722 1.000 51.54302 289 VAL B C 1
ATOM 9306 O O . VAL B 1 289 ? 356.45973 -27.22086 65.03856 1.000 57.19895 289 VAL B O 1
ATOM 9318 N N . LEU B 1 290 ? 356.64772 -24.99086 64.82505 1.000 43.07100 290 LEU B N 1
ATOM 9319 C CA . LEU B 1 290 ? 357.49343 -25.03085 63.63878 1.000 51.80089 290 LEU B CA 1
ATOM 9320 C C . LEU B 1 290 ? 358.94193 -24.80689 64.05426 1.000 44.68167 290 LEU B C 1
ATOM 9321 O O . LEU B 1 290 ? 359.28026 -23.74351 64.58282 1.000 40.81280 290 LEU B O 1
ATOM 9337 N N . VAL B 1 291 ? 359.80503 -25.75874 63.72121 1.000 40.45752 291 VAL B N 1
ATOM 9338 C CA . VAL B 1 291 ? 361.24089 -25.57874 63.86693 1.000 52.05881 291 VAL B CA 1
ATOM 9339 C C . VAL B 1 291 ? 361.81709 -25.06006 62.55530 1.000 51.71671 291 VAL B C 1
ATOM 9340 O O . VAL B 1 291 ? 361.16857 -25.09297 61.50681 1.000 53.45377 291 VAL B O 1
ATOM 9353 N N . TRP B 1 292 ? 362.97396 -24.40801 62.65626 1.000 44.61061 292 TRP B N 1
ATOM 9354 C CA . TRP B 1 292 ? 363.70911 -23.92812 61.49104 1.000 36.73866 292 TRP B CA 1
ATOM 9355 C C . TRP B 1 292 ? 365.19535 -24.11530 61.74667 1.000 46.14238 292 TRP B C 1
ATOM 9356 O O . TRP B 1 292 ? 365.70271 -23.68113 62.78487 1.000 60.23876 292 TRP B O 1
ATOM 9377 N N . ILE B 1 293 ? 365.85726 -24.87214 60.87762 1.000 43.28416 293 ILE B N 1
ATOM 9378 C CA . ILE B 1 293 ? 367.29584 -25.08527 60.99512 1.000 49.86123 293 ILE B CA 1
ATOM 9379 C C . ILE B 1 293 ? 368.02117 -23.89798 60.37531 1.000 54.06963 293 ILE B C 1
ATOM 9380 O O . ILE B 1 293 ? 367.77681 -23.54110 59.21626 1.000 58.65702 293 ILE B O 1
ATOM 9396 N N . GLY B 1 294 ? 368.92996 -23.29553 61.13741 1.000 50.75347 294 GLY B N 1
ATOM 9397 C CA . GLY B 1 294 ? 369.87567 -22.36011 60.55399 1.000 54.29859 294 GLY B CA 1
ATOM 9398 C C . GLY B 1 294 ? 370.90674 -23.06913 59.69294 1.000 46.00028 294 GLY B C 1
ATOM 9399 O O . GLY B 1 294 ? 371.35872 -24.17071 60.00852 1.000 51.51142 294 GLY B O 1
ATOM 9403 N N . GLN B 1 295 ? 371.16461 -22.49563 58.51916 1.000 41.98139 295 GLN B N 1
ATOM 9404 C CA . GLN B 1 295 ? 372.35021 -22.81022 57.73528 1.000 53.25633 295 GLN B CA 1
ATOM 9405 C C . GLN B 1 295 ? 373.05292 -21.53214 57.29823 1.000 45.74766 295 GLN B C 1
ATOM 9406 O O . GLN B 1 295 ? 372.43324 -20.47193 57.17606 1.000 52.94054 295 GLN B O 1
ATOM 9420 N N . ASP B 1 296 ? 374.37605 -21.62974 57.14097 1.000 55.70405 296 ASP B N 1
ATOM 9421 C CA . ASP B 1 296 ? 375.18965 -20.44690 56.88048 1.000 66.17103 296 ASP B CA 1
ATOM 9422 C C . ASP B 1 296 ? 374.72616 -19.70112 55.63440 1.000 53.91177 296 ASP B C 1
ATOM 9423 O O . ASP B 1 296 ? 375.01450 -18.50789 55.48783 1.000 68.10813 296 ASP B O 1
ATOM 9432 N N . HIS B 1 297 ? 374.12495 -20.40456 54.67651 1.000 45.27388 297 HIS B N 1
ATOM 9433 C CA . HIS B 1 297 ? 373.53111 -19.75767 53.51606 1.000 49.81388 297 HIS B CA 1
ATOM 9434 C C . HIS B 1 297 ? 372.30755 -20.54868 53.07760 1.000 53.75381 297 HIS B C 1
ATOM 9435 O O . HIS B 1 297 ? 372.33391 -21.78175 53.04016 1.000 62.96805 297 HIS B O 1
ATOM 9449 N N . LEU B 1 298 ? 371.32103 -19.82516 52.55280 1.000 48.32950 298 LEU B N 1
ATOM 9450 C CA . LEU B 1 298 ? 370.13258 -20.42234 51.95741 1.000 49.38745 298 LEU B CA 1
ATOM 9451 C C . LEU B 1 298 ? 370.24066 -20.37529 50.43870 1.000 40.62337 298 LEU B C 1
ATOM 9452 O O . LEU B 1 298 ? 370.41946 -19.29843 49.86003 1.000 57.90690 298 LEU B O 1
ATOM 9468 N N . GLN B 1 299 ? 370.04800 -21.52564 49.79682 1.000 44.69748 299 GLN B N 1
ATOM 9469 C CA . GLN B 1 299 ? 370.16881 -21.60552 48.34724 1.000 53.99851 299 GLN B CA 1
ATOM 9470 C C . GLN B 1 299 ? 369.24683 -20.59920 47.66881 1.000 45.40810 299 GLN B C 1
ATOM 9471 O O . GLN B 1 299 ? 368.11971 -20.36214 48.11122 1.000 44.73694 299 GLN B O 1
ATOM 9485 N N . ASP B 1 300 ? 369.74071 -20.00461 46.58772 1.000 45.89758 300 ASP B N 1
ATOM 9486 C CA . ASP B 1 300 ? 368.95639 -19.10880 45.75420 1.000 37.74935 300 ASP B CA 1
ATOM 9487 C C . ASP B 1 300 ? 368.02615 -19.89988 44.83631 1.000 48.13210 300 ASP B C 1
ATOM 9488 O O . ASP B 1 300 ? 368.14511 -21.11878 44.68607 1.000 57.97008 300 ASP B O 1
ATOM 9497 N N . LEU B 1 301 ? 367.03723 -19.19696 44.27576 1.000 53.53271 301 LEU B N 1
ATOM 9498 C CA . LEU B 1 301 ? 365.92671 -19.88319 43.62413 1.000 49.86126 301 LEU B CA 1
ATOM 9499 C C . LEU B 1 301 ? 366.36241 -20.54895 42.32509 1.000 55.49083 301 LEU B C 1
ATOM 9500 O O . LEU B 1 301 ? 365.64387 -21.40968 41.80850 1.000 50.30341 301 LEU B O 1
ATOM 9516 N N . GLY B 1 302 ? 367.36524 -19.99152 41.65993 1.000 52.97216 302 GLY B N 1
ATOM 9517 C CA . GLY B 1 302 ? 367.70051 -20.40397 40.31950 1.000 56.42254 302 GLY B CA 1
ATOM 9518 C C . GLY B 1 302 ? 368.28558 -21.80092 40.25747 1.000 55.64089 302 GLY B C 1
ATOM 9519 O O . GLY B 1 302 ? 367.89203 -22.61258 39.41381 1.000 57.06210 302 GLY B O 1
ATOM 9523 N N . PRO B 1 303 ? 369.38022 -22.03562 41.00602 1.000 56.27254 303 PRO B N 1
ATOM 9524 C CA . PRO B 1 303 ? 370.25005 -23.17737 40.69006 1.000 65.78683 303 PRO B CA 1
ATOM 9525 C C . PRO B 1 303 ? 369.49125 -24.48671 40.56228 1.000 64.31823 303 PRO B C 1
ATOM 9526 O O . PRO B 1 303 ? 368.77089 -24.88812 41.48239 1.000 57.52007 303 PRO B O 1
ATOM 9537 N N . ALA B 1 304 ? 369.44289 -25.00035 39.33261 1.000 64.83147 304 ALA B N 1
ATOM 9538 C CA . ALA B 1 304 ? 368.95112 -26.34291 39.05110 1.000 70.92692 304 ALA B CA 1
ATOM 9539 C C . ALA B 1 304 ? 367.43793 -26.42560 39.20952 1.000 67.72913 304 ALA B C 1
ATOM 9540 O O . ALA B 1 304 ? 366.81854 -27.39330 38.75556 1.000 58.07278 304 ALA B O 1
ATOM 9547 N N . LEU B 1 305 ? 366.82384 -25.35880 39.71153 1.000 57.07791 305 LEU B N 1
ATOM 9548 C CA . LEU B 1 305 ? 365.39825 -25.37258 40.01269 1.000 50.54821 305 LEU B CA 1
ATOM 9549 C C . LEU B 1 305 ? 364.74644 -24.05644 39.60041 1.000 57.22788 305 LEU B C 1
ATOM 9550 O O . LEU B 1 305 ? 363.56456 -23.82970 39.85922 1.000 52.59316 305 LEU B O 1
ATOM 9566 N N . ALA B 1 318 ? 369.72587 -39.53313 50.27260 1.000 57.78851 318 ALA B N 1
ATOM 9567 C CA . ALA B 1 318 ? 369.95668 -39.95199 51.64961 1.000 56.84891 318 ALA B CA 1
ATOM 9568 C C . ALA B 1 318 ? 370.45879 -38.77795 52.48120 1.000 58.71232 318 ALA B C 1
ATOM 9569 O O . ALA B 1 318 ? 369.67682 -38.09365 53.14132 1.000 61.72055 318 ALA B O 1
ATOM 9575 N N . ALA B 1 319 ? 371.75557 -38.49892 52.37668 1.000 63.62338 319 ALA B N 1
ATOM 9576 C CA . ALA B 1 319 ? 372.41974 -37.54208 53.25592 1.000 53.54070 319 ALA B CA 1
ATOM 9577 C C . ALA B 1 319 ? 372.03950 -37.79165 54.71223 1.000 51.22720 319 ALA B C 1
ATOM 9578 O O . ALA B 1 319 ? 371.61624 -36.88779 55.43656 1.000 55.60139 319 ALA B O 1
ATOM 9585 N N . LEU B 1 320 ? 372.25208 -39.03262 55.15788 1.000 46.30818 320 LEU B N 1
ATOM 9586 C CA . LEU B 1 320 ? 371.78231 -39.43117 56.47901 1.000 40.24436 320 LEU B CA 1
ATOM 9587 C C . LEU B 1 320 ? 372.39891 -38.56905 57.56902 1.000 52.51418 320 LEU B C 1
ATOM 9588 O O . LEU B 1 320 ? 371.78035 -38.35758 58.61855 1.000 50.81662 320 LEU B O 1
ATOM 9604 N N . SER B 1 321 ? 373.65272 -38.15301 57.38420 1.000 63.18910 321 SER B N 1
ATOM 9605 C CA . SER B 1 321 ? 374.26699 -37.20749 58.30911 1.000 51.69303 321 SER B CA 1
ATOM 9606 C C . SER B 1 321 ? 373.44228 -35.93166 58.41503 1.000 43.78160 321 SER B C 1
ATOM 9607 O O . SER B 1 321 ? 372.98495 -35.56526 59.50383 1.000 49.89281 321 SER B O 1
ATOM 9615 N N . HIS B 1 322 ? 373.11292 -35.32782 57.27134 1.000 43.44997 322 HIS B N 1
ATOM 9616 C CA . HIS B 1 322 ? 372.28632 -34.12867 57.27999 1.000 53.64323 322 HIS B CA 1
ATOM 9617 C C . HIS B 1 322 ? 370.90321 -34.39255 57.85488 1.000 43.14207 322 HIS B C 1
ATOM 9618 O O . HIS B 1 322 ? 370.26929 -33.46314 58.36554 1.000 48.62161 322 HIS B O 1
ATOM 9632 N N . GLN B 1 323 ? 370.44093 -35.64304 57.82870 1.000 48.54265 323 GLN B N 1
ATOM 9633 C CA . GLN B 1 323 ? 369.15328 -35.97100 58.42793 1.000 49.33224 323 GLN B CA 1
ATOM 9634 C C . GLN B 1 323 ? 369.24917 -36.02411 59.94763 1.000 52.34049 323 GLN B C 1
ATOM 9635 O O . GLN B 1 323 ? 368.44039 -35.40802 60.64995 1.000 53.76960 323 GLN B O 1
ATOM 9649 N N . TYR B 1 324 ? 370.21522 -36.78093 60.47354 1.000 57.37789 324 TYR B N 1
ATOM 9650 C CA . TYR B 1 324 ? 370.38615 -36.85773 61.91922 1.000 44.65013 324 TYR B CA 1
ATOM 9651 C C . TYR B 1 324 ? 370.84675 -35.52754 62.50138 1.000 39.06788 324 TYR B C 1
ATOM 9652 O O . TYR B 1 324 ? 370.50029 -35.20054 63.64205 1.000 37.93876 324 TYR B O 1
ATOM 9670 N N . GLN B 1 325 ? 371.63439 -34.75682 61.74742 1.000 48.59790 325 GLN B N 1
ATOM 9671 C CA . GLN B 1 325 ? 371.91567 -33.37995 62.13945 1.000 46.00023 325 GLN B CA 1
ATOM 9672 C C . GLN B 1 325 ? 370.62899 -32.57760 62.27470 1.000 40.26804 325 GLN B C 1
ATOM 9673 O O . GLN B 1 325 ? 370.39760 -31.91638 63.29340 1.000 46.75033 325 GLN B O 1
ATOM 9687 N N . THR B 1 326 ? 369.78361 -32.61359 61.24386 1.000 49.37957 326 THR B N 1
ATOM 9688 C CA . THR B 1 326 ? 368.58134 -31.78891 61.23216 1.000 46.90825 326 THR B CA 1
ATOM 9689 C C . THR B 1 326 ? 367.66437 -32.15275 62.39306 1.000 50.01917 326 THR B C 1
ATOM 9690 O O . THR B 1 326 ? 367.28524 -31.29446 63.19808 1.000 61.86265 326 THR B O 1
ATOM 9701 N N . ILE B 1 327 ? 367.22445 -33.41166 62.44253 1.000 45.35284 327 ILE B N 1
ATOM 9702 C CA . ILE B 1 327 ? 366.20997 -33.80273 63.41077 1.000 55.64084 327 ILE B CA 1
ATOM 9703 C C . ILE B 1 327 ? 366.78840 -33.87910 64.81664 1.000 40.37860 327 ILE B C 1
ATOM 9704 O O . ILE B 1 327 ? 366.05048 -33.70972 65.79367 1.000 41.08914 327 ILE B O 1
ATOM 9720 N N . GLY B 1 328 ? 368.11285 -33.97964 64.94157 1.000 52.52996 328 GLY B N 1
ATOM 9721 C CA . GLY B 1 328 ? 368.73393 -33.86847 66.25076 1.000 54.41703 328 GLY B CA 1
ATOM 9722 C C . GLY B 1 328 ? 368.66225 -32.46479 66.82116 1.000 49.59278 328 GLY B C 1
ATOM 9723 O O . GLY B 1 328 ? 368.48444 -32.28720 68.02937 1.000 43.11045 328 GLY B O 1
ATOM 9727 N N . VAL B 1 329 ? 368.91980 -31.45525 65.98778 1.000 48.02156 329 VAL B N 1
ATOM 9728 C CA . VAL B 1 329 ? 368.67541 -30.07559 66.39954 1.000 52.82209 329 VAL B CA 1
ATOM 9729 C C . VAL B 1 329 ? 367.18650 -29.85298 66.63024 1.000 46.92404 329 VAL B C 1
ATOM 9730 O O . VAL B 1 329 ? 366.77572 -29.24598 67.62662 1.000 36.80181 329 VAL B O 1
ATOM 9743 N N . GLY B 1 330 ? 366.35675 -30.31429 65.69363 1.000 49.11902 330 GLY B N 1
ATOM 9744 C CA . GLY B 1 330 ? 364.92228 -30.16872 65.85287 1.000 40.89177 330 GLY B CA 1
ATOM 9745 C C . GLY B 1 330 ? 364.38114 -30.90416 67.06093 1.000 42.21037 330 GLY B C 1
ATOM 9746 O O . GLY B 1 330 ? 363.40279 -30.46569 67.67088 1.000 47.22407 330 GLY B O 1
ATOM 9750 N N . ALA B 1 331 ? 365.05253 -31.97916 67.47520 1.000 57.11732 331 ALA B N 1
ATOM 9751 C CA . ALA B 1 331 ? 364.56518 -32.76531 68.60182 1.000 52.55365 331 ALA B CA 1
ATOM 9752 C C . ALA B 1 331 ? 364.94625 -32.12864 69.93208 1.000 48.80323 331 ALA B C 1
ATOM 9753 O O . ALA B 1 331 ? 364.18249 -32.20604 70.90098 1.000 44.54746 331 ALA B O 1
ATOM 9760 N N . GLN B 1 332 ? 366.15118 -31.56021 70.01910 1.000 53.10898 332 GLN B N 1
ATOM 9761 C CA . GLN B 1 332 ? 366.54877 -30.85593 71.23229 1.000 51.51933 332 GLN B CA 1
ATOM 9762 C C . GLN B 1 332 ? 365.76180 -29.56524 71.41787 1.000 50.79295 332 GLN B C 1
ATOM 9763 O O . GLN B 1 332 ? 365.48363 -29.17193 72.55635 1.000 56.00407 332 GLN B O 1
ATOM 9777 N N . ILE B 1 333 ? 365.35597 -28.91985 70.32240 1.000 51.74829 333 ILE B N 1
ATOM 9778 C CA . ILE B 1 333 ? 364.50131 -27.74145 70.42908 1.000 45.58964 333 ILE B CA 1
ATOM 9779 C C . ILE B 1 333 ? 363.14428 -28.12026 71.00845 1.000 47.23198 333 ILE B C 1
ATOM 9780 O O . ILE B 1 333 ? 362.63025 -27.45579 71.91571 1.000 54.21964 333 ILE B O 1
ATOM 9796 N N . LEU B 1 334 ? 362.52301 -29.16771 70.46225 1.000 40.48911 334 LEU B N 1
ATOM 9797 C CA . LEU B 1 334 ? 361.17864 -29.53545 70.89070 1.000 49.06377 334 LEU B CA 1
ATOM 9798 C C . LEU B 1 334 ? 361.17184 -30.07355 72.31469 1.000 55.34086 334 LEU B C 1
ATOM 9799 O O . LEU B 1 334 ? 360.19838 -29.87022 73.04858 1.000 60.75727 334 LEU B O 1
ATOM 9815 N N . ARG B 1 335 ? 362.22979 -30.77991 72.71456 1.000 62.58116 335 ARG B N 1
ATOM 9816 C CA . ARG B 1 335 ? 362.34030 -31.22626 74.09838 1.000 60.78888 335 ARG B CA 1
ATOM 9817 C C . ARG B 1 335 ? 362.48249 -30.04486 75.04944 1.000 54.18810 335 ARG B C 1
ATOM 9818 O O . ARG B 1 335 ? 361.83877 -30.00953 76.10482 1.000 54.02227 335 ARG B O 1
ATOM 9839 N N . ASP B 1 336 ? 363.32945 -29.07339 74.70031 1.000 57.85955 336 ASP B N 1
ATOM 9840 C CA . ASP B 1 336 ? 363.46034 -27.87726 75.52367 1.000 54.36969 336 ASP B CA 1
ATOM 9841 C C . ASP B 1 336 ? 362.13851 -27.13048 75.63998 1.000 64.19189 336 ASP B C 1
ATOM 9842 O O . ASP B 1 336 ? 361.80987 -26.61791 76.71618 1.000 68.29765 336 ASP B O 1
ATOM 9851 N N . LEU B 1 337 ? 361.31618 -27.16585 74.59163 1.000 61.83109 337 LEU B N 1
ATOM 9852 C CA . LEU B 1 337 ? 360.00059 -26.54321 74.63744 1.000 55.30931 337 LEU B CA 1
ATOM 9853 C C . LEU B 1 337 ? 358.97153 -27.37542 75.39078 1.000 59.89664 337 LEU B C 1
ATOM 9854 O O . LEU B 1 337 ? 357.87912 -26.86944 75.66851 1.000 66.48953 337 LEU B O 1
ATOM 9870 N N . GLY B 1 338 ? 359.31510 -28.59390 75.79874 1.000 51.89049 338 GLY B N 1
ATOM 9871 C CA . GLY B 1 338 ? 358.39240 -29.42173 76.54555 1.000 64.37348 338 GLY B CA 1
ATOM 9872 C C . GLY B 1 338 ? 357.45629 -30.25902 75.70724 1.000 66.81321 338 GLY B C 1
ATOM 9873 O O . GLY B 1 338 ? 356.39154 -30.65481 76.19669 1.000 62.87334 338 GLY B O 1
ATOM 9877 N N . VAL B 1 339 ? 357.85442 -30.61847 74.49242 1.000 47.42153 339 VAL B N 1
ATOM 9878 C CA . VAL B 1 339 ? 357.01482 -31.43302 73.62294 1.000 51.18777 339 VAL B CA 1
ATOM 9879 C C . VAL B 1 339 ? 357.13148 -32.89180 74.04005 1.000 65.16309 339 VAL B C 1
ATOM 9880 O O . VAL B 1 339 ? 358.23074 -33.39222 74.30740 1.000 75.98803 339 VAL B O 1
ATOM 9893 N N . GLU B 1 340 ? 355.99038 -33.57681 74.11745 1.000 73.79305 340 GLU B N 1
ATOM 9894 C CA . GLU B 1 340 ? 355.95939 -34.93461 74.64525 1.000 80.63073 340 GLU B CA 1
ATOM 9895 C C . GLU B 1 340 ? 355.17000 -35.86841 73.73567 1.000 88.18687 340 GLU B C 1
ATOM 9896 O O . GLU B 1 340 ? 355.40994 -37.08009 73.72484 1.000 108.02869 340 GLU B O 1
ATOM 9908 N N . LYS B 1 341 ? 354.22953 -35.32024 72.96965 1.000 69.53999 341 LYS B N 1
ATOM 9909 C CA . LYS B 1 341 ? 353.49311 -36.10220 71.98446 1.000 77.07763 341 LYS B CA 1
ATOM 9910 C C . LYS B 1 341 ? 353.09420 -35.19896 70.82901 1.000 65.38420 341 LYS B C 1
ATOM 9911 O O . LYS B 1 341 ? 352.67988 -34.05873 71.05352 1.000 77.90668 341 LYS B O 1
ATOM 9930 N N . MET B 1 342 ? 353.37727 -35.64415 69.60808 1.000 57.45690 342 MET B N 1
ATOM 9931 C CA . MET B 1 342 ? 353.49928 -34.75581 68.46315 1.000 54.03019 342 MET B CA 1
ATOM 9932 C C . MET B 1 342 ? 352.47686 -35.13393 67.40119 1.000 54.41708 342 MET B C 1
ATOM 9933 O O . MET B 1 342 ? 352.11825 -36.30519 67.24956 1.000 65.78681 342 MET B O 1
ATOM 9947 N N . LYS B 1 343 ? 352.07435 -34.13870 66.61529 1.000 56.13828 343 LYS B N 1
ATOM 9948 C CA . LYS B 1 343 ? 351.29271 -34.34176 65.39667 1.000 47.46101 343 LYS B CA 1
ATOM 9949 C C . LYS B 1 343 ? 352.12394 -33.82050 64.22946 1.000 47.72152 343 LYS B C 1
ATOM 9950 O O . LYS B 1 343 ? 352.18813 -32.60898 63.99757 1.000 50.65870 343 LYS B O 1
ATOM 9969 N N . LEU B 1 344 ? 352.79830 -34.72855 63.52904 1.000 50.02705 344 LEU B N 1
ATOM 9970 C CA . LEU B 1 344 ? 353.85261 -34.34075 62.60344 1.000 50.69815 344 LEU B CA 1
ATOM 9971 C C . LEU B 1 344 ? 353.24219 -33.88422 61.28765 1.000 42.73149 344 LEU B C 1
ATOM 9972 O O . LEU B 1 344 ? 352.49862 -34.63679 60.65152 1.000 47.26355 344 LEU B O 1
ATOM 9988 N N . LEU B 1 345 ? 353.72146 -32.74877 60.78346 1.000 49.19797 345 LEU B N 1
ATOM 9989 C CA . LEU B 1 345 ? 353.39019 -32.30274 59.43863 1.000 41.12077 345 LEU B CA 1
ATOM 9990 C C . LEU B 1 345 ? 354.43265 -32.71863 58.40515 1.000 45.61340 345 LEU B C 1
ATOM 9991 O O . LEU B 1 345 ? 354.45110 -32.16271 57.30110 1.000 54.78023 345 LEU B O 1
ATOM 10007 N N . SER B 1 346 ? 355.25589 -33.71455 58.71288 1.000 55.11185 346 SER B N 1
ATOM 10008 C CA . SER B 1 346 ? 356.24321 -34.23194 57.77745 1.000 56.05934 346 SER B CA 1
ATOM 10009 C C . SER B 1 346 ? 355.77181 -35.54678 57.16636 1.000 48.54271 346 SER B C 1
ATOM 10010 O O . SER B 1 346 ? 354.90924 -36.24069 57.70960 1.000 52.45891 346 SER B O 1
ATOM 10018 N N . SER B 1 347 ? 356.33704 -35.86726 56.00480 1.000 53.65116 347 SER B N 1
ATOM 10019 C CA . SER B 1 347 ? 356.33055 -37.23652 55.51868 1.000 54.89078 347 SER B CA 1
ATOM 10020 C C . SER B 1 347 ? 357.20398 -38.12337 56.40693 1.000 54.50391 347 SER B C 1
ATOM 10021 O O . SER B 1 347 ? 358.04594 -37.62063 57.15532 1.000 62.73118 347 SER B O 1
ATOM 10029 N N . PRO B 1 348 ? 356.88390 -39.41558 56.49271 1.000 50.27185 348 PRO B N 1
ATOM 10030 C CA . PRO B 1 348 ? 357.51429 -40.26335 57.51294 1.000 60.14930 348 PRO B CA 1
ATOM 10031 C C . PRO B 1 348 ? 359.03259 -40.24819 57.41417 1.000 65.57364 348 PRO B C 1
ATOM 10032 O O . PRO B 1 348 ? 359.60939 -40.15340 56.32846 1.000 66.45007 348 PRO B O 1
ATOM 10043 N N . LEU B 1 349 ? 359.67677 -40.40086 58.56898 1.000 65.42366 349 LEU B N 1
ATOM 10044 C CA . LEU B 1 349 ? 361.12308 -40.29818 58.67269 1.000 76.31957 349 LEU B CA 1
ATOM 10045 C C . LEU B 1 349 ? 361.75103 -41.68485 58.51843 1.000 60.02301 349 LEU B C 1
ATOM 10046 O O . LEU B 1 349 ? 361.08038 -42.65952 58.16873 1.000 71.59803 349 LEU B O 1
ATOM 10062 N N . ARG B 1 350 ? 363.06432 -41.77263 58.72446 1.000 41.91039 350 ARG B N 1
ATOM 10063 C CA . ARG B 1 350 ? 363.69501 -43.04620 59.04104 1.000 63.82078 350 ARG B CA 1
ATOM 10064 C C . ARG B 1 350 ? 363.10639 -43.63347 60.31881 1.000 65.92106 350 ARG B C 1
ATOM 10065 O O . ARG B 1 350 ? 362.68007 -42.91135 61.22415 1.000 64.49195 350 ARG B O 1
ATOM 10086 N N . PHE B 1 351 ? 363.11253 -44.96597 60.39557 1.000 67.71340 351 PHE B N 1
ATOM 10087 C CA . PHE B 1 351 ? 362.15269 -45.67555 61.23487 1.000 77.55136 351 PHE B CA 1
ATOM 10088 C C . PHE B 1 351 ? 362.32854 -45.30246 62.70264 1.000 72.10343 351 PHE B C 1
ATOM 10089 O O . PHE B 1 351 ? 361.43735 -44.70735 63.31908 1.000 76.01174 351 PHE B O 1
ATOM 10106 N N . ASN B 1 352 ? 363.50112 -45.59821 63.26494 1.000 79.74902 352 ASN B N 1
ATOM 10107 C CA . ASN B 1 352 ? 363.79661 -45.31705 64.66431 1.000 83.21263 352 ASN B CA 1
ATOM 10108 C C . ASN B 1 352 ? 364.54529 -43.99999 64.83700 1.000 74.66155 352 ASN B C 1
ATOM 10109 O O . ASN B 1 352 ? 365.31892 -43.84226 65.78841 1.000 64.87096 352 ASN B O 1
ATOM 10120 N N . ALA B 1 353 ? 364.36839 -43.06645 63.89911 1.000 62.92865 353 ALA B N 1
ATOM 10121 C CA . ALA B 1 353 ? 365.19394 -41.86495 63.88459 1.000 69.95831 353 ALA B CA 1
ATOM 10122 C C . ALA B 1 353 ? 365.07819 -41.08793 65.18905 1.000 61.38101 353 ALA B C 1
ATOM 10123 O O . ALA B 1 353 ? 366.08874 -40.60345 65.71174 1.000 56.76998 353 ALA B O 1
ATOM 10130 N N . LEU B 1 354 ? 363.89706 -41.09237 65.80497 1.000 44.15272 354 LEU B N 1
ATOM 10131 C CA . LEU B 1 354 ? 363.62037 -40.25814 66.96505 1.000 50.24020 354 LEU B CA 1
ATOM 10132 C C . LEU B 1 354 ? 363.86994 -40.99086 68.27962 1.000 55.55403 354 LEU B C 1
ATOM 10133 O O . LEU B 1 354 ? 363.36294 -40.56530 69.32473 1.000 56.50151 354 LEU B O 1
ATOM 10149 N N . SER B 1 355 ? 364.73312 -42.00209 68.26874 1.000 60.14933 355 SER B N 1
ATOM 10150 C CA . SER B 1 355 ? 365.03235 -42.77773 69.46285 1.000 71.51119 355 SER B CA 1
ATOM 10151 C C . SER B 1 355 ? 366.13492 -42.10129 70.26621 1.000 73.43777 355 SER B C 1
ATOM 10152 O O . SER B 1 355 ? 367.12584 -41.62372 69.70620 1.000 75.41956 355 SER B O 1
ATOM 10160 N N . GLY B 1 356 ? 365.95805 -42.07211 71.58648 1.000 79.69109 356 GLY B N 1
ATOM 10161 C CA . GLY B 1 356 ? 366.83648 -41.33038 72.46904 1.000 70.08213 356 GLY B CA 1
ATOM 10162 C C . GLY B 1 356 ? 366.20742 -40.12569 73.13251 1.000 78.05670 356 GLY B C 1
ATOM 10163 O O . GLY B 1 356 ? 366.92901 -39.34642 73.76418 1.000 70.91905 356 GLY B O 1
ATOM 10167 N N . PHE B 1 357 ? 364.92823 -39.86124 72.87436 1.000 83.10208 357 PHE B N 1
ATOM 10168 C CA . PHE B 1 357 ? 364.27082 -38.64403 73.32955 1.000 91.13982 357 PHE B CA 1
ATOM 10169 C C . PHE B 1 357 ? 363.01385 -39.00284 74.11568 1.000 91.02935 357 PHE B C 1
ATOM 10170 O O . PHE B 1 357 ? 362.89443 -40.12480 74.63031 1.000 101.11999 357 PHE B O 1
ATOM 10187 N N . ASN B 1 358 ? 362.17179 -38.00010 74.37151 1.000 85.32082 358 ASN B N 1
ATOM 10188 C CA . ASN B 1 358 ? 361.22558 -38.03095 75.48010 1.000 104.72041 358 ASN B CA 1
ATOM 10189 C C . ASN B 1 358 ? 360.51456 -39.37473 75.59597 1.000 111.51865 358 ASN B C 1
ATOM 10190 O O . ASN B 1 358 ? 360.66458 -40.09324 76.59016 1.000 112.63192 358 ASN B O 1
ATOM 10201 N N . LEU B 1 359 ? 359.77047 -39.74053 74.56028 1.000 121.61719 359 LEU B N 1
ATOM 10202 C CA . LEU B 1 359 ? 359.16299 -41.06054 74.44525 1.000 123.63849 359 LEU B CA 1
ATOM 10203 C C . LEU B 1 359 ? 358.97658 -41.33653 72.95603 1.000 125.53347 359 LEU B C 1
ATOM 10204 O O . LEU B 1 359 ? 359.64846 -40.72891 72.11616 1.000 113.97422 359 LEU B O 1
ATOM 10220 N N . GLU B 1 360 ? 358.15751 -42.33173 72.62381 1.000 137.10851 360 GLU B N 1
ATOM 10221 C CA . GLU B 1 360 ? 357.71204 -42.46118 71.24187 1.000 135.22145 360 GLU B CA 1
ATOM 10222 C C . GLU B 1 360 ? 356.77487 -41.30918 70.90461 1.000 115.97182 360 GLU B C 1
ATOM 10223 O O . GLU B 1 360 ? 355.54929 -41.45680 70.96840 1.000 116.09813 360 GLU B O 1
ATOM 10235 N N . VAL B 1 361 ? 357.34070 -40.21361 70.39030 1.000 104.75204 361 VAL B N 1
ATOM 10236 C CA . VAL B 1 361 ? 356.65574 -38.92341 70.43020 1.000 94.22708 361 VAL B CA 1
ATOM 10237 C C . VAL B 1 361 ? 355.61696 -38.79622 69.32924 1.000 79.20955 361 VAL B C 1
ATOM 10238 O O . VAL B 1 361 ? 354.83727 -37.83565 69.33327 1.000 83.78109 361 VAL B O 1
ATOM 10251 N N . VAL B 1 362 ? 355.56783 -39.74967 68.40287 1.000 80.74123 362 VAL B N 1
ATOM 10252 C CA . VAL B 1 362 ? 354.78563 -39.63725 67.17715 1.000 72.00076 362 VAL B CA 1
ATOM 10253 C C . VAL B 1 362 ? 353.63009 -40.62150 67.27536 1.000 77.18819 362 VAL B C 1
ATOM 10254 O O . VAL B 1 362 ? 353.84678 -41.82758 67.44976 1.000 79.32003 362 VAL B O 1
ATOM 10267 N N . GLU B 1 363 ? 352.40178 -40.10900 67.16885 1.000 76.04335 363 GLU B N 1
ATOM 10268 C CA . GLU B 1 363 ? 351.23236 -40.95343 66.98328 1.000 83.36261 363 GLU B CA 1
ATOM 10269 C C . GLU B 1 363 ? 350.51138 -40.74299 65.65999 1.000 88.24211 363 GLU B C 1
ATOM 10270 O O . GLU B 1 363 ? 349.71669 -41.60822 65.27624 1.000 97.88276 363 GLU B O 1
ATOM 10282 N N . TYR B 1 364 ? 350.68383 -39.59684 65.00226 1.000 66.67121 364 TYR B N 1
ATOM 10283 C CA . TYR B 1 364 ? 349.95479 -39.32043 63.76609 1.000 68.62927 364 TYR B CA 1
ATOM 10284 C C . TYR B 1 364 ? 350.81029 -38.47373 62.83523 1.000 64.03133 364 TYR B C 1
ATOM 10285 O O . TYR B 1 364 ? 351.28389 -37.40322 63.22844 1.000 52.94848 364 TYR B O 1
ATOM 10303 N N . VAL B 1 365 ? 351.14138 -39.04190 61.67530 1.000 57.44900 365 VAL B N 1
ATOM 10304 C CA . VAL B 1 365 ? 351.87670 -38.36069 60.61291 1.000 52.49056 365 VAL B CA 1
ATOM 10305 C C . VAL B 1 365 ? 350.89615 -37.86703 59.55664 1.000 64.19981 365 VAL B C 1
ATOM 10306 O O . VAL B 1 365 ? 349.80613 -38.43321 59.40051 1.000 72.56921 365 VAL B O 1
ATOM 10319 N N . THR B 1 366 ? 351.17026 -36.67941 59.01896 1.000 68.80295 366 THR B N 1
ATOM 10320 C CA . THR B 1 366 ? 350.18469 -35.91811 58.27023 1.000 60.10207 366 THR B CA 1
ATOM 10321 C C . THR B 1 366 ? 350.07414 -36.43017 56.83378 1.000 87.92892 366 THR B C 1
ATOM 10322 O O . THR B 1 366 ? 350.97499 -37.08706 56.30405 1.000 95.53775 366 THR B O 1
ATOM 10333 N N . ALA B 1 367 ? 349.01821 -35.98143 56.15783 1.000 91.13986 367 ALA B N 1
ATOM 10334 C CA . ALA B 1 367 ? 348.90725 -36.08400 54.71193 1.000 89.36336 367 ALA B CA 1
ATOM 10335 C C . ALA B 1 367 ? 349.48989 -34.83874 54.04047 1.000 78.91740 367 ALA B C 1
ATOM 10336 O O . ALA B 1 367 ? 350.19400 -34.04119 54.66425 1.000 66.13428 367 ALA B O 1
ATOM 10343 N N . ASP B 1 368 ? 349.32247 -34.75720 52.72118 1.000 98.89337 368 ASP B N 1
ATOM 10344 C CA . ASP B 1 368 ? 349.74355 -33.61307 51.91391 1.000 95.41930 368 ASP B CA 1
ATOM 10345 C C . ASP B 1 368 ? 349.92967 -32.31953 52.69732 1.000 72.90877 368 ASP B C 1
ATOM 10346 O O . ASP B 1 368 ? 350.63932 -31.41527 52.25569 1.000 59.57297 368 ASP B O 1
#

B-factor: mean 57.53, std 19.49, range [18.28, 179.94]

Foldseek 3Di:
DALVVLLVVLLVFHWAWEAEDCPLPQFIKTKHFLQSDALVNLVCQCPQAVFAKAKQAEPVLCVQLVWAFPDDDDPVNDFGKTFAKAFPVDDQQPHSHRVSVRSNLSQPPNHHNNRMDGDHRYIYGYAAQQQLLPPLDPSSVNQVSNVSSVGHSMMIIGTGADPVRHGDGPVRVVVVCVVVVHHYYYSLSVLLVCLQPDLFKDWDDWDWDQDPLGIWIWTWMAGGSDLFIKIWTADDQLQVDEEEEEQDEDDLCVPPNNDVVVVSNVRVGYIYTGDNDDDDCPVVVCSVSVLLSRVSNVQSVCVVSNHAAYAYQDDDDPVCSNVRGRPPHYDHHDDD/DALVVLLVCQLVFHWAWEAEDCVPPQFIKIKHFLQSDALVNLVCQCPQAVFQKAKQAEPVLCVQLVWAFPDDDDPPPDFGKTFAKAFPVDDQQPRSHRVSVRSNQSQPPNHHNNRIDGDHRHIYGYAAQLALLPPVDPSSLNQVSCVSNVHRSMMIIGTGADPVRHGDHPVRVVVVCVVVVHYYYYSLSVLLVCLQPHLFKDWDDWDWDQDPLGIWIWTWMDGGRDPFTKIWTADDQLLPDAAEEEQDEDDLPPVPPNDVVVVSNVNVGYMYDTDPDDDDCPPVVPPSSVVSSRVSVVQSVCVVSPHQAYAYADDDDPDCSNPNDNPPRYDHYDDD